Protein AF-A0A7C1BSN1-F1 (afdb_monomer)

Sequence (396 aa):
MWSDRDSAIRLVSSDIAKGLFRRINPTILDQFPVIERQAFPRTLEDIKLGKSVYAQILQAIFHTIRTRGETIDTLEGIALTILEDVFSRLSELELKGELEPNRVVRELEKAFTEHPSLLDRASVVARQPLEIEAEQAQHLEWELEHRVLKVIDDQGAISTAFALCEQGHILTAAHVALDENNSPRRLKLAFRYGDVRARTEKETREHAIVRVSSTSKDFAILQLAHQDWREFRSCGLLGDREDQKRERVRLALRDENSLRGHPVLCFGYQAQPTRDGHRFKDPCPVRATVARHKPVRNIEFVDKYGHVIHEQSCLVLIIAEGEERIGKGMSGGPILDLQTGEVIAMTTGAQRMGQIQQPYKNRKERLPLAEYGFGVLLSDIAESWPEFEKCCLAQQ

Structure (mmCIF, N/CA/C/O backbone):
data_AF-A0A7C1BSN1-F1
#
_entry.id   AF-A0A7C1BSN1-F1
#
loop_
_atom_site.group_PDB
_atom_site.id
_atom_site.type_symbol
_atom_site.label_atom_id
_atom_site.label_alt_id
_atom_site.label_comp_id
_atom_site.label_asym_id
_atom_site.label_entity_id
_atom_site.label_seq_id
_atom_site.pdbx_PDB_ins_code
_atom_site.Cartn_x
_atom_site.Cartn_y
_atom_site.Cartn_z
_atom_site.occupancy
_atom_site.B_iso_or_equiv
_atom_site.auth_seq_id
_atom_site.auth_comp_id
_atom_site.auth_asym_id
_atom_site.auth_atom_id
_atom_site.pdbx_PDB_model_num
ATOM 1 N N . MET A 1 1 ? -26.448 17.178 16.067 1.00 39.84 1 MET A N 1
ATOM 2 C CA . MET A 1 1 ? -25.467 16.814 15.023 1.00 39.84 1 MET A CA 1
ATOM 3 C C . MET A 1 1 ? -24.254 16.278 15.760 1.00 39.84 1 MET A C 1
ATOM 5 O O . MET A 1 1 ? -23.796 16.958 16.668 1.00 39.84 1 MET A O 1
ATOM 9 N N . TRP A 1 2 ? -23.860 15.031 15.519 1.00 42.22 2 TRP A N 1
ATOM 10 C CA . TRP A 1 2 ? -22.760 14.400 16.256 1.00 42.22 2 TRP A CA 1
ATOM 11 C C . TRP A 1 2 ? -21.412 14.910 15.772 1.00 42.22 2 TRP A C 1
ATOM 13 O O . TRP A 1 2 ? -21.273 15.237 14.596 1.00 42.22 2 TRP A O 1
ATOM 23 N N . SER A 1 3 ? -20.433 14.972 16.670 1.00 44.56 3 SER A N 1
ATOM 24 C CA . SER A 1 3 ? -19.061 15.280 16.278 1.00 44.56 3 SER A CA 1
ATOM 25 C C . SER A 1 3 ? -18.410 14.078 15.572 1.00 44.56 3 SER A C 1
ATOM 27 O O . SER A 1 3 ? -18.846 12.930 15.731 1.00 44.56 3 SER A O 1
ATOM 29 N N . ASP A 1 4 ? -17.322 14.311 14.829 1.00 40.94 4 ASP A N 1
ATOM 30 C CA . ASP A 1 4 ? -16.498 13.236 14.243 1.00 40.94 4 ASP A CA 1
ATOM 31 C C . ASP A 1 4 ? -16.011 12.237 15.309 1.00 40.94 4 ASP A C 1
ATOM 33 O O . ASP A 1 4 ? -15.844 11.043 15.050 1.00 40.94 4 ASP A O 1
ATOM 37 N N . ARG A 1 5 ? -15.835 12.732 16.540 1.00 41.19 5 ARG A N 1
ATOM 38 C CA . ARG A 1 5 ? -15.478 11.970 17.741 1.00 41.19 5 ARG A CA 1
ATOM 39 C C . ARG A 1 5 ? -16.597 11.026 18.186 1.00 41.19 5 ARG A C 1
ATOM 41 O O . ARG A 1 5 ? -16.328 9.846 18.395 1.00 41.19 5 ARG A O 1
ATOM 48 N N . ASP A 1 6 ? -17.834 11.505 18.294 1.00 43.84 6 ASP A N 1
ATOM 49 C CA . ASP A 1 6 ? -18.973 10.680 18.741 1.00 43.84 6 ASP A CA 1
ATOM 50 C C . ASP A 1 6 ? -19.293 9.576 17.723 1.00 43.84 6 ASP A C 1
ATOM 52 O O . ASP A 1 6 ? -19.618 8.439 18.075 1.00 43.84 6 ASP A O 1
ATOM 56 N N . SER A 1 7 ? -19.123 9.898 16.439 1.00 47.38 7 SER A N 1
ATOM 57 C CA . SER A 1 7 ? -19.306 8.958 15.333 1.00 47.38 7 SER A CA 1
ATOM 58 C C . SER A 1 7 ? -18.296 7.807 15.381 1.00 47.38 7 SER A C 1
ATOM 60 O O . SER A 1 7 ? -18.645 6.664 15.088 1.00 47.38 7 SER A O 1
ATOM 62 N N . ALA A 1 8 ? -17.057 8.084 15.793 1.00 43.62 8 ALA A N 1
ATOM 63 C CA . ALA A 1 8 ? -16.005 7.083 15.931 1.00 43.62 8 ALA A CA 1
ATOM 64 C C . ALA A 1 8 ? -16.250 6.099 17.077 1.00 43.62 8 ALA A C 1
ATOM 66 O O . ALA A 1 8 ? -16.129 4.889 16.878 1.00 43.62 8 ALA A O 1
ATOM 67 N N . ILE A 1 9 ? -16.623 6.617 18.250 1.00 44.88 9 ILE A N 1
ATOM 68 C CA . ILE A 1 9 ? -16.918 5.801 19.433 1.00 44.88 9 ILE A CA 1
ATOM 69 C C . ILE A 1 9 ? -18.066 4.845 19.117 1.00 44.88 9 ILE A C 1
ATOM 71 O O . ILE A 1 9 ? -17.933 3.637 19.310 1.00 44.88 9 ILE A O 1
ATOM 75 N N . ARG A 1 10 ? -19.155 5.357 18.527 1.00 53.25 10 ARG A N 1
ATOM 76 C CA . ARG A 1 10 ? -20.276 4.514 18.101 1.00 53.25 10 ARG A CA 1
ATOM 77 C C . ARG A 1 10 ? -19.837 3.407 17.155 1.00 53.25 10 ARG A C 1
ATOM 79 O O . ARG A 1 10 ? -20.259 2.269 17.343 1.00 53.25 10 ARG A O 1
ATOM 86 N N . LEU A 1 11 ? -19.058 3.733 16.123 1.00 49.53 11 LEU A N 1
ATOM 87 C CA . LEU A 1 11 ? -18.687 2.770 15.086 1.00 49.53 11 LEU A CA 1
ATOM 88 C C . LEU A 1 11 ? -17.878 1.610 15.683 1.00 49.53 11 LEU A C 1
ATOM 90 O O . LEU A 1 11 ? -18.239 0.452 15.496 1.00 49.53 11 LEU A O 1
ATOM 94 N N . VAL A 1 12 ? -16.856 1.926 16.484 1.00 44.66 12 VAL A N 1
ATOM 95 C CA . VAL A 1 12 ? -15.981 0.926 17.115 1.00 44.66 12 VAL A CA 1
ATOM 96 C C . VAL A 1 12 ? -16.744 0.081 18.132 1.00 44.66 12 VAL A C 1
ATOM 98 O O . VAL A 1 12 ? -16.682 -1.146 18.073 1.00 44.66 12 VAL A O 1
ATOM 101 N N . SER A 1 13 ? -17.522 0.702 19.023 1.00 46.84 13 SER A N 1
ATOM 102 C CA . SER A 1 13 ? -18.351 -0.036 19.982 1.00 46.84 13 SER A CA 1
ATOM 103 C C . SER A 1 13 ? -19.381 -0.924 19.284 1.00 46.84 13 SER A C 1
ATOM 105 O O . SER A 1 13 ? -19.625 -2.047 19.723 1.00 46.84 13 SER A O 1
ATOM 107 N N . SER A 1 14 ? -19.955 -0.453 18.172 1.00 55.00 14 SER A N 1
ATOM 108 C CA . SER A 1 14 ? -20.920 -1.230 17.395 1.00 55.00 14 SER A CA 1
ATOM 109 C C . SER A 1 14 ? -20.271 -2.416 16.700 1.00 55.00 14 SER A C 1
ATOM 111 O O . SER A 1 14 ? -20.859 -3.489 16.656 1.00 55.00 14 SER A O 1
ATOM 113 N N . ASP A 1 15 ? -19.062 -2.246 16.175 1.00 49.06 15 ASP A N 1
ATOM 114 C CA . ASP A 1 15 ? -18.321 -3.313 15.511 1.00 49.06 15 ASP A CA 1
ATOM 115 C C . ASP A 1 15 ? -17.862 -4.389 16.493 1.00 49.06 15 ASP A C 1
ATOM 117 O O . ASP A 1 15 ? -18.016 -5.576 16.201 1.00 49.06 15 ASP A O 1
ATOM 121 N N . ILE A 1 16 ? -17.381 -3.983 17.673 1.00 47.41 16 ILE A N 1
ATOM 122 C CA . ILE A 1 16 ? -17.064 -4.892 18.780 1.00 47.41 16 ILE A CA 1
ATOM 123 C C . ILE A 1 16 ? -18.316 -5.688 19.157 1.00 47.41 16 ILE A C 1
ATOM 125 O O . ILE A 1 16 ? -18.303 -6.919 19.131 1.00 47.41 16 ILE A O 1
ATOM 129 N N . ALA A 1 17 ? -19.428 -5.002 19.431 1.00 49.66 17 ALA A N 1
ATOM 130 C CA . ALA A 1 17 ? -20.666 -5.646 19.852 1.00 49.66 17 ALA A CA 1
ATOM 131 C C . ALA A 1 17 ? -21.256 -6.557 18.759 1.00 49.66 17 ALA A C 1
ATOM 133 O O . ALA A 1 17 ? -21.624 -7.693 19.050 1.00 49.66 17 ALA A O 1
ATOM 134 N N . LYS A 1 18 ? -21.279 -6.128 17.487 1.00 51.28 18 LYS A N 1
ATOM 135 C CA . LYS A 1 18 ? -21.682 -6.981 16.353 1.00 51.28 18 LYS A CA 1
ATOM 136 C C . LYS A 1 18 ? -20.790 -8.211 16.262 1.00 51.28 18 LYS A C 1
ATOM 138 O O . LYS A 1 18 ? -21.318 -9.313 16.173 1.00 51.28 18 LYS A O 1
ATOM 143 N N . GLY A 1 19 ? -19.467 -8.040 16.286 1.00 45.91 19 GLY A N 1
ATOM 144 C CA . GLY A 1 19 ? -18.501 -9.140 16.215 1.00 45.91 19 GLY A CA 1
ATOM 145 C C . GLY A 1 19 ? -18.725 -10.188 17.306 1.00 45.91 19 GLY A C 1
ATOM 146 O O . GLY A 1 19 ? -18.687 -11.387 17.031 1.00 45.91 19 GLY A O 1
ATOM 147 N N . LEU A 1 20 ? -19.053 -9.736 18.516 1.00 47.28 20 LEU A N 1
ATOM 148 C CA . LEU A 1 20 ? -19.383 -10.593 19.653 1.00 47.28 20 LEU A CA 1
ATOM 149 C C . LEU A 1 20 ? -20.736 -11.296 19.488 1.00 47.28 20 LEU A C 1
ATOM 151 O O . LEU A 1 20 ? -20.806 -12.521 19.605 1.00 47.28 20 LEU A O 1
ATOM 155 N N . PHE A 1 21 ? -21.804 -10.562 19.157 1.00 48.56 21 PHE A N 1
ATOM 156 C CA . PHE A 1 21 ? -23.134 -11.151 18.980 1.00 48.56 21 PHE A CA 1
ATOM 157 C C . PHE A 1 21 ? -23.169 -12.171 17.842 1.00 48.56 21 PHE A C 1
ATOM 159 O O . PHE A 1 21 ? -23.775 -13.224 18.011 1.00 48.56 21 PHE A O 1
ATOM 166 N N . ARG A 1 22 ? -22.443 -11.945 16.734 1.00 50.59 22 ARG A N 1
ATOM 167 C CA . ARG A 1 22 ? -22.346 -12.926 15.632 1.00 50.59 22 ARG A CA 1
ATOM 168 C C . ARG A 1 22 ? -21.834 -14.289 16.087 1.00 50.59 22 ARG A C 1
ATOM 170 O O . ARG A 1 22 ? -22.209 -15.292 15.498 1.00 50.59 22 ARG A O 1
ATOM 177 N N . ARG A 1 23 ? -20.959 -14.326 17.093 1.00 42.28 23 ARG A N 1
ATOM 178 C CA . ARG A 1 23 ? -20.307 -15.560 17.552 1.00 42.28 23 ARG A CA 1
ATOM 179 C C . ARG A 1 23 ? -21.070 -16.260 18.667 1.00 42.28 23 ARG A C 1
ATOM 181 O O . ARG A 1 23 ? -21.046 -17.481 18.736 1.00 42.28 23 ARG A O 1
ATOM 188 N N . ILE A 1 24 ? -21.697 -15.488 19.550 1.00 40.94 24 ILE A N 1
ATOM 189 C CA . ILE A 1 24 ? -22.259 -15.997 20.807 1.00 40.94 24 ILE A CA 1
ATOM 190 C C . ILE A 1 24 ? -23.767 -16.214 20.686 1.00 40.94 24 ILE A C 1
ATOM 192 O O . ILE A 1 24 ? -24.309 -17.173 21.226 1.00 40.94 24 ILE A O 1
ATOM 196 N N . ASN A 1 25 ? -24.459 -15.311 19.994 1.00 45.53 25 ASN A N 1
ATOM 197 C CA . ASN A 1 25 ? -25.905 -15.360 19.845 1.00 45.53 25 ASN A CA 1
ATOM 198 C C . ASN A 1 25 ? -26.306 -14.641 18.545 1.00 45.53 25 ASN A C 1
ATOM 200 O O . ASN A 1 25 ? -26.693 -13.467 18.581 1.00 45.53 25 ASN A O 1
ATOM 204 N N . PRO A 1 26 ? -26.189 -15.325 17.389 1.00 57.22 26 PRO A N 1
ATOM 205 C CA . PRO A 1 26 ? -26.408 -14.718 16.077 1.00 57.22 26 PRO A CA 1
ATOM 206 C C . PRO A 1 26 ? -27.798 -14.089 15.947 1.00 57.22 26 PRO A C 1
ATOM 208 O O . PRO A 1 26 ? -27.945 -13.054 15.309 1.00 57.22 26 PRO A O 1
ATOM 211 N N . THR A 1 27 ? -28.797 -14.659 16.625 1.00 55.03 27 THR A N 1
ATOM 212 C CA . THR A 1 27 ? -30.180 -14.165 16.679 1.00 55.03 27 THR A CA 1
ATOM 213 C C . THR A 1 27 ? -30.333 -12.779 17.320 1.00 55.03 27 THR A C 1
ATOM 215 O O . THR A 1 27 ? -31.316 -12.092 17.056 1.00 55.03 27 THR A O 1
ATOM 218 N N . ILE A 1 28 ? -29.365 -12.308 18.119 1.00 54.75 28 ILE A N 1
ATOM 219 C CA . ILE A 1 28 ? -29.360 -10.929 18.647 1.00 54.75 28 ILE A CA 1
ATOM 220 C C . ILE A 1 28 ? -28.972 -9.909 17.562 1.00 54.75 28 ILE A C 1
ATOM 222 O O . ILE A 1 28 ? -29.313 -8.731 17.679 1.00 54.75 28 ILE A O 1
ATOM 226 N N . LEU A 1 29 ? -28.317 -10.327 16.469 1.00 55.97 29 LEU A N 1
ATOM 227 C CA . LEU A 1 29 ? -27.935 -9.408 15.390 1.00 55.97 29 LEU A CA 1
ATOM 228 C C . LEU A 1 29 ? -29.132 -8.763 14.698 1.00 55.97 29 LEU A C 1
ATOM 230 O O . LEU A 1 29 ? -29.042 -7.598 14.309 1.00 55.97 29 LEU A O 1
ATOM 234 N N . ASP A 1 30 ? -30.252 -9.475 14.614 1.00 66.94 30 ASP A N 1
ATOM 235 C CA . ASP A 1 30 ? -31.500 -8.951 14.053 1.00 66.94 30 ASP A CA 1
ATOM 236 C C . ASP A 1 30 ? -32.058 -7.799 14.904 1.00 66.94 30 ASP A C 1
ATOM 238 O O . ASP A 1 30 ? -32.715 -6.885 14.405 1.00 66.94 30 ASP A O 1
ATOM 242 N N . GLN A 1 31 ? -31.728 -7.797 16.197 1.00 54.84 31 GLN A N 1
ATOM 243 C CA . GLN A 1 31 ? -32.086 -6.754 17.156 1.00 54.84 31 GLN A CA 1
ATOM 244 C C . GLN A 1 31 ? -30.993 -5.687 17.289 1.00 54.84 31 GLN A C 1
ATOM 246 O O . GLN A 1 31 ? -31.205 -4.660 17.937 1.00 54.84 31 GLN A O 1
ATOM 251 N N . PHE A 1 32 ? -29.833 -5.872 16.649 1.00 58.03 32 PHE A N 1
ATOM 252 C CA . PHE A 1 32 ? -28.704 -4.957 16.774 1.00 58.03 32 PHE A CA 1
ATOM 253 C C . PHE A 1 32 ? -29.033 -3.512 16.394 1.00 58.03 32 PHE A C 1
ATOM 255 O O . PHE A 1 32 ? -28.616 -2.621 17.124 1.00 58.03 32 PHE A O 1
ATOM 262 N N . PRO A 1 33 ? -29.805 -3.215 15.329 1.00 59.22 33 PRO A N 1
ATOM 263 C CA . PRO A 1 33 ? -30.179 -1.835 15.024 1.00 59.22 33 PRO A CA 1
ATOM 264 C C . PRO A 1 33 ? -30.958 -1.156 16.159 1.00 59.22 33 PRO A C 1
ATOM 266 O O . PRO A 1 33 ? -30.868 0.060 16.322 1.00 59.22 33 PRO A O 1
ATOM 269 N N . VAL A 1 34 ? -31.710 -1.931 16.946 1.00 55.81 34 VAL A N 1
ATOM 270 C CA . VAL A 1 34 ? -32.433 -1.453 18.129 1.00 55.81 34 VAL A CA 1
ATOM 271 C C . VAL A 1 34 ? -31.456 -1.237 19.283 1.00 55.81 34 VAL A C 1
ATOM 273 O O . VAL 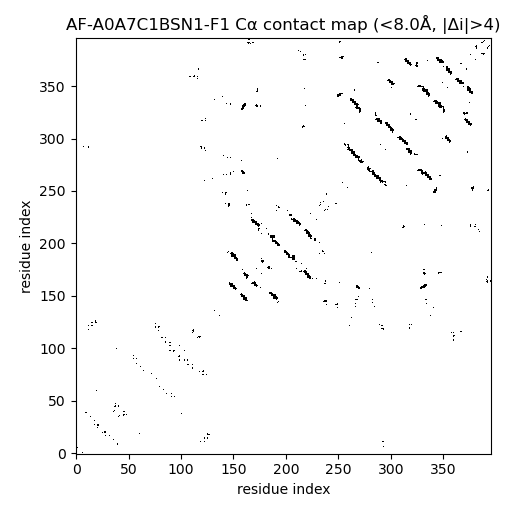A 1 34 ? -31.449 -0.151 19.852 1.00 55.81 34 VAL A O 1
ATOM 276 N N . ILE A 1 35 ? -30.568 -2.201 19.549 1.00 53.44 35 ILE A N 1
ATOM 277 C CA . ILE A 1 35 ? -29.508 -2.108 20.571 1.00 53.44 35 ILE A CA 1
ATOM 278 C C . ILE A 1 35 ? -28.568 -0.926 20.295 1.00 53.44 35 ILE A C 1
ATOM 280 O O . ILE A 1 35 ? -28.207 -0.190 21.204 1.00 53.44 35 ILE A O 1
ATOM 284 N N . GLU A 1 36 ? -28.200 -0.696 19.036 1.00 51.09 36 GLU A N 1
ATOM 285 C CA . GLU A 1 36 ? -27.322 0.392 18.607 1.00 51.09 36 GLU A CA 1
ATOM 286 C C . GLU A 1 36 ? -28.002 1.757 18.747 1.00 51.09 36 GLU A C 1
ATOM 288 O O . GLU A 1 36 ? -27.391 2.703 19.239 1.00 51.09 36 GLU A O 1
ATOM 293 N N . ARG A 1 37 ? -29.275 1.874 18.338 1.00 53.53 37 ARG A N 1
ATOM 294 C CA . ARG A 1 37 ? -30.068 3.099 18.553 1.00 53.53 37 ARG A CA 1
ATOM 295 C C . ARG A 1 37 ? -30.268 3.386 20.032 1.00 53.53 37 ARG A C 1
ATOM 297 O O . ARG A 1 37 ? -30.306 4.544 20.417 1.00 53.53 37 ARG A O 1
ATOM 304 N N . GLN A 1 38 ? -30.388 2.341 20.836 1.00 50.38 38 GLN A N 1
ATOM 305 C CA . GLN A 1 38 ? -30.507 2.441 22.277 1.00 50.38 38 GLN A CA 1
ATOM 306 C C . GLN A 1 38 ? -29.178 2.875 22.919 1.00 50.38 38 GLN A C 1
ATOM 308 O O . GLN A 1 38 ? -29.143 3.849 23.661 1.00 50.38 38 GLN A O 1
ATOM 313 N N . ALA A 1 39 ? -28.063 2.226 22.594 1.00 45.16 39 ALA A N 1
ATOM 314 C CA . ALA A 1 39 ? -26.745 2.578 23.126 1.00 45.16 39 ALA A CA 1
ATOM 315 C C . ALA A 1 39 ? -26.260 3.967 22.664 1.00 45.16 39 ALA A C 1
ATOM 317 O O . ALA A 1 39 ? -25.521 4.634 23.386 1.00 45.16 39 ALA A O 1
ATOM 318 N N . PHE A 1 40 ? -26.694 4.417 21.479 1.00 46.28 40 PHE A N 1
ATOM 319 C CA . PHE A 1 40 ? -26.319 5.701 20.879 1.00 46.28 40 PHE A CA 1
ATOM 320 C C . PHE A 1 40 ? -27.557 6.463 20.355 1.00 46.28 40 PHE A C 1
ATOM 322 O O . PHE A 1 40 ? -27.757 6.556 19.132 1.00 46.28 40 PHE A O 1
ATOM 329 N N . PRO A 1 41 ? -28.402 7.008 21.254 1.00 41.69 41 PRO A N 1
ATOM 330 C CA . PRO A 1 41 ? -29.664 7.646 20.890 1.00 41.69 41 PRO A CA 1
ATOM 331 C C . PRO A 1 41 ? -29.431 8.913 20.061 1.00 41.69 41 PRO A C 1
ATOM 333 O O . PRO A 1 41 ? -28.551 9.727 20.349 1.00 41.69 41 PRO A O 1
ATOM 336 N N . ARG A 1 42 ? -30.209 9.067 18.981 1.00 36.81 42 ARG A N 1
ATOM 337 C CA . ARG A 1 42 ? -30.077 10.194 18.039 1.00 36.81 42 ARG A CA 1
ATOM 338 C C . ARG A 1 42 ? -30.857 11.429 18.498 1.00 36.81 42 ARG A C 1
ATOM 340 O O . ARG A 1 42 ? -30.510 12.533 18.080 1.00 36.81 42 ARG A O 1
ATOM 347 N N . THR A 1 43 ? -31.863 11.257 19.360 1.00 34.03 43 THR A N 1
ATOM 348 C CA . THR A 1 43 ? -32.662 12.337 19.956 1.00 34.03 43 THR A CA 1
ATOM 349 C C . THR A 1 43 ? -32.943 12.084 21.443 1.00 34.03 43 THR A C 1
ATOM 351 O O . THR A 1 43 ? -32.896 10.947 21.906 1.00 34.03 43 THR A O 1
ATOM 354 N N . LEU A 1 44 ? -33.231 13.148 22.206 1.00 29.31 44 LEU A N 1
ATOM 355 C CA . LEU A 1 44 ? -33.557 13.078 23.643 1.00 29.31 44 LEU A CA 1
ATOM 356 C C . LEU A 1 44 ? -34.812 12.230 23.943 1.00 29.31 44 LEU A C 1
ATOM 358 O O . LEU A 1 44 ? -34.950 11.727 25.053 1.00 29.31 44 LEU A O 1
ATOM 362 N N . GLU A 1 45 ? -35.696 12.037 22.961 1.00 27.38 45 GLU A N 1
ATOM 363 C CA . GLU A 1 45 ? -36.918 11.227 23.082 1.00 27.38 45 GLU A CA 1
ATOM 364 C C . GLU A 1 45 ? -36.652 9.709 23.021 1.00 27.38 45 GLU A C 1
ATOM 366 O O . GLU A 1 45 ? -37.461 8.929 23.523 1.00 27.38 45 GLU A O 1
ATOM 371 N N . ASP A 1 46 ? -35.491 9.279 22.507 1.00 31.62 46 ASP A N 1
ATOM 372 C CA . ASP A 1 46 ? -35.084 7.864 22.423 1.00 31.62 46 ASP A CA 1
ATOM 373 C C . ASP A 1 46 ? -34.505 7.317 23.749 1.00 31.62 46 ASP A C 1
ATOM 375 O O . ASP A 1 46 ? -34.178 6.132 23.868 1.00 31.62 46 ASP A O 1
ATOM 379 N N . ILE A 1 47 ? -34.370 8.165 24.776 1.00 30.55 47 ILE A N 1
ATOM 380 C CA . ILE A 1 47 ? -33.801 7.801 26.079 1.00 30.55 47 ILE A CA 1
ATOM 381 C C . ILE A 1 47 ? -34.888 7.166 26.957 1.00 30.55 47 ILE A C 1
ATOM 383 O O . ILE A 1 47 ? -35.436 7.779 27.871 1.00 30.55 47 ILE A O 1
ATOM 387 N N . LYS A 1 48 ? -35.186 5.892 26.706 1.00 34.09 48 LYS A N 1
ATOM 388 C CA . LYS A 1 48 ? -35.800 5.001 27.703 1.00 34.09 48 LYS A CA 1
ATOM 389 C C . LYS A 1 48 ? -35.084 3.658 27.689 1.00 34.09 48 LYS A C 1
ATOM 391 O O . LYS A 1 48 ? -35.525 2.717 27.038 1.00 34.09 48 LYS A O 1
ATOM 396 N N . LEU A 1 49 ? -33.969 3.572 28.412 1.00 36.66 49 LEU A N 1
ATOM 397 C CA . LEU A 1 49 ? -33.225 2.325 28.597 1.00 36.66 49 LEU A CA 1
ATOM 398 C C . LEU A 1 49 ? -33.253 1.868 30.045 1.00 36.66 49 LEU A C 1
ATOM 400 O O . LEU A 1 49 ? -32.936 2.624 30.960 1.00 36.66 49 LEU A O 1
ATOM 404 N N . GLY A 1 50 ? -33.658 0.613 30.229 1.00 37.00 50 GLY A N 1
ATOM 405 C CA . GLY A 1 50 ? -33.659 -0.067 31.516 1.00 37.00 50 GLY A CA 1
ATOM 406 C C . GLY A 1 50 ? -32.255 -0.505 31.934 1.00 37.00 50 GLY A C 1
ATOM 407 O O . GLY A 1 50 ? -31.436 -0.903 31.108 1.00 37.00 50 GLY A O 1
ATOM 408 N N . LYS A 1 51 ? -32.021 -0.475 33.247 1.00 40.31 51 LYS A N 1
ATOM 409 C CA . LYS A 1 51 ? -30.746 -0.694 33.950 1.00 40.31 51 LYS A CA 1
ATOM 410 C C . LYS A 1 51 ? -30.096 -2.089 33.799 1.00 40.31 51 LYS A C 1
ATOM 412 O O . LYS A 1 51 ? -29.103 -2.325 34.463 1.00 40.31 51 LYS A O 1
ATOM 417 N N . SER A 1 52 ? -30.634 -3.029 33.012 1.00 40.34 52 SER A N 1
ATOM 418 C CA . SER A 1 52 ? -30.163 -4.434 33.001 1.00 40.34 52 SER A CA 1
ATOM 419 C C . SER A 1 52 ? -29.536 -4.921 31.692 1.00 40.34 52 SER A C 1
ATOM 421 O O . SER A 1 52 ? -28.887 -5.964 31.687 1.00 40.34 52 SER A O 1
ATOM 423 N N . VAL A 1 53 ? -29.713 -4.206 30.576 1.00 38.78 53 VAL A N 1
ATOM 424 C CA . VAL A 1 53 ? -29.174 -4.639 29.271 1.00 38.78 53 VAL A CA 1
ATOM 425 C C . VAL A 1 53 ? -27.667 -4.369 29.178 1.00 38.78 53 VAL A C 1
ATOM 427 O O . VAL A 1 53 ? -26.940 -5.161 28.584 1.00 38.78 53 VAL A O 1
ATOM 430 N N . TYR A 1 54 ? -27.180 -3.305 29.826 1.00 41.50 54 TYR A N 1
ATOM 431 C CA . TYR A 1 54 ? -25.751 -2.982 29.902 1.00 41.50 54 TYR A CA 1
ATOM 432 C C . TYR A 1 54 ? -24.965 -4.082 30.634 1.00 41.50 54 TYR A C 1
ATOM 434 O O . TYR A 1 54 ? -24.049 -4.649 30.038 1.00 41.50 54 TYR A O 1
ATOM 442 N N . ALA A 1 55 ? -25.403 -4.480 31.833 1.00 39.44 55 ALA A N 1
ATOM 443 C CA . ALA A 1 55 ? -24.854 -5.614 32.579 1.00 39.44 55 ALA A CA 1
ATOM 444 C C . ALA A 1 55 ? -24.775 -6.912 31.765 1.00 39.44 55 ALA A C 1
ATOM 446 O O . ALA A 1 55 ? -23.789 -7.636 31.856 1.00 39.44 55 ALA A O 1
ATOM 447 N N . GLN A 1 56 ? -25.793 -7.221 30.955 1.00 40.22 56 GLN A N 1
ATOM 448 C CA . GLN A 1 56 ? -25.835 -8.461 30.171 1.00 40.22 56 GLN A CA 1
ATOM 449 C C . GLN A 1 56 ? -24.844 -8.447 29.003 1.00 40.22 56 GLN A C 1
ATOM 451 O O . GLN A 1 56 ? -24.179 -9.452 28.749 1.00 40.22 56 GLN A O 1
ATOM 456 N N . ILE A 1 57 ? -24.702 -7.308 28.319 1.00 44.12 57 ILE A N 1
ATOM 457 C CA . ILE A 1 57 ? -23.709 -7.134 27.249 1.00 44.12 57 ILE A CA 1
ATOM 458 C C . ILE A 1 57 ? -22.295 -7.208 27.837 1.00 44.12 57 ILE A C 1
ATOM 460 O O . ILE A 1 57 ? -21.441 -7.914 27.301 1.00 44.12 57 ILE A O 1
ATOM 464 N N . LEU A 1 58 ? -22.067 -6.552 28.977 1.00 42.41 58 LEU A N 1
ATOM 465 C CA . LEU A 1 58 ? -20.790 -6.562 29.692 1.00 42.41 58 LEU A CA 1
ATOM 466 C C . LEU A 1 58 ? -20.438 -7.948 30.258 1.00 42.41 58 LEU A C 1
ATOM 468 O O . LEU A 1 58 ? -19.302 -8.394 30.113 1.00 42.41 58 LEU A O 1
ATOM 472 N N . GLN A 1 59 ? -21.402 -8.683 30.819 1.00 39.91 59 GLN A N 1
ATOM 473 C CA . GLN A 1 59 ? -21.205 -10.063 31.280 1.00 39.91 59 GLN A CA 1
ATOM 474 C C . GLN A 1 59 ? -20.920 -11.033 30.131 1.00 39.91 59 GLN A C 1
ATOM 476 O O . GLN A 1 59 ? -20.074 -11.915 30.281 1.00 39.91 59 GLN A O 1
ATOM 481 N N . ALA A 1 60 ? -21.581 -10.877 28.979 1.00 40.88 60 ALA A N 1
ATOM 482 C CA . ALA A 1 60 ? -21.317 -11.698 27.798 1.00 40.88 60 ALA A CA 1
ATOM 483 C C . ALA A 1 60 ? -19.913 -11.440 27.223 1.00 40.88 60 ALA A C 1
ATOM 485 O O . ALA A 1 60 ? -19.218 -12.387 26.847 1.00 40.88 60 ALA A O 1
ATOM 486 N N . ILE A 1 61 ? -19.469 -10.176 27.223 1.00 41.91 61 ILE A N 1
ATOM 487 C CA . ILE A 1 61 ? -18.088 -9.782 26.907 1.00 41.91 61 ILE A CA 1
ATOM 488 C C . ILE A 1 61 ? -17.114 -10.466 27.882 1.00 41.91 61 ILE A C 1
ATOM 490 O O . ILE A 1 61 ? -16.208 -11.174 27.446 1.00 41.91 61 ILE A O 1
ATOM 494 N N . PHE A 1 62 ? -17.348 -10.344 29.192 1.00 39.28 62 PHE A N 1
ATOM 495 C CA . PHE A 1 62 ? -16.478 -10.874 30.248 1.00 39.28 62 PHE A CA 1
ATOM 496 C C . PHE A 1 62 ? -16.359 -12.406 30.238 1.00 39.28 62 PHE A C 1
ATOM 498 O O . PHE A 1 62 ? -15.261 -12.951 30.338 1.00 39.28 62 PHE A O 1
ATOM 505 N N . HIS A 1 63 ? -17.473 -13.127 30.077 1.00 38.38 63 HIS A N 1
ATOM 506 C CA . HIS A 1 63 ? -17.468 -14.592 30.026 1.00 38.38 63 HIS A CA 1
ATOM 507 C C . HIS A 1 63 ? -16.713 -15.118 28.797 1.00 38.38 63 HIS A C 1
ATOM 509 O O . HIS A 1 63 ? -15.998 -16.115 28.883 1.00 38.38 63 HIS A O 1
ATOM 515 N N . THR A 1 64 ? -16.813 -14.416 27.668 1.00 37.16 64 THR A N 1
ATOM 516 C CA . THR A 1 64 ? -16.137 -14.788 26.416 1.00 37.16 64 THR A CA 1
ATOM 517 C C . THR A 1 64 ? -14.636 -14.498 26.449 1.00 37.16 64 THR A C 1
ATOM 519 O O . THR A 1 64 ? -13.853 -15.298 25.942 1.00 37.16 64 THR A O 1
ATOM 522 N N . ILE A 1 65 ? -14.218 -13.385 27.061 1.00 37.44 65 ILE A N 1
ATOM 523 C CA . ILE A 1 65 ? -12.792 -13.068 27.239 1.00 37.44 65 ILE A CA 1
ATOM 524 C C . ILE A 1 65 ? -12.149 -14.070 28.214 1.00 37.44 65 ILE A C 1
ATOM 526 O O . ILE A 1 65 ? -11.129 -14.679 27.902 1.00 37.44 65 ILE A O 1
ATOM 530 N N . ARG A 1 66 ? -12.808 -14.344 29.347 1.00 34.62 66 ARG A N 1
ATOM 531 C CA . ARG A 1 66 ? -12.304 -15.242 30.398 1.00 34.62 66 ARG A CA 1
ATOM 532 C C . ARG A 1 66 ? -12.186 -16.710 29.969 1.00 34.62 66 ARG A C 1
ATOM 534 O O . ARG A 1 66 ? -11.290 -17.402 30.434 1.00 34.62 66 ARG A O 1
ATOM 541 N N . THR A 1 67 ? -13.068 -17.196 29.095 1.00 37.62 67 THR A N 1
ATOM 542 C CA . THR A 1 67 ? -13.021 -18.577 28.568 1.00 37.62 67 THR A CA 1
ATOM 543 C C . THR A 1 67 ? -11.943 -18.789 27.500 1.00 37.62 67 THR A C 1
ATOM 545 O O . THR A 1 67 ? -11.593 -19.930 27.223 1.00 37.62 67 THR A O 1
ATOM 548 N N . ARG A 1 68 ? -11.387 -17.715 26.919 1.00 36.03 68 ARG A N 1
ATOM 549 C CA . ARG A 1 68 ? -10.292 -17.772 25.930 1.00 36.03 68 ARG A CA 1
ATOM 550 C C . ARG A 1 68 ? -8.901 -17.483 26.512 1.00 36.03 68 ARG A C 1
ATOM 552 O O . ARG A 1 68 ? -7.919 -17.583 25.786 1.00 36.03 68 ARG A O 1
ATOM 559 N N . GLY A 1 69 ? -8.806 -17.158 27.802 1.00 33.06 69 GLY A N 1
ATOM 560 C CA . GLY A 1 69 ? -7.569 -16.747 28.476 1.00 33.06 69 GLY A CA 1
ATOM 561 C C . GLY A 1 69 ? -6.521 -17.840 28.729 1.00 33.06 69 GLY A C 1
ATOM 562 O O . GLY A 1 69 ? -5.543 -17.560 29.411 1.00 33.06 69 GLY A O 1
ATOM 563 N N . GLU A 1 70 ? -6.682 -19.065 28.216 1.00 35.91 70 GLU A N 1
ATOM 564 C CA . GLU A 1 70 ? -5.672 -20.126 28.399 1.00 35.91 70 GLU A CA 1
ATOM 565 C C . GLU A 1 70 ? -4.505 -20.051 27.397 1.00 35.91 70 GLU A C 1
ATOM 567 O O . GLU A 1 70 ? -3.485 -20.702 27.603 1.00 35.91 70 GLU A O 1
ATOM 572 N N . THR A 1 71 ? -4.583 -19.201 26.369 1.00 39.22 71 THR A N 1
ATOM 573 C CA . THR A 1 71 ? -3.469 -18.954 25.434 1.00 39.22 71 THR A CA 1
ATOM 574 C C . THR A 1 71 ? -3.511 -17.520 24.908 1.00 39.22 71 THR A C 1
ATOM 576 O O . THR A 1 71 ? -4.054 -17.282 23.832 1.00 39.22 71 THR A O 1
ATOM 579 N N . ILE A 1 72 ? -2.976 -16.548 25.653 1.00 38.38 72 ILE A N 1
ATOM 580 C CA . ILE A 1 72 ? -2.777 -15.177 25.150 1.00 38.38 72 ILE A CA 1
ATOM 581 C C . ILE A 1 72 ? -1.417 -14.684 25.641 1.00 38.38 72 ILE A C 1
ATOM 583 O O . ILE A 1 72 ? -1.267 -14.343 26.810 1.00 38.38 72 ILE A O 1
ATOM 587 N N . ASP A 1 73 ? -0.436 -14.657 24.742 1.00 37.56 73 ASP A N 1
ATOM 588 C CA . ASP A 1 73 ? 0.964 -14.332 25.045 1.00 37.56 73 ASP A CA 1
ATOM 589 C C . ASP A 1 73 ? 1.474 -13.167 24.162 1.00 37.56 73 ASP A C 1
ATOM 591 O O . ASP A 1 73 ? 2.595 -13.198 23.674 1.00 37.56 73 ASP A O 1
ATOM 595 N N . THR A 1 74 ? 0.661 -12.127 23.907 1.00 50.06 74 THR A N 1
ATOM 596 C CA . THR A 1 74 ? 1.048 -10.924 23.117 1.00 50.06 74 THR A CA 1
ATOM 597 C C . THR A 1 74 ? 0.172 -9.682 23.413 1.00 50.06 74 THR A C 1
ATOM 599 O O . THR A 1 74 ? -0.738 -9.725 24.238 1.00 50.06 74 THR A O 1
ATOM 602 N N . LEU A 1 75 ? 0.468 -8.545 22.748 1.00 43.41 75 LEU A N 1
ATOM 603 C CA . LEU A 1 75 ? -0.166 -7.205 22.806 1.00 43.41 75 LEU A CA 1
ATOM 604 C C . LEU A 1 75 ? -1.704 -7.160 22.793 1.00 43.41 75 LEU A C 1
ATOM 606 O O . LEU A 1 75 ? -2.280 -6.199 23.314 1.00 43.41 75 LEU A O 1
ATOM 610 N N . GLU A 1 76 ? -2.365 -8.170 22.231 1.00 49.12 76 GLU A N 1
ATOM 611 C CA . GLU A 1 76 ? -3.817 -8.339 22.347 1.00 49.12 76 GLU A CA 1
ATOM 612 C C . GLU A 1 76 ? -4.234 -8.487 23.812 1.00 49.12 76 GLU A C 1
ATOM 614 O O . GLU A 1 76 ? -5.219 -7.886 24.229 1.00 49.12 76 GLU A O 1
ATOM 619 N N . GLY A 1 77 ? -3.415 -9.167 24.618 1.00 48.50 77 GLY A N 1
ATOM 620 C CA . GLY A 1 77 ? -3.543 -9.253 26.066 1.00 48.50 77 GLY A CA 1
ATOM 621 C C . GLY A 1 77 ? -3.490 -7.886 26.739 1.00 48.50 77 GLY A C 1
ATOM 622 O O . GLY A 1 77 ? -4.310 -7.619 27.598 1.00 48.50 77 GLY A O 1
ATOM 623 N N . ILE A 1 78 ? -2.626 -6.961 26.301 1.00 51.06 78 ILE A N 1
ATOM 624 C CA . ILE A 1 78 ? -2.566 -5.604 26.882 1.00 51.06 78 ILE A CA 1
ATOM 625 C C . ILE A 1 78 ? -3.844 -4.821 26.559 1.00 51.06 78 ILE A C 1
ATOM 627 O O . ILE A 1 78 ? -4.419 -4.187 27.443 1.00 51.06 78 ILE A O 1
ATOM 631 N N . ALA A 1 79 ? -4.309 -4.870 25.307 1.00 54.00 79 ALA A N 1
ATOM 632 C CA . ALA A 1 79 ? -5.556 -4.218 24.911 1.00 54.00 79 ALA A CA 1
ATOM 633 C C . ALA A 1 79 ? -6.767 -4.821 25.642 1.00 54.00 79 ALA A C 1
ATOM 635 O O . ALA A 1 79 ? -7.623 -4.081 26.126 1.00 54.00 79 ALA A O 1
ATOM 636 N N . LEU A 1 80 ? -6.804 -6.148 25.768 1.00 54.38 80 LEU A N 1
ATOM 637 C CA . LEU A 1 80 ? -7.820 -6.879 26.516 1.00 54.38 80 LEU A CA 1
ATOM 638 C C . LEU A 1 80 ? -7.772 -6.537 28.003 1.00 54.38 80 LEU A C 1
ATOM 640 O O . LEU A 1 80 ? -8.812 -6.196 28.536 1.00 54.38 80 LEU A O 1
ATOM 644 N N . THR A 1 81 ? -6.605 -6.499 28.646 1.00 56.44 81 THR A N 1
ATOM 645 C CA . THR A 1 81 ? -6.460 -6.121 30.061 1.00 56.44 81 THR A CA 1
ATOM 646 C C . THR A 1 81 ? -6.928 -4.691 30.318 1.00 56.44 81 THR A C 1
ATOM 648 O O . THR A 1 81 ? -7.621 -4.435 31.299 1.00 56.44 81 THR A O 1
ATOM 651 N N . ILE A 1 82 ? -6.601 -3.741 29.434 1.00 58.91 82 ILE A N 1
ATOM 652 C CA . ILE A 1 82 ? -7.079 -2.357 29.571 1.00 58.91 82 ILE A CA 1
ATOM 653 C C . ILE A 1 82 ? -8.600 -2.298 29.394 1.00 58.91 82 ILE A C 1
ATOM 655 O O . ILE A 1 82 ? -9.285 -1.611 30.151 1.00 58.91 82 ILE A O 1
ATOM 659 N N . LEU A 1 83 ? -9.149 -3.022 28.415 1.00 59.00 83 LEU A N 1
ATOM 660 C CA . LEU A 1 83 ? -10.595 -3.107 28.222 1.00 59.00 83 LEU A CA 1
ATOM 661 C C . LEU A 1 83 ? -11.280 -3.794 29.411 1.00 59.00 83 LEU A C 1
ATOM 663 O O . LEU A 1 83 ? -12.293 -3.293 29.879 1.00 59.00 83 LEU A O 1
ATOM 667 N N . GLU A 1 84 ? -10.725 -4.879 29.943 1.00 59.69 84 GLU A N 1
ATOM 668 C CA . GLU A 1 84 ? -11.199 -5.582 31.139 1.00 59.69 84 GLU A CA 1
ATOM 669 C C . GLU A 1 84 ? -11.205 -4.674 32.370 1.00 59.69 84 GLU A C 1
ATOM 671 O O . GLU A 1 84 ? -12.173 -4.691 33.127 1.00 59.69 84 GLU A O 1
ATOM 676 N N . ASP A 1 85 ? -10.175 -3.850 32.557 1.00 63.22 85 ASP A N 1
ATOM 677 C CA . ASP A 1 85 ? -10.092 -2.869 33.643 1.00 63.22 85 ASP A CA 1
ATOM 678 C C . ASP A 1 85 ? -11.153 -1.764 33.483 1.00 63.22 85 ASP A C 1
ATOM 680 O O . ASP A 1 85 ? -11.890 -1.451 34.422 1.00 63.22 85 ASP A O 1
ATOM 684 N N . VAL A 1 86 ? -11.329 -1.229 32.267 1.00 61.59 86 VAL A N 1
ATOM 685 C CA . VAL A 1 86 ? -12.422 -0.289 31.957 1.00 61.59 86 VAL A CA 1
ATOM 686 C C . VAL A 1 86 ? -13.781 -0.929 32.224 1.00 61.59 86 VAL A C 1
ATOM 688 O O . VAL A 1 86 ? -14.626 -0.327 32.883 1.00 61.59 86 VAL A O 1
ATOM 691 N N . PHE A 1 87 ? -13.998 -2.156 31.762 1.00 62.38 87 PHE A N 1
ATOM 692 C CA . PHE A 1 87 ? -15.259 -2.863 31.940 1.00 62.38 87 PHE A CA 1
ATOM 693 C C . PHE A 1 87 ? -15.522 -3.238 33.402 1.00 62.38 87 PHE A C 1
ATOM 695 O O . PHE A 1 87 ? -16.668 -3.148 33.843 1.00 62.38 87 PHE A O 1
ATOM 702 N N . SER A 1 88 ? -14.491 -3.577 34.176 1.00 57.94 88 SER A N 1
ATOM 703 C CA . SER A 1 88 ? -14.599 -3.834 35.617 1.00 57.94 88 SER A CA 1
ATOM 704 C C . SER A 1 88 ? -15.026 -2.570 36.361 1.00 57.94 88 SER A C 1
ATOM 706 O O . SER A 1 88 ? -15.997 -2.604 37.115 1.00 57.94 88 SER A O 1
ATOM 708 N N . ARG A 1 89 ? -14.405 -1.418 36.057 1.00 64.38 89 ARG A N 1
ATOM 709 C CA . ARG A 1 89 ? -14.823 -0.115 36.605 1.00 64.38 89 ARG A CA 1
ATOM 710 C C . ARG A 1 89 ? -16.270 0.228 36.258 1.00 64.38 89 ARG A C 1
ATOM 712 O O . ARG A 1 89 ? -17.016 0.692 37.117 1.00 64.38 89 ARG A O 1
ATOM 719 N N . LEU A 1 90 ? -16.684 0.001 35.011 1.00 58.78 90 LEU A N 1
ATOM 720 C CA . LEU A 1 90 ? -18.061 0.257 34.578 1.00 58.78 90 LEU A CA 1
ATOM 721 C C . LEU A 1 90 ? -19.064 -0.674 35.273 1.00 58.78 90 LEU A C 1
ATOM 723 O O . LEU A 1 90 ? -20.126 -0.214 35.685 1.00 58.78 90 LEU A O 1
ATOM 727 N N . SER A 1 91 ? -18.702 -1.941 35.472 1.00 53.12 91 SER A N 1
ATOM 728 C CA . SER A 1 91 ? -19.527 -2.922 36.187 1.00 53.12 91 SER A CA 1
ATOM 729 C C . SER A 1 91 ? -19.685 -2.560 37.668 1.00 53.12 91 SER A C 1
ATOM 731 O O . SER A 1 91 ? -20.776 -2.659 38.222 1.00 53.12 91 SER A O 1
ATOM 733 N N . GLU A 1 92 ? -18.627 -2.073 38.323 1.00 61.31 92 GLU A N 1
ATOM 734 C CA . GLU A 1 92 ? -18.707 -1.577 39.703 1.00 61.31 92 GLU A CA 1
ATOM 735 C C . GLU A 1 92 ? -19.613 -0.348 39.838 1.00 61.31 92 GLU A C 1
ATOM 737 O O . GLU A 1 92 ? -20.366 -0.237 40.808 1.00 61.31 92 GLU A O 1
ATOM 742 N N . LEU A 1 93 ? -19.557 0.573 38.873 1.00 62.44 93 LEU A N 1
ATOM 743 C CA . LEU A 1 93 ? -20.445 1.737 38.824 1.00 62.44 93 LEU A CA 1
ATOM 744 C C . LEU A 1 93 ? -21.904 1.320 38.591 1.00 62.44 93 LEU A C 1
ATOM 746 O O . LEU A 1 93 ? -22.814 1.915 39.167 1.00 62.44 93 LEU A O 1
ATOM 750 N N . GLU A 1 94 ? -22.138 0.275 37.796 1.00 56.09 94 GLU A N 1
ATOM 751 C CA . GLU A 1 94 ? -23.474 -0.285 37.572 1.00 56.09 94 GLU A CA 1
ATOM 752 C C . GLU A 1 94 ? -24.043 -0.920 38.841 1.00 56.09 94 GLU A C 1
ATOM 754 O O . GLU A 1 94 ? -25.179 -0.627 39.216 1.00 56.09 94 GLU A O 1
ATOM 759 N N . LEU A 1 95 ? -23.237 -1.714 39.555 1.00 61.41 95 LEU A N 1
ATOM 760 C CA . LEU A 1 95 ? -23.617 -2.323 40.835 1.00 61.41 95 LEU A CA 1
ATOM 761 C C . LEU A 1 95 ? -23.965 -1.276 41.901 1.00 61.41 95 LEU A C 1
ATOM 763 O O . LEU A 1 95 ? -24.825 -1.519 42.747 1.00 61.41 95 LEU A O 1
ATOM 767 N N . LYS A 1 96 ? -23.333 -0.100 41.843 1.00 70.25 96 LYS A N 1
ATOM 768 C CA . LYS A 1 96 ? -23.638 1.051 42.708 1.00 70.25 96 LYS A CA 1
ATOM 769 C C . LYS A 1 96 ? -24.842 1.872 42.225 1.00 70.25 96 LYS A C 1
ATOM 771 O O . LYS A 1 96 ? -25.307 2.749 42.945 1.00 70.25 96 LYS A O 1
ATOM 776 N N . GLY A 1 97 ? -25.376 1.586 41.035 1.00 60.03 97 GLY A N 1
ATOM 777 C CA . GLY A 1 97 ? -26.468 2.342 40.419 1.00 60.03 97 GLY A CA 1
ATOM 778 C C . GLY A 1 97 ? -26.055 3.720 39.889 1.00 60.03 97 GLY A C 1
ATOM 779 O O . GLY A 1 97 ? -26.923 4.550 39.631 1.00 60.03 97 GLY A O 1
ATOM 780 N N . GLU A 1 98 ? -24.753 3.955 39.726 1.00 68.88 98 GLU A N 1
ATOM 781 C CA . GLU A 1 98 ? -24.129 5.228 39.331 1.00 68.88 98 GLU A CA 1
ATOM 782 C C . GLU A 1 98 ? -23.722 5.251 37.846 1.00 68.88 98 GLU A C 1
ATOM 784 O O . GLU A 1 98 ? -23.145 6.226 37.355 1.00 68.88 98 GLU A O 1
ATOM 789 N N . LEU A 1 99 ? -23.989 4.165 37.113 1.00 56.28 99 LEU A N 1
ATOM 790 C CA . LEU A 1 99 ? -23.657 4.060 35.699 1.00 56.28 99 LEU A CA 1
ATOM 791 C C . LEU A 1 99 ? -24.649 4.855 34.843 1.00 56.28 99 LEU A C 1
ATOM 793 O O . LEU A 1 99 ? -25.750 4.396 34.538 1.00 56.28 99 LEU A O 1
ATOM 797 N N . GLU A 1 100 ? -24.222 6.035 34.405 1.00 57.16 100 GLU A N 1
ATOM 798 C CA . GLU A 1 100 ? -24.910 6.807 33.369 1.00 57.16 100 GLU A CA 1
ATOM 799 C C . GLU A 1 100 ? -24.208 6.669 32.004 1.00 57.16 100 GLU A C 1
ATOM 801 O O . GLU A 1 100 ? -22.983 6.513 31.960 1.00 57.16 100 GLU A O 1
ATOM 806 N N . PRO A 1 101 ? -24.922 6.793 30.866 1.00 48.69 101 PRO A N 1
ATOM 807 C CA . PRO A 1 101 ? -24.338 6.645 29.524 1.00 48.69 101 PRO A CA 1
ATOM 808 C C . PRO A 1 101 ? -23.111 7.536 29.274 1.00 48.69 101 PRO A C 1
ATOM 810 O O . PRO A 1 101 ? -22.104 7.098 28.721 1.00 48.69 101 PRO A O 1
ATOM 813 N N . ASN A 1 102 ? -23.141 8.775 29.772 1.00 51.34 102 ASN A N 1
ATOM 814 C CA . ASN A 1 102 ? -22.017 9.709 29.663 1.00 51.34 102 ASN A CA 1
ATOM 815 C C . ASN A 1 102 ? -20.780 9.249 30.449 1.00 51.34 102 ASN A C 1
ATOM 817 O O . ASN A 1 102 ? -19.663 9.666 30.146 1.00 51.34 102 ASN A O 1
ATOM 821 N N . ARG A 1 103 ? -20.956 8.405 31.472 1.00 61.16 103 ARG A N 1
ATOM 822 C CA . ARG A 1 103 ? -19.858 7.859 32.270 1.00 61.16 103 ARG A CA 1
ATOM 823 C C . ARG A 1 103 ? -19.129 6.740 31.534 1.00 61.16 103 ARG A C 1
ATOM 825 O O . ARG A 1 103 ? -17.905 6.720 31.574 1.00 61.16 103 ARG A O 1
ATOM 832 N N . VAL A 1 104 ? -19.858 5.900 30.797 1.00 55.22 104 VAL A N 1
ATOM 833 C CA . VAL A 1 104 ? -19.283 4.887 29.892 1.00 55.22 104 VAL A CA 1
ATOM 834 C C . VAL A 1 104 ? -18.380 5.548 28.857 1.00 55.22 104 VAL A C 1
ATOM 836 O O . VAL A 1 104 ? -17.224 5.162 28.701 1.00 55.22 104 VAL A O 1
ATOM 839 N N . VAL A 1 105 ? -18.888 6.600 28.208 1.00 52.72 105 VAL A N 1
ATOM 840 C CA . VAL A 1 105 ? -18.121 7.380 27.231 1.00 52.72 105 VAL A CA 1
ATOM 841 C C . VAL A 1 105 ? -16.865 7.971 27.876 1.00 52.72 105 VAL A C 1
ATOM 843 O O . VAL A 1 105 ? -15.784 7.806 27.328 1.00 52.72 105 VAL A O 1
ATOM 846 N N . ARG A 1 106 ? -16.961 8.571 29.071 1.00 61.66 106 ARG A N 1
ATOM 847 C CA . ARG A 1 106 ? -15.800 9.153 29.773 1.00 61.66 106 ARG A CA 1
ATOM 848 C C . ARG A 1 106 ? -14.730 8.135 30.172 1.00 61.66 106 ARG A C 1
ATOM 850 O O . ARG A 1 106 ? -13.551 8.459 30.083 1.00 61.66 106 ARG A O 1
ATOM 857 N N . GLU A 1 107 ? -15.101 6.943 30.634 1.00 62.91 107 GLU A N 1
ATOM 858 C CA . GLU A 1 107 ? -14.117 5.912 31.011 1.00 62.91 107 GLU A CA 1
ATOM 859 C C . GLU A 1 107 ? -13.435 5.308 29.775 1.00 62.91 107 GLU A C 1
ATOM 861 O O . GLU A 1 107 ? -12.221 5.106 29.785 1.00 62.91 107 GLU A O 1
ATOM 866 N N . LEU A 1 108 ? -14.178 5.101 28.681 1.00 59.44 108 LEU A N 1
ATOM 867 C CA . LEU A 1 108 ? -13.592 4.717 27.393 1.00 59.44 108 LEU A CA 1
ATOM 868 C C . LEU A 1 108 ? -12.675 5.817 26.850 1.00 59.44 108 LEU A C 1
ATOM 870 O O . LEU A 1 108 ? -11.568 5.536 26.409 1.00 59.44 108 LEU A O 1
ATOM 874 N N . GLU A 1 109 ? -13.086 7.081 26.937 1.00 58.41 109 GLU A N 1
ATOM 875 C CA . GLU A 1 109 ? -12.258 8.226 26.551 1.00 58.41 109 GLU A CA 1
ATOM 876 C C . GLU A 1 109 ? -10.993 8.333 27.390 1.00 58.41 109 GLU A C 1
ATOM 878 O O . GLU A 1 109 ? -9.923 8.608 26.849 1.00 58.41 109 GLU A O 1
ATOM 883 N N . LYS A 1 110 ? -11.092 8.094 28.698 1.00 65.75 110 LYS A N 1
ATOM 884 C CA . LYS A 1 110 ? -9.937 8.051 29.588 1.00 65.75 110 LYS A CA 1
ATOM 885 C C . LYS A 1 110 ? -8.978 6.943 29.156 1.00 65.75 110 LYS A C 1
ATOM 887 O O . LYS A 1 110 ? -7.802 7.226 28.951 1.00 65.75 110 LYS A O 1
ATOM 892 N N . ALA A 1 111 ? -9.489 5.743 28.892 1.00 63.84 111 ALA A N 1
ATOM 893 C CA . ALA A 1 111 ? -8.685 4.628 28.404 1.00 63.84 111 ALA A CA 1
ATOM 894 C C . ALA A 1 111 ? -8.041 4.906 27.039 1.00 63.84 111 ALA A C 1
ATOM 896 O O . ALA A 1 111 ? -6.863 4.625 26.859 1.00 63.84 111 ALA A O 1
ATOM 897 N N . PHE A 1 112 ? -8.757 5.524 26.097 1.00 60.25 112 PHE A N 1
ATOM 898 C CA . PHE A 1 112 ? -8.201 5.928 24.799 1.00 60.25 112 PHE A CA 1
ATOM 899 C C . PHE A 1 112 ? -7.213 7.099 24.913 1.00 60.25 112 PHE A C 1
ATOM 901 O O . PHE A 1 112 ? -6.304 7.228 24.101 1.00 60.25 112 PHE A O 1
ATOM 908 N N . THR A 1 113 ? -7.344 7.952 25.927 1.00 58.97 113 THR A N 1
ATOM 909 C CA . THR A 1 113 ? -6.378 9.030 26.201 1.00 58.97 113 THR A CA 1
ATOM 910 C C . THR A 1 113 ? -5.095 8.485 26.839 1.00 58.97 113 THR A C 1
ATOM 912 O O . THR A 1 113 ? -3.988 8.967 26.563 1.00 58.97 113 THR A O 1
ATOM 915 N N . GLU A 1 114 ? -5.239 7.485 27.707 1.00 61.81 114 GLU A N 1
ATOM 916 C CA . GLU A 1 114 ? -4.143 6.782 28.375 1.00 61.81 114 GLU A CA 1
ATOM 917 C C . GLU A 1 114 ? -3.427 5.827 27.407 1.00 61.81 114 GLU A C 1
ATOM 919 O O . GLU A 1 114 ? -2.197 5.757 27.420 1.00 61.81 114 GLU A O 1
ATOM 924 N N . HIS A 1 115 ? -4.177 5.207 26.491 1.00 59.50 115 HIS A N 1
ATOM 925 C CA . HIS A 1 115 ? -3.713 4.225 25.513 1.00 59.50 115 HIS A CA 1
ATOM 926 C C . HIS A 1 115 ? -4.314 4.497 24.118 1.00 59.50 115 HIS A C 1
ATOM 928 O O . HIS A 1 115 ? -5.280 3.851 23.721 1.00 59.50 115 HIS A O 1
ATOM 934 N N . PRO A 1 116 ? -3.774 5.434 23.323 1.00 56.53 116 PRO A N 1
ATOM 935 C CA . PRO A 1 116 ? -4.420 5.830 22.066 1.00 56.53 116 PRO A CA 1
ATOM 936 C C . PRO A 1 116 ? -4.362 4.770 20.955 1.00 56.53 116 PRO A C 1
ATOM 938 O O . PRO A 1 116 ? -5.305 4.647 20.174 1.00 56.53 116 PRO A O 1
ATOM 941 N N . SER A 1 117 ? -3.319 3.935 20.930 1.00 58.41 117 SER A N 1
ATOM 942 C CA . SER A 1 117 ? -3.243 2.734 20.082 1.00 58.41 117 SER A CA 1
ATOM 943 C C . SER A 1 117 ? -4.270 1.650 20.450 1.00 58.41 117 SER A C 1
ATOM 945 O O . SER A 1 117 ? -4.483 0.725 19.666 1.00 58.41 117 SER A O 1
ATOM 947 N N . LEU A 1 118 ? -4.964 1.764 21.594 1.00 61.97 118 LEU A N 1
ATOM 948 C CA . LEU A 1 118 ? -6.006 0.822 22.022 1.00 61.97 118 LEU A CA 1
ATOM 949 C C . LEU A 1 118 ? -7.165 0.741 21.025 1.00 61.97 118 LEU A C 1
ATOM 951 O O . LEU A 1 118 ? -7.698 -0.342 20.825 1.00 61.97 118 LEU A O 1
ATOM 955 N N . LEU A 1 119 ? -7.542 1.850 20.378 1.00 62.78 119 LEU A N 1
ATOM 956 C CA . LEU A 1 119 ? -8.616 1.862 19.374 1.00 62.78 119 LEU A CA 1
ATOM 957 C C . LEU A 1 119 ? -8.266 1.008 18.156 1.00 62.78 119 LEU A C 1
ATOM 959 O O . LEU A 1 119 ? -9.077 0.204 17.697 1.00 62.78 119 LEU A O 1
ATOM 963 N N . ASP A 1 120 ? -7.043 1.172 17.661 1.00 64.06 120 ASP A N 1
ATOM 964 C CA . ASP A 1 120 ? -6.532 0.413 16.528 1.00 64.06 120 ASP A CA 1
ATOM 965 C C . ASP A 1 120 ? -6.398 -1.066 16.908 1.00 64.06 120 ASP A C 1
ATOM 967 O O . ASP A 1 120 ? -6.944 -1.931 16.226 1.00 64.06 120 ASP A O 1
ATOM 971 N N . ARG A 1 121 ? -5.796 -1.358 18.065 1.00 60.69 121 ARG A N 1
ATOM 972 C CA . ARG A 1 121 ? -5.578 -2.725 18.560 1.00 60.69 121 ARG A CA 1
ATOM 973 C C . ARG A 1 121 ? -6.882 -3.466 18.876 1.00 60.69 121 ARG A C 1
ATOM 975 O O . ARG A 1 121 ? -7.070 -4.592 18.430 1.00 60.69 121 ARG A O 1
ATOM 982 N N . ALA A 1 122 ? -7.837 -2.827 19.552 1.00 56.50 122 ALA A N 1
ATOM 983 C CA . ALA A 1 122 ? -9.146 -3.420 19.842 1.00 56.50 122 ALA A CA 1
ATOM 984 C C . ALA A 1 122 ? -9.948 -3.714 18.563 1.00 56.50 122 ALA A C 1
ATOM 986 O O . ALA A 1 122 ? -10.705 -4.685 18.505 1.00 56.50 122 ALA A O 1
ATOM 987 N N . SER A 1 123 ? -9.769 -2.901 17.516 1.00 52.94 123 SER A N 1
ATOM 988 C CA . SER A 1 123 ? -10.444 -3.105 16.232 1.00 52.94 123 SER A CA 1
ATOM 989 C C . SER A 1 123 ? -9.960 -4.344 15.464 1.00 52.94 123 SER A C 1
ATOM 991 O O . SER A 1 123 ? -10.716 -4.872 14.638 1.00 52.94 123 SER A O 1
ATOM 993 N N . VAL A 1 124 ? -8.740 -4.812 15.758 1.00 51.97 124 VAL A N 1
ATOM 994 C CA . VAL A 1 124 ? -8.158 -6.056 15.231 1.00 51.97 124 VAL A CA 1
ATOM 995 C C . VAL A 1 124 ? -8.672 -7.267 16.011 1.00 51.97 124 VAL A C 1
ATOM 997 O O . VAL A 1 124 ? -9.184 -8.197 15.395 1.00 51.97 124 VAL A O 1
ATOM 1000 N N . VAL A 1 125 ? -8.678 -7.209 17.348 1.00 47.88 125 VAL A N 1
ATOM 1001 C CA . VAL A 1 125 ? -9.185 -8.292 18.222 1.00 47.88 125 VAL A CA 1
ATOM 1002 C C . VAL A 1 125 ? -10.673 -8.591 17.974 1.00 47.88 125 VAL A C 1
ATOM 1004 O O . VAL A 1 125 ? -11.126 -9.736 18.024 1.00 47.88 125 VAL A O 1
ATOM 1007 N N . ALA A 1 126 ? -11.464 -7.561 17.657 1.00 42.00 126 ALA A N 1
ATOM 1008 C CA . ALA A 1 126 ? -12.891 -7.698 17.361 1.00 42.00 126 ALA A CA 1
ATOM 1009 C C . ALA A 1 126 ? -13.196 -8.370 16.006 1.00 42.00 126 ALA A C 1
ATOM 1011 O O . ALA A 1 126 ? -14.364 -8.602 15.672 1.00 42.00 126 ALA A O 1
ATOM 1012 N N . ARG A 1 127 ? -12.177 -8.660 15.191 1.00 46.56 127 ARG A N 1
ATOM 1013 C CA . ARG A 1 127 ? -12.356 -9.223 13.854 1.00 46.56 127 ARG A CA 1
ATOM 1014 C C . ARG A 1 127 ? -12.524 -10.743 13.917 1.00 46.56 127 ARG A C 1
ATOM 1016 O O . ARG A 1 127 ? -11.909 -11.438 14.724 1.00 46.56 127 ARG A O 1
ATOM 1023 N N . GLN A 1 128 ? -13.380 -11.290 13.051 1.00 43.88 128 GLN A N 1
ATOM 1024 C CA . GLN A 1 128 ? -13.162 -12.659 12.580 1.00 43.88 128 GLN A CA 1
ATOM 1025 C C . GLN A 1 128 ? -11.888 -12.665 11.743 1.00 43.88 128 GLN A C 1
ATOM 1027 O O . GLN A 1 128 ? -11.694 -11.704 10.990 1.00 43.88 128 GLN A O 1
ATOM 1032 N N . PRO A 1 129 ? -11.030 -13.696 11.882 1.00 52.47 129 PRO A N 1
ATOM 1033 C CA . PRO A 1 129 ? -10.072 -13.996 10.833 1.00 52.47 129 PRO A CA 1
ATOM 1034 C C . PRO A 1 129 ? -10.851 -13.925 9.528 1.00 52.47 129 PRO A C 1
ATOM 1036 O O . PRO A 1 129 ? -11.926 -14.524 9.422 1.00 52.47 129 PRO A O 1
ATOM 1039 N N . LEU A 1 130 ? -10.393 -13.105 8.586 1.00 52.75 130 LEU A N 1
ATOM 1040 C CA . LEU A 1 130 ? -10.928 -13.235 7.248 1.00 52.75 130 LEU A CA 1
ATOM 1041 C C . LEU A 1 130 ? -10.449 -14.610 6.792 1.00 52.75 130 LEU A C 1
ATOM 1043 O O . LEU A 1 130 ? -9.263 -14.786 6.523 1.00 52.75 130 LEU A O 1
ATOM 1047 N N . GLU A 1 131 ? -11.346 -15.592 6.804 1.00 57.62 131 GLU A N 1
ATOM 1048 C CA . GLU A 1 131 ? -11.118 -16.884 6.170 1.00 57.62 131 GLU A CA 1
ATOM 1049 C C . GLU A 1 131 ? -11.162 -16.638 4.665 1.00 57.62 131 GLU A C 1
ATOM 1051 O O . GLU A 1 131 ? -12.152 -16.888 3.988 1.00 57.62 131 GLU A O 1
ATOM 1056 N N . ILE A 1 132 ? -10.097 -16.024 4.154 1.00 65.31 132 ILE A N 1
ATOM 1057 C CA . ILE A 1 132 ? -9.822 -16.036 2.728 1.00 65.31 132 ILE A CA 1
ATOM 1058 C C . ILE A 1 132 ? -9.404 -17.464 2.449 1.00 65.31 132 ILE A C 1
ATOM 1060 O O . ILE A 1 132 ? -8.452 -17.963 3.060 1.00 65.31 132 ILE A O 1
ATOM 1064 N N . GLU A 1 133 ? -10.134 -18.126 1.561 1.00 71.31 133 GLU A N 1
ATOM 1065 C CA . GLU A 1 133 ? -9.768 -19.463 1.128 1.00 71.31 133 GLU A CA 1
ATOM 1066 C C . GLU A 1 133 ? -8.309 -19.435 0.661 1.00 71.31 133 GLU A C 1
ATOM 1068 O O . GLU A 1 133 ? -7.899 -18.547 -0.090 1.00 71.31 133 GLU A O 1
ATOM 1073 N N . ALA A 1 134 ? -7.499 -20.384 1.135 1.00 75.62 134 ALA A N 1
ATOM 1074 C CA . ALA A 1 134 ? -6.063 -20.394 0.857 1.00 75.62 134 ALA A CA 1
ATOM 1075 C C . ALA A 1 134 ? -5.765 -20.330 -0.653 1.00 75.62 134 ALA A C 1
ATOM 1077 O O . ALA A 1 134 ? -4.779 -19.722 -1.063 1.00 75.62 134 ALA A O 1
ATOM 1078 N N . GLU A 1 135 ? -6.650 -20.901 -1.473 1.00 77.94 135 GLU A N 1
ATOM 1079 C CA . GLU A 1 135 ? -6.593 -20.842 -2.932 1.00 77.94 135 GLU A CA 1
ATOM 1080 C C . GLU A 1 135 ? -6.792 -19.417 -3.477 1.00 77.94 135 GLU A C 1
ATOM 1082 O O . GLU A 1 135 ? -6.028 -18.977 -4.336 1.00 77.94 135 GLU A O 1
ATOM 1087 N N . GLN A 1 136 ? -7.749 -18.654 -2.939 1.00 81.06 136 GLN A N 1
ATOM 1088 C CA . GLN A 1 136 ? -7.967 -17.258 -3.324 1.00 81.06 136 GLN A CA 1
ATOM 1089 C C . GLN A 1 136 ? -6.771 -16.379 -2.937 1.00 81.06 136 GLN A C 1
ATOM 1091 O O . GLN A 1 136 ? -6.326 -15.558 -3.738 1.00 81.06 136 GLN A O 1
ATOM 1096 N N . ALA A 1 137 ? -6.212 -16.570 -1.738 1.00 80.19 137 ALA A N 1
ATOM 1097 C CA . ALA A 1 137 ? -5.022 -15.837 -1.305 1.00 80.19 137 ALA A CA 1
ATOM 1098 C C . ALA A 1 137 ? -3.815 -16.129 -2.214 1.00 80.19 137 ALA A C 1
ATOM 1100 O O . ALA A 1 137 ? -3.166 -15.200 -2.690 1.00 80.19 137 ALA A O 1
ATOM 1101 N N . GLN A 1 138 ? -3.565 -17.406 -2.523 1.00 83.75 138 GLN A N 1
ATOM 1102 C CA . GLN A 1 138 ? -2.501 -17.817 -3.445 1.00 83.75 138 GLN A CA 1
ATOM 1103 C C . GLN A 1 138 ? -2.700 -17.250 -4.851 1.00 83.75 138 GLN A C 1
ATOM 1105 O O . GLN A 1 138 ? -1.731 -16.855 -5.497 1.00 83.75 138 GLN A O 1
ATOM 1110 N N . HIS A 1 139 ? -3.944 -17.185 -5.328 1.00 85.94 139 HIS A N 1
ATOM 1111 C CA . HIS A 1 139 ? -4.243 -16.595 -6.626 1.00 85.94 139 HIS A CA 1
ATOM 1112 C C . HIS A 1 139 ? -3.928 -15.094 -6.658 1.00 85.94 139 HIS A C 1
ATOM 1114 O O . HIS A 1 139 ? -3.260 -14.640 -7.585 1.00 85.94 139 HIS A O 1
ATOM 1120 N N . LEU A 1 140 ? -4.343 -14.337 -5.639 1.00 88.81 140 LEU A N 1
ATOM 1121 C CA . LEU A 1 140 ? -4.059 -12.901 -5.545 1.00 88.81 140 LEU A CA 1
ATOM 1122 C C . LEU A 1 140 ? -2.556 -12.618 -5.419 1.00 88.81 140 LEU A C 1
ATOM 1124 O O . LEU A 1 140 ? -2.048 -11.699 -6.057 1.00 88.81 140 LEU A O 1
ATOM 1128 N N . GLU A 1 141 ? -1.830 -13.422 -4.639 1.00 89.81 141 GLU A N 1
ATOM 1129 C CA . GLU A 1 141 ? -0.367 -13.344 -4.552 1.00 89.81 141 GLU A CA 1
ATOM 1130 C C . GLU A 1 141 ? 0.280 -13.596 -5.921 1.00 89.81 141 GLU A C 1
ATOM 1132 O O . GLU A 1 141 ? 1.110 -12.801 -6.362 1.00 89.81 141 GLU A O 1
ATOM 1137 N N . TRP A 1 142 ? -0.152 -14.640 -6.634 1.00 87.75 142 TRP A N 1
ATOM 1138 C CA . TRP A 1 142 ? 0.331 -14.949 -7.981 1.00 87.75 142 TRP A CA 1
ATOM 1139 C C . TRP A 1 142 ? 0.079 -13.802 -8.969 1.00 87.75 142 TRP A C 1
ATOM 1141 O O . TRP A 1 142 ? 0.974 -13.437 -9.729 1.00 87.75 142 TRP A O 1
ATOM 1151 N N . GLU A 1 143 ? -1.101 -13.182 -8.947 1.00 88.38 143 GLU A N 1
ATOM 1152 C CA . GLU A 1 143 ? -1.404 -12.020 -9.792 1.00 88.38 143 GLU A CA 1
ATOM 1153 C C . GLU A 1 143 ? -0.497 -10.819 -9.473 1.00 88.38 143 GLU A C 1
ATOM 1155 O O . GLU A 1 143 ? -0.004 -10.139 -10.379 1.00 88.38 143 GLU A O 1
ATOM 1160 N N . LEU A 1 144 ? -0.232 -10.559 -8.188 1.00 92.00 144 LEU A N 1
ATOM 1161 C CA . LEU A 1 144 ? 0.661 -9.479 -7.766 1.00 92.00 144 LEU A CA 1
ATOM 1162 C C . LEU A 1 144 ? 2.125 -9.753 -8.139 1.00 92.00 144 LEU A C 1
ATOM 1164 O O . LEU A 1 144 ? 2.836 -8.813 -8.508 1.00 92.00 144 LEU A O 1
ATOM 1168 N N . GLU A 1 145 ? 2.580 -11.010 -8.131 1.00 91.25 145 GLU A N 1
ATOM 1169 C CA . GLU A 1 145 ? 3.913 -11.381 -8.635 1.00 91.25 145 GLU A CA 1
ATOM 1170 C C . GLU A 1 145 ? 4.111 -10.964 -10.096 1.00 91.25 145 GLU A C 1
ATOM 1172 O O . GLU A 1 145 ? 5.195 -10.512 -10.460 1.00 91.25 145 GLU A O 1
ATOM 1177 N N . HIS A 1 146 ? 3.057 -11.013 -10.914 1.00 91.00 146 HIS A N 1
ATOM 1178 C CA . HIS A 1 146 ? 3.093 -10.573 -12.311 1.00 91.00 146 HIS A CA 1
ATOM 1179 C C . HIS A 1 146 ? 2.986 -9.053 -12.473 1.00 91.00 146 HIS A C 1
ATOM 1181 O O . HIS A 1 146 ? 2.903 -8.560 -13.594 1.00 91.00 146 HIS A O 1
ATOM 1187 N N . ARG A 1 147 ? 2.997 -8.275 -11.390 1.00 92.38 147 ARG A N 1
ATOM 1188 C CA . ARG A 1 147 ? 2.957 -6.804 -11.436 1.00 92.38 147 ARG A CA 1
ATOM 1189 C C . ARG A 1 147 ? 4.140 -6.160 -10.740 1.00 92.38 147 ARG A C 1
ATOM 1191 O O . ARG A 1 147 ? 4.498 -5.034 -11.083 1.00 92.38 147 ARG A O 1
ATOM 1198 N N . VAL A 1 148 ? 4.732 -6.848 -9.772 1.00 95.94 148 VAL A N 1
ATOM 1199 C CA . VAL A 1 148 ? 5.773 -6.298 -8.912 1.00 95.94 148 VAL A CA 1
ATOM 1200 C C . VAL A 1 148 ? 7.165 -6.420 -9.534 1.00 95.94 148 VAL A C 1
ATOM 1202 O O . VAL A 1 148 ? 7.565 -7.440 -10.089 1.00 95.94 148 VAL A O 1
ATOM 1205 N N . LEU A 1 149 ? 7.929 -5.342 -9.396 1.00 97.19 149 LEU A N 1
ATOM 1206 C CA . LEU A 1 149 ? 9.289 -5.171 -9.875 1.00 97.19 149 LEU A CA 1
ATOM 1207 C C . LEU A 1 149 ? 10.208 -4.880 -8.691 1.00 97.19 149 LEU A C 1
ATOM 1209 O O . LEU A 1 149 ? 9.857 -4.151 -7.760 1.00 97.19 149 LEU A O 1
ATOM 1213 N N . LYS A 1 150 ? 11.411 -5.442 -8.742 1.00 97.06 150 LYS A N 1
ATOM 1214 C CA . LYS A 1 150 ? 12.489 -5.122 -7.813 1.00 97.06 150 LYS A CA 1
ATOM 1215 C C . LYS A 1 150 ? 13.176 -3.852 -8.299 1.00 97.06 150 LYS A C 1
ATOM 1217 O O . LYS A 1 150 ? 13.594 -3.797 -9.451 1.00 97.06 150 LYS A O 1
ATOM 1222 N N . VAL A 1 151 ? 13.304 -2.852 -7.437 1.00 97.12 151 VAL A N 1
ATOM 1223 C CA . VAL A 1 151 ? 14.057 -1.621 -7.709 1.00 97.12 151 VAL A CA 1
ATOM 1224 C C . VAL A 1 151 ? 15.438 -1.761 -7.093 1.00 97.12 151 VAL A C 1
ATOM 1226 O O . VAL A 1 151 ? 15.539 -2.123 -5.923 1.00 97.12 151 VAL A O 1
ATOM 1229 N N . ILE A 1 152 ? 16.483 -1.476 -7.865 1.00 95.94 152 ILE A N 1
ATOM 1230 C CA . ILE A 1 152 ? 17.881 -1.571 -7.443 1.00 95.94 152 ILE A CA 1
ATOM 1231 C C . ILE A 1 152 ? 18.541 -0.221 -7.722 1.00 95.94 152 ILE A C 1
ATOM 1233 O O . ILE A 1 152 ? 18.591 0.210 -8.877 1.00 95.94 152 ILE A O 1
ATOM 1237 N N . ASP A 1 153 ? 19.015 0.457 -6.676 1.00 93.69 153 ASP A N 1
ATOM 1238 C CA . ASP A 1 153 ? 19.786 1.693 -6.838 1.00 93.69 153 ASP A CA 1
ATOM 1239 C C . ASP A 1 153 ? 21.279 1.421 -7.096 1.00 93.69 153 ASP A C 1
ATOM 1241 O O . ASP A 1 153 ? 21.751 0.281 -7.099 1.00 93.69 153 ASP A O 1
ATOM 1245 N N . ASP A 1 154 ? 22.039 2.484 -7.337 1.00 91.00 154 ASP A N 1
ATOM 1246 C CA . ASP A 1 154 ? 23.476 2.437 -7.613 1.00 91.00 154 ASP A CA 1
ATOM 1247 C C . ASP A 1 154 ? 24.324 1.934 -6.433 1.00 91.00 154 ASP A C 1
ATOM 1249 O O . ASP A 1 154 ? 25.454 1.484 -6.632 1.00 91.00 154 ASP A O 1
ATOM 1253 N N . GLN A 1 155 ? 23.773 1.953 -5.219 1.00 88.62 155 GLN A N 1
ATOM 1254 C CA . GLN A 1 155 ? 24.387 1.408 -4.008 1.00 88.62 155 GLN A CA 1
ATOM 1255 C C . GLN A 1 155 ? 23.978 -0.052 -3.752 1.00 88.62 155 GLN A C 1
ATOM 1257 O O . GLN A 1 155 ? 24.418 -0.658 -2.771 1.00 88.62 155 GLN A O 1
ATOM 1262 N N . GLY A 1 156 ? 23.141 -0.631 -4.619 1.00 88.44 156 GLY A N 1
ATOM 1263 C CA . GLY A 1 156 ? 22.591 -1.974 -4.460 1.00 88.44 156 GLY A CA 1
ATOM 1264 C C . GLY A 1 156 ? 21.499 -2.063 -3.392 1.00 88.44 156 GLY A C 1
ATOM 1265 O O . GLY A 1 156 ? 21.160 -3.166 -2.955 1.00 88.44 156 GLY A O 1
ATOM 1266 N N . ALA A 1 157 ? 20.945 -0.933 -2.942 1.00 89.38 157 ALA A N 1
ATOM 1267 C CA . ALA A 1 157 ? 19.773 -0.938 -2.087 1.00 89.38 157 ALA A CA 1
ATOM 1268 C C . ALA A 1 157 ? 18.555 -1.396 -2.892 1.00 89.38 157 ALA A C 1
ATOM 1270 O O . ALA A 1 157 ? 18.334 -0.981 -4.030 1.00 89.38 157 ALA A O 1
ATOM 1271 N N . ILE A 1 158 ? 17.763 -2.270 -2.272 1.00 93.19 158 ILE A N 1
ATOM 1272 C CA . ILE A 1 158 ? 16.605 -2.888 -2.908 1.00 93.19 158 ILE A CA 1
ATOM 1273 C C . ILE A 1 158 ? 15.327 -2.275 -2.353 1.00 93.19 158 ILE A C 1
ATOM 1275 O O . ILE A 1 158 ? 15.194 -2.082 -1.142 1.00 93.19 158 ILE A O 1
ATOM 1279 N N . SER A 1 159 ? 14.402 -1.967 -3.256 1.00 95.12 159 SER A N 1
ATOM 1280 C CA . SER A 1 159 ? 13.037 -1.522 -2.974 1.00 95.12 159 SER A CA 1
ATOM 1281 C C . SER A 1 1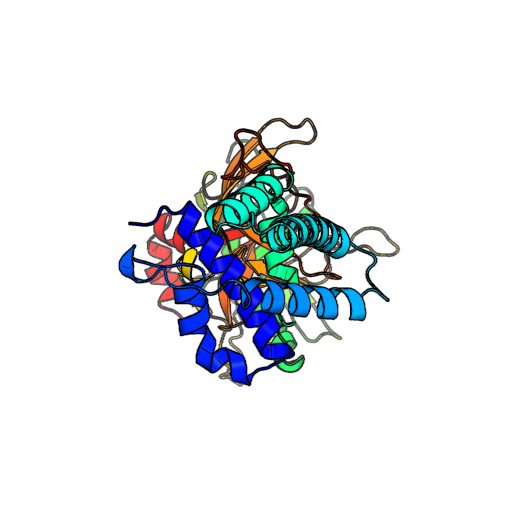59 ? 12.044 -2.162 -3.944 1.00 95.12 159 SER A C 1
ATOM 1283 O O . SER A 1 159 ? 12.414 -3.025 -4.745 1.00 95.12 159 SER A O 1
ATOM 1285 N N . THR A 1 160 ? 10.780 -1.759 -3.867 1.00 97.56 160 THR A N 1
ATOM 1286 C CA . THR A 1 160 ? 9.701 -2.329 -4.668 1.00 97.56 160 THR A CA 1
ATOM 1287 C C . THR A 1 160 ? 9.107 -1.271 -5.593 1.00 97.56 160 THR A C 1
ATOM 1289 O O . THR A 1 160 ? 9.080 -0.079 -5.291 1.00 97.56 160 THR A O 1
ATOM 1292 N N . ALA A 1 161 ? 8.641 -1.703 -6.754 1.00 97.81 161 ALA A N 1
ATOM 1293 C CA . ALA A 1 161 ? 7.765 -0.940 -7.626 1.00 97.81 161 ALA A CA 1
ATOM 1294 C C . ALA A 1 161 ? 6.711 -1.880 -8.214 1.00 97.81 161 ALA A C 1
ATOM 1296 O O . ALA A 1 161 ? 6.868 -3.100 -8.145 1.00 97.81 161 ALA A O 1
ATOM 1297 N N . PHE A 1 162 ? 5.663 -1.353 -8.839 1.00 97.25 162 PHE A N 1
ATOM 1298 C CA . PHE A 1 162 ? 4.738 -2.188 -9.603 1.00 97.25 162 PHE A CA 1
ATOM 1299 C C . PHE A 1 162 ? 4.237 -1.519 -10.874 1.00 97.25 162 PHE A C 1
ATOM 1301 O O . PHE A 1 162 ? 4.100 -0.300 -10.960 1.00 97.25 162 PHE A O 1
ATOM 1308 N N . ALA A 1 163 ? 3.985 -2.345 -11.883 1.00 95.25 163 ALA A N 1
ATOM 1309 C CA . ALA A 1 163 ? 3.457 -1.924 -13.166 1.00 95.25 163 ALA A CA 1
ATOM 1310 C C . ALA A 1 163 ? 1.978 -1.529 -13.048 1.00 95.25 163 ALA A C 1
ATOM 1312 O O . ALA A 1 163 ? 1.157 -2.283 -12.519 1.00 95.25 163 ALA A O 1
ATOM 1313 N N . LEU A 1 164 ? 1.644 -0.353 -13.579 1.00 91.88 164 LEU A N 1
ATOM 1314 C CA . LEU A 1 164 ? 0.290 0.193 -13.550 1.00 91.88 164 LEU A CA 1
ATOM 1315 C C . LEU A 1 164 ? -0.521 -0.196 -14.787 1.00 91.88 164 LEU A C 1
ATOM 1317 O O . LEU A 1 164 ? -1.694 -0.539 -14.668 1.00 91.88 164 LEU A O 1
ATOM 1321 N N . CYS A 1 165 ? 0.084 -0.107 -15.972 1.00 89.12 165 CYS A N 1
ATOM 1322 C CA . CYS A 1 165 ? -0.644 -0.163 -17.238 1.00 89.12 165 CYS A CA 1
ATOM 1323 C C . CYS A 1 165 ? 0.247 -0.598 -18.408 1.00 89.12 165 CYS A C 1
ATOM 1325 O O . CYS A 1 165 ? 1.462 -0.756 -18.267 1.00 89.12 165 CYS A O 1
ATOM 1327 N N . GLU A 1 166 ? -0.345 -0.747 -19.593 1.00 87.81 166 GLU A N 1
ATOM 1328 C CA . GLU A 1 166 ? 0.353 -1.259 -20.778 1.00 87.81 166 GLU A CA 1
ATOM 1329 C C . GLU A 1 166 ? 1.373 -0.286 -21.374 1.00 87.81 166 GLU A C 1
ATOM 1331 O O . GLU A 1 166 ? 2.265 -0.690 -22.122 1.00 87.81 166 GLU A O 1
ATOM 1336 N N . GLN A 1 167 ? 1.280 0.993 -21.012 1.00 86.00 167 GLN A N 1
ATOM 1337 C CA . GLN A 1 167 ? 2.162 2.049 -21.511 1.00 86.00 167 GLN A CA 1
ATOM 1338 C C . GLN A 1 167 ? 3.540 2.071 -20.831 1.00 86.00 167 GLN A C 1
ATOM 1340 O O . GLN A 1 167 ? 4.383 2.899 -21.183 1.00 86.00 167 GLN A O 1
ATOM 1345 N N . GLY A 1 168 ? 3.790 1.175 -19.873 1.00 88.62 168 GLY A N 1
ATOM 1346 C CA . GLY A 1 168 ? 5.068 1.100 -19.167 1.00 88.62 168 GLY A CA 1
ATOM 1347 C C . GLY A 1 168 ? 5.210 2.096 -18.025 1.00 88.62 168 GLY A C 1
ATOM 1348 O O . GLY A 1 168 ? 6.333 2.432 -17.651 1.00 88.62 168 GLY A O 1
ATOM 1349 N N . HIS A 1 169 ? 4.089 2.573 -17.476 1.00 92.94 169 HIS A N 1
ATOM 1350 C CA . HIS A 1 169 ? 4.089 3.341 -16.235 1.00 92.94 169 HIS A CA 1
ATOM 1351 C C . HIS A 1 169 ? 4.247 2.407 -15.044 1.00 92.94 169 HIS A C 1
ATOM 1353 O O . HIS A 1 169 ? 3.496 1.443 -14.881 1.00 92.94 169 HIS A O 1
ATOM 1359 N N . ILE A 1 170 ? 5.234 2.711 -14.211 1.00 97.12 170 ILE A N 1
ATOM 1360 C CA . ILE A 1 170 ? 5.595 1.915 -13.043 1.00 97.12 170 ILE A CA 1
ATOM 1361 C C . ILE A 1 170 ? 5.576 2.831 -11.827 1.00 97.12 170 ILE A C 1
ATOM 1363 O O . ILE A 1 170 ? 6.187 3.894 -11.848 1.00 97.12 170 ILE A O 1
ATOM 1367 N N . LEU A 1 171 ? 4.882 2.427 -10.773 1.00 98.00 171 LEU A N 1
ATOM 1368 C CA . LEU A 1 171 ? 4.734 3.207 -9.553 1.00 98.00 171 LEU A CA 1
ATOM 1369 C C . LEU A 1 171 ? 5.707 2.723 -8.474 1.00 98.00 171 LEU A C 1
ATOM 1371 O O . LEU A 1 171 ? 5.857 1.522 -8.260 1.00 98.00 171 LEU A O 1
ATOM 1375 N N . THR A 1 172 ? 6.362 3.665 -7.798 1.00 98.00 172 THR A N 1
ATOM 1376 C CA . THR A 1 172 ? 7.177 3.436 -6.598 1.00 98.00 172 THR A CA 1
ATOM 1377 C C . THR A 1 172 ? 7.112 4.652 -5.668 1.00 98.00 172 THR A C 1
ATOM 1379 O O . THR A 1 172 ? 6.482 5.660 -5.994 1.00 98.00 172 THR A O 1
ATOM 1382 N N . ALA A 1 173 ? 7.762 4.584 -4.507 1.00 95.94 173 ALA A N 1
ATOM 1383 C CA . ALA A 1 173 ? 7.819 5.703 -3.574 1.00 95.94 173 ALA A CA 1
ATOM 1384 C C . ALA A 1 173 ? 8.823 6.782 -4.025 1.00 95.94 173 ALA A C 1
ATOM 1386 O O . ALA A 1 173 ? 9.872 6.476 -4.599 1.00 95.94 173 ALA A O 1
ATOM 1387 N N . ALA A 1 174 ? 8.550 8.057 -3.736 1.00 95.19 174 ALA A N 1
ATOM 1388 C CA . ALA A 1 174 ? 9.441 9.151 -4.143 1.00 95.19 174 ALA A CA 1
ATOM 1389 C C . ALA A 1 174 ? 10.818 9.033 -3.485 1.00 95.19 174 ALA A C 1
ATOM 1391 O O . ALA A 1 174 ? 11.831 9.197 -4.157 1.00 95.19 174 ALA A O 1
ATOM 1392 N N . HIS A 1 175 ? 10.874 8.672 -2.201 1.00 91.69 175 HIS A N 1
ATOM 1393 C CA . HIS A 1 175 ? 12.143 8.463 -1.496 1.00 91.69 175 HIS A CA 1
ATOM 1394 C C . HIS A 1 175 ? 12.970 7.277 -2.023 1.00 91.69 175 HIS A C 1
ATOM 1396 O O . HIS A 1 175 ? 14.145 7.160 -1.680 1.00 91.69 175 HIS A O 1
ATOM 1402 N N . VAL A 1 176 ? 12.361 6.383 -2.810 1.00 94.38 176 VAL A N 1
ATOM 1403 C CA . VAL A 1 176 ? 13.066 5.314 -3.533 1.00 94.38 176 VAL A CA 1
ATOM 1404 C C . VAL A 1 176 ? 13.637 5.859 -4.838 1.00 94.38 176 VAL A C 1
ATOM 1406 O O . VAL A 1 176 ? 14.763 5.532 -5.201 1.00 94.38 176 VAL A O 1
ATOM 1409 N N . ALA A 1 177 ? 12.875 6.696 -5.544 1.00 96.38 177 ALA A N 1
ATOM 1410 C CA . ALA A 1 177 ? 13.255 7.191 -6.862 1.00 96.38 177 ALA A CA 1
ATOM 1411 C C . ALA A 1 177 ? 14.172 8.422 -6.847 1.00 96.38 177 ALA A C 1
ATOM 1413 O O . ALA A 1 177 ? 14.857 8.688 -7.837 1.00 96.38 177 ALA A O 1
ATOM 1414 N N . LEU A 1 178 ? 14.179 9.175 -5.750 1.00 94.50 178 LEU A N 1
ATOM 1415 C CA . LEU A 1 178 ? 14.876 10.450 -5.614 1.00 94.50 178 LEU A CA 1
ATOM 1416 C C . LEU A 1 178 ? 15.944 10.389 -4.516 1.00 94.50 178 LEU A C 1
ATOM 1418 O O . LEU A 1 178 ? 15.840 9.632 -3.546 1.00 94.50 178 LEU A O 1
ATOM 1422 N N . ASP A 1 179 ? 17.008 11.167 -4.680 1.00 90.94 179 ASP A N 1
ATOM 1423 C CA . ASP A 1 179 ? 18.028 11.374 -3.653 1.00 90.94 179 ASP A CA 1
ATOM 1424 C C . ASP A 1 179 ? 17.609 12.443 -2.623 1.00 90.94 179 ASP A C 1
ATOM 1426 O O . ASP A 1 179 ? 16.502 12.981 -2.660 1.00 90.94 179 ASP A O 1
ATOM 1430 N N . GLU A 1 180 ? 18.495 12.745 -1.674 1.00 85.44 180 GLU A N 1
ATOM 1431 C CA . GLU A 1 180 ? 18.249 13.734 -0.612 1.00 85.44 180 GLU A CA 1
ATOM 1432 C C . GLU A 1 180 ? 18.069 15.169 -1.143 1.00 85.44 180 GLU A C 1
ATOM 1434 O O . GLU A 1 180 ? 17.465 16.002 -0.472 1.00 85.44 180 GLU A O 1
ATOM 1439 N N . ASN A 1 181 ? 18.544 15.449 -2.361 1.00 89.75 181 ASN A N 1
ATOM 1440 C CA . ASN A 1 181 ? 18.384 16.729 -3.050 1.00 89.75 181 ASN A CA 1
ATOM 1441 C C . ASN A 1 181 ? 17.174 16.726 -4.000 1.00 89.75 181 ASN A C 1
ATOM 1443 O O . ASN A 1 181 ? 17.046 17.622 -4.836 1.00 89.75 181 ASN A O 1
ATOM 1447 N N . ASN A 1 182 ? 16.299 15.720 -3.898 1.00 89.50 182 ASN A N 1
ATOM 1448 C CA . ASN A 1 182 ? 15.163 15.484 -4.789 1.00 89.50 182 ASN A CA 1
ATOM 1449 C C . ASN A 1 182 ? 15.558 15.297 -6.266 1.00 89.50 182 ASN A C 1
ATOM 1451 O O . ASN A 1 182 ? 14.751 15.547 -7.163 1.00 89.50 182 ASN A O 1
ATOM 1455 N N . SER A 1 183 ? 16.788 14.856 -6.534 1.00 94.38 183 SER A N 1
ATOM 1456 C CA . SER A 1 183 ? 17.256 14.538 -7.883 1.00 94.38 183 SER A CA 1
ATOM 1457 C C . SER A 1 183 ? 16.998 13.062 -8.215 1.00 94.38 183 SER A C 1
ATOM 1459 O O . SER A 1 183 ? 17.131 12.209 -7.334 1.00 94.38 183 SER A O 1
ATOM 1461 N N . PRO A 1 184 ? 16.635 12.717 -9.467 1.00 96.00 184 PRO A N 1
ATOM 1462 C CA . PRO A 1 184 ? 16.413 11.330 -9.869 1.00 96.00 184 PRO A CA 1
ATOM 1463 C C . PRO A 1 184 ? 17.637 10.438 -9.640 1.00 96.00 184 PRO A C 1
ATOM 1465 O O . PRO A 1 184 ? 18.732 10.726 -10.128 1.00 96.00 184 PRO A O 1
ATOM 1468 N N . ARG A 1 185 ? 17.435 9.316 -8.944 1.00 95.12 185 ARG A N 1
ATOM 1469 C CA . ARG A 1 185 ? 18.451 8.272 -8.786 1.00 95.12 185 ARG A CA 1
ATOM 1470 C C . ARG A 1 185 ? 18.612 7.467 -10.070 1.00 95.12 185 ARG A C 1
ATOM 1472 O O . ARG A 1 185 ? 17.698 7.343 -10.885 1.00 95.12 185 ARG A O 1
ATOM 1479 N N . ARG A 1 186 ? 19.778 6.841 -10.215 1.00 95.75 186 ARG A N 1
ATOM 1480 C CA . ARG A 1 186 ? 20.012 5.816 -11.235 1.00 95.75 186 ARG A CA 1
ATOM 1481 C C . ARG A 1 186 ? 19.436 4.496 -10.748 1.00 95.75 186 ARG A C 1
ATOM 1483 O O . ARG A 1 186 ? 20.047 3.816 -9.934 1.00 95.75 186 ARG A O 1
ATOM 1490 N N . LEU A 1 187 ? 18.251 4.160 -11.244 1.00 97.38 187 LEU A N 1
ATOM 1491 C CA . LEU A 1 187 ? 17.527 2.961 -10.837 1.00 97.38 187 LEU A CA 1
ATOM 1492 C C . LEU A 1 187 ? 17.548 1.930 -11.951 1.00 97.38 187 LEU A C 1
ATOM 1494 O O . LEU A 1 187 ? 17.225 2.246 -13.095 1.00 97.38 187 LEU A O 1
ATOM 1498 N N . LYS A 1 188 ? 17.851 0.687 -11.602 1.00 97.44 188 LYS A N 1
ATOM 1499 C CA . LYS A 1 188 ? 17.544 -0.466 -12.439 1.00 97.44 188 LYS A CA 1
ATOM 1500 C C . LYS A 1 188 ? 16.328 -1.186 -11.897 1.00 97.44 188 LYS A C 1
ATOM 1502 O O . LYS A 1 188 ? 16.110 -1.213 -10.685 1.00 97.44 188 LYS A O 1
ATOM 1507 N N . LEU A 1 189 ? 15.546 -1.774 -12.794 1.00 97.56 189 LEU A N 1
ATOM 1508 C CA . LEU A 1 189 ? 14.427 -2.622 -12.408 1.00 97.56 189 LEU A CA 1
ATOM 1509 C C . LEU A 1 189 ? 14.743 -4.071 -12.750 1.00 97.56 189 LEU A C 1
ATOM 1511 O O . LEU A 1 189 ? 15.368 -4.348 -13.770 1.00 97.56 189 LEU A O 1
ATOM 1515 N N . ALA A 1 190 ? 14.285 -4.995 -11.917 1.00 96.31 190 ALA A N 1
ATOM 1516 C CA . ALA A 1 190 ? 14.334 -6.412 -12.213 1.00 96.31 190 ALA A CA 1
ATOM 1517 C C . ALA A 1 190 ? 12.952 -7.050 -12.071 1.00 96.31 190 ALA A C 1
ATOM 1519 O O . ALA A 1 190 ? 12.221 -6.795 -11.111 1.00 96.31 190 ALA A O 1
ATOM 1520 N N . PHE A 1 191 ? 12.602 -7.887 -13.042 1.00 95.12 191 PHE A N 1
ATOM 1521 C CA . PHE A 1 191 ? 11.380 -8.672 -13.056 1.00 95.12 191 PHE A CA 1
ATOM 1522 C C . PHE A 1 191 ? 11.711 -10.151 -12.902 1.00 95.12 191 PHE A C 1
ATOM 1524 O O . PHE A 1 191 ? 12.558 -10.698 -13.615 1.00 95.12 191 PHE A O 1
ATOM 1531 N N . ARG A 1 192 ? 11.032 -10.804 -11.965 1.00 90.62 192 ARG A N 1
ATOM 1532 C CA . ARG A 1 192 ? 11.212 -12.219 -11.665 1.00 90.62 192 ARG A CA 1
ATOM 1533 C C . ARG A 1 192 ? 10.031 -12.999 -12.224 1.00 90.62 192 ARG A C 1
ATOM 1535 O O . ARG A 1 192 ? 8.892 -12.642 -11.965 1.00 90.62 192 ARG A O 1
ATOM 1542 N N . TYR A 1 193 ? 10.311 -14.046 -12.991 1.00 87.00 193 TYR A N 1
ATOM 1543 C CA . TYR A 1 193 ? 9.306 -14.785 -13.753 1.00 87.00 193 TYR A CA 1
ATOM 1544 C C . TYR A 1 193 ? 9.640 -16.279 -13.844 1.00 87.00 193 TYR A C 1
ATOM 1546 O O . TYR A 1 193 ? 10.762 -16.707 -13.554 1.00 87.00 193 TYR A O 1
ATOM 1554 N N . GLY A 1 194 ? 8.657 -17.073 -14.270 1.00 79.62 194 GLY A N 1
ATOM 1555 C CA . GLY A 1 194 ? 8.752 -18.531 -14.363 1.00 79.62 194 GLY A CA 1
ATOM 1556 C C . GLY A 1 194 ? 8.238 -19.256 -13.117 1.00 79.62 194 GLY A C 1
ATOM 1557 O O . GLY A 1 194 ? 7.930 -18.644 -12.094 1.00 79.62 194 GLY A O 1
ATOM 1558 N N . ASP A 1 195 ? 8.136 -20.581 -13.211 1.00 73.00 195 ASP A N 1
ATOM 1559 C CA . ASP A 1 195 ? 7.582 -21.412 -12.138 1.00 73.00 195 ASP A CA 1
ATOM 1560 C C . ASP A 1 195 ? 8.456 -21.393 -10.880 1.00 73.00 195 ASP A C 1
ATOM 1562 O O . ASP A 1 195 ? 9.670 -21.198 -10.945 1.00 73.00 195 ASP A O 1
ATOM 1566 N N . VAL A 1 196 ? 7.861 -21.711 -9.725 1.00 68.50 196 VAL A N 1
ATOM 1567 C CA . VAL A 1 196 ? 8.531 -21.769 -8.407 1.00 68.50 196 VAL A CA 1
ATOM 1568 C C . VAL A 1 196 ? 9.844 -22.573 -8.437 1.00 68.50 196 VAL A C 1
ATOM 1570 O O . VAL A 1 196 ? 10.792 -22.248 -7.725 1.00 68.50 196 VAL A O 1
ATOM 1573 N N . ARG A 1 197 ? 9.934 -23.599 -9.296 1.00 66.88 197 ARG A N 1
ATOM 1574 C CA . ARG A 1 197 ? 11.118 -24.467 -9.443 1.00 66.88 197 ARG A CA 1
ATOM 1575 C C . ARG A 1 197 ? 12.182 -23.944 -10.420 1.00 66.88 197 ARG A C 1
ATOM 1577 O O . ARG A 1 197 ? 13.299 -24.451 -10.390 1.00 66.88 197 ARG A O 1
ATOM 1584 N N . ALA A 1 198 ? 11.862 -22.959 -11.259 1.00 76.06 198 ALA A N 1
ATOM 1585 C CA . ALA A 1 198 ? 12.722 -22.445 -12.331 1.00 76.06 198 ALA A CA 1
ATOM 1586 C C . ALA A 1 198 ? 12.655 -20.908 -12.462 1.00 76.06 198 ALA A C 1
ATOM 1588 O O . ALA A 1 198 ? 12.712 -20.362 -13.565 1.00 76.06 198 ALA A O 1
ATOM 1589 N N . ARG A 1 199 ? 12.521 -20.199 -11.330 1.00 82.00 199 ARG A N 1
ATOM 1590 C CA . ARG A 1 199 ? 12.421 -18.733 -11.322 1.00 82.00 199 ARG A CA 1
ATOM 1591 C C . ARG A 1 199 ? 13.685 -18.089 -11.883 1.00 82.00 199 ARG A C 1
ATOM 1593 O O . ARG A 1 199 ? 14.780 -18.287 -11.354 1.00 82.00 199 ARG A O 1
ATOM 1600 N N . THR A 1 200 ? 13.499 -17.266 -12.905 1.00 88.38 200 THR A N 1
ATOM 1601 C CA . THR A 1 200 ? 14.539 -16.457 -13.543 1.00 88.38 200 THR A CA 1
ATOM 1602 C C . THR A 1 200 ? 14.297 -14.985 -13.234 1.00 88.38 200 THR A C 1
ATOM 1604 O O . THR A 1 200 ? 13.162 -14.563 -13.027 1.00 88.38 200 THR A O 1
ATOM 1607 N N . GLU A 1 201 ? 15.365 -14.195 -13.179 1.00 91.81 201 GLU A N 1
ATOM 1608 C CA . GLU A 1 201 ? 15.295 -12.747 -12.996 1.00 91.81 201 GLU A CA 1
ATOM 1609 C C . GLU A 1 201 ? 15.854 -12.054 -14.238 1.00 91.81 201 GLU A C 1
ATOM 1611 O O . GLU A 1 201 ? 16.907 -12.434 -14.755 1.00 91.81 201 GLU A O 1
ATOM 1616 N N . LYS A 1 202 ? 15.121 -11.061 -14.741 1.00 93.56 202 LYS A N 1
ATOM 1617 C CA . LYS A 1 202 ? 15.542 -10.201 -15.842 1.00 93.56 202 LYS A CA 1
ATOM 1618 C C . LYS A 1 202 ? 15.702 -8.782 -15.326 1.00 93.56 202 LYS A C 1
ATOM 1620 O O . LYS A 1 202 ? 14.749 -8.224 -14.804 1.00 93.56 202 LYS A O 1
ATOM 1625 N N . GLU A 1 203 ? 16.875 -8.201 -15.520 1.00 95.19 203 GLU A N 1
ATOM 1626 C CA . GLU A 1 203 ? 17.166 -6.805 -15.185 1.00 95.19 203 GLU A CA 1
ATOM 1627 C C . GLU A 1 203 ? 17.083 -5.914 -16.432 1.00 95.19 203 GLU A C 1
ATOM 1629 O O . GLU A 1 203 ? 17.365 -6.373 -17.545 1.00 95.19 203 GLU A O 1
ATOM 1634 N N . THR A 1 204 ? 16.707 -4.647 -16.245 1.00 95.12 204 THR A N 1
ATOM 1635 C CA . THR A 1 204 ? 16.751 -3.625 -17.295 1.00 95.12 204 THR A CA 1
ATOM 1636 C C . THR A 1 204 ? 18.183 -3.358 -17.746 1.00 95.12 204 THR A C 1
ATOM 1638 O O . THR A 1 204 ? 19.134 -3.408 -16.960 1.00 95.12 204 THR A O 1
ATOM 1641 N N . ARG A 1 205 ? 18.352 -3.050 -19.033 1.00 92.56 205 ARG A N 1
ATOM 1642 C CA . ARG A 1 205 ? 19.661 -2.670 -19.589 1.00 92.56 205 ARG A CA 1
ATOM 1643 C C . ARG A 1 205 ? 19.963 -1.206 -19.314 1.00 92.56 205 ARG A C 1
ATOM 1645 O O . ARG A 1 205 ? 21.110 -0.850 -19.048 1.00 92.56 205 ARG A O 1
ATOM 1652 N N . GLU A 1 206 ? 18.927 -0.378 -19.380 1.00 92.50 206 GLU A N 1
ATOM 1653 C CA . GLU A 1 206 ? 19.000 1.051 -19.119 1.00 92.50 206 GLU A CA 1
ATOM 1654 C C . GLU A 1 206 ? 18.427 1.391 -17.739 1.00 92.50 206 GLU A C 1
ATOM 1656 O O . GLU A 1 206 ? 17.726 0.596 -17.103 1.00 92.50 206 GLU A O 1
ATOM 1661 N N . HIS A 1 207 ? 18.762 2.588 -17.257 1.00 95.06 207 HIS A N 1
ATOM 1662 C CA . HIS A 1 207 ? 18.178 3.104 -16.026 1.00 95.06 207 HIS A CA 1
ATOM 1663 C C . HIS A 1 207 ? 16.749 3.581 -16.289 1.00 95.06 207 HIS A C 1
ATOM 1665 O O . HIS A 1 207 ? 16.466 4.181 -17.327 1.00 95.06 207 HIS A O 1
ATOM 1671 N N . ALA A 1 208 ? 15.862 3.353 -15.326 1.00 95.69 208 ALA A N 1
ATOM 1672 C CA . ALA A 1 208 ? 14.514 3.891 -15.366 1.00 95.69 208 ALA A CA 1
ATOM 1673 C C . ALA A 1 208 ? 14.541 5.425 -15.292 1.00 95.69 208 ALA A C 1
ATOM 1675 O O . ALA A 1 208 ? 15.342 6.016 -14.564 1.00 95.69 208 ALA A O 1
ATOM 1676 N N . ILE A 1 209 ? 13.637 6.068 -16.028 1.00 96.25 209 ILE A N 1
ATOM 1677 C CA . ILE A 1 209 ? 13.479 7.524 -16.034 1.00 96.25 209 ILE A CA 1
ATOM 1678 C C . ILE A 1 209 ? 12.332 7.887 -15.094 1.00 96.25 209 ILE A C 1
ATOM 1680 O O . ILE A 1 209 ? 11.240 7.331 -15.205 1.00 96.25 209 ILE A O 1
ATOM 1684 N N . VAL A 1 210 ? 12.551 8.846 -14.193 1.00 96.94 210 VAL A N 1
ATOM 1685 C CA . VAL A 1 210 ? 11.475 9.427 -13.377 1.00 96.94 210 VAL A CA 1
ATOM 1686 C C . VAL A 1 210 ? 10.686 10.402 -14.248 1.00 96.94 210 VAL A C 1
ATOM 1688 O O . VAL A 1 210 ? 11.204 11.444 -14.644 1.00 96.94 210 VAL A O 1
ATOM 1691 N N . ARG A 1 211 ? 9.438 10.056 -14.571 1.00 94.44 211 ARG A N 1
ATOM 1692 C CA . ARG A 1 211 ? 8.550 10.877 -15.408 1.00 94.44 211 ARG A CA 1
ATOM 1693 C C . ARG A 1 211 ? 7.785 11.906 -14.582 1.00 94.44 211 ARG A C 1
ATOM 1695 O O . ARG A 1 211 ? 7.641 13.050 -14.999 1.00 94.44 211 ARG A O 1
ATOM 1702 N N . VAL A 1 212 ? 7.268 11.477 -13.435 1.00 95.00 212 VAL A N 1
ATOM 1703 C CA . VAL A 1 212 ? 6.493 12.298 -12.495 1.00 95.00 212 VAL A CA 1
ATOM 1704 C C . VAL A 1 212 ? 6.883 11.884 -11.087 1.00 95.00 212 VAL A C 1
ATOM 1706 O O . VAL A 1 212 ? 7.118 10.705 -10.838 1.00 95.00 212 VAL A O 1
ATOM 1709 N N . SER A 1 213 ? 6.929 12.824 -10.153 1.00 95.19 213 SER A N 1
ATOM 1710 C CA . SER A 1 213 ? 7.132 12.514 -8.741 1.00 95.19 213 SER A CA 1
ATOM 1711 C C . SER A 1 213 ? 6.522 13.579 -7.847 1.00 95.19 213 SER A C 1
ATOM 1713 O O . SER A 1 213 ? 6.475 14.751 -8.218 1.00 95.19 213 SER A O 1
ATOM 1715 N N . SER A 1 214 ? 6.129 13.180 -6.644 1.00 94.00 214 SER A N 1
ATOM 1716 C CA . SER A 1 214 ? 5.727 14.071 -5.565 1.00 94.00 214 SER A CA 1
ATOM 1717 C C . SER A 1 214 ? 6.388 13.615 -4.276 1.00 94.00 214 SER A C 1
ATOM 1719 O O . SER A 1 214 ? 6.110 12.525 -3.783 1.00 94.00 214 SER A O 1
ATOM 1721 N N . THR A 1 215 ? 7.258 14.450 -3.716 1.00 90.12 215 THR A N 1
ATOM 1722 C CA . THR A 1 215 ? 7.904 14.185 -2.424 1.00 90.12 215 THR A CA 1
ATOM 1723 C C . THR A 1 215 ? 6.945 14.401 -1.258 1.00 90.12 215 THR A C 1
ATOM 1725 O O . THR A 1 215 ? 7.054 13.711 -0.252 1.00 90.12 215 THR A O 1
ATOM 1728 N N . SER A 1 216 ? 5.959 15.296 -1.400 1.00 87.62 216 SER A N 1
ATOM 1729 C CA . SER A 1 216 ? 4.941 15.546 -0.370 1.00 87.62 216 SER A CA 1
ATOM 1730 C C . SER A 1 216 ? 3.963 14.381 -0.211 1.00 87.62 216 SER A C 1
ATOM 1732 O O . SER A 1 216 ? 3.567 14.067 0.907 1.00 87.62 216 SER A O 1
ATOM 1734 N N . LYS A 1 217 ? 3.601 13.721 -1.317 1.00 90.12 217 LYS A N 1
ATOM 1735 C CA . LYS A 1 217 ? 2.757 12.512 -1.330 1.00 90.12 217 LYS A CA 1
ATOM 1736 C C . LYS A 1 217 ? 3.569 11.210 -1.398 1.00 90.12 217 LYS A C 1
ATOM 1738 O O . LYS A 1 217 ? 2.987 10.136 -1.436 1.00 90.12 217 LYS A O 1
ATOM 1743 N N . ASP A 1 218 ? 4.895 11.314 -1.447 1.00 93.44 218 ASP A N 1
ATOM 1744 C CA . ASP A 1 218 ? 5.869 10.221 -1.534 1.00 93.44 218 ASP A CA 1
ATOM 1745 C C . ASP A 1 218 ? 5.601 9.175 -2.629 1.00 93.44 218 ASP A C 1
ATOM 1747 O O . ASP A 1 218 ? 5.685 7.970 -2.398 1.00 93.44 218 ASP A O 1
ATOM 1751 N N . PHE A 1 219 ? 5.358 9.624 -3.861 1.00 96.00 219 PHE A N 1
ATOM 1752 C CA . PHE A 1 219 ? 5.277 8.737 -5.025 1.00 96.00 219 PHE A CA 1
ATOM 1753 C C . PHE A 1 219 ? 6.149 9.198 -6.196 1.00 96.00 219 PHE A C 1
ATOM 1755 O O . PHE A 1 219 ? 6.436 10.384 -6.363 1.00 96.00 219 PHE A O 1
ATOM 1762 N N . ALA A 1 220 ? 6.531 8.250 -7.045 1.00 97.62 220 ALA A N 1
ATOM 1763 C CA . ALA A 1 220 ? 7.178 8.491 -8.323 1.00 97.62 220 ALA A CA 1
ATOM 1764 C C . ALA A 1 220 ? 6.671 7.512 -9.388 1.00 97.62 220 ALA A C 1
ATOM 1766 O O . ALA A 1 220 ? 6.494 6.321 -9.134 1.00 97.62 220 ALA A O 1
ATOM 1767 N N . ILE A 1 221 ? 6.472 8.032 -10.596 1.00 97.56 221 ILE A N 1
ATOM 1768 C CA . ILE A 1 221 ? 6.158 7.271 -11.799 1.00 97.56 221 ILE A CA 1
ATOM 1769 C C . ILE A 1 221 ? 7.435 7.125 -12.610 1.00 97.56 221 ILE A C 1
ATOM 1771 O O . ILE A 1 221 ? 7.993 8.104 -13.115 1.00 97.56 221 ILE A O 1
ATOM 1775 N N . LEU A 1 222 ? 7.880 5.886 -12.738 1.00 97.50 222 LEU A N 1
ATOM 1776 C CA . LEU A 1 222 ? 9.000 5.489 -13.565 1.00 97.50 222 LEU A CA 1
ATOM 1777 C C . LEU A 1 222 ? 8.514 5.108 -14.963 1.00 97.50 222 LEU A C 1
ATOM 1779 O O . LEU A 1 222 ? 7.405 4.596 -15.144 1.00 97.50 222 LEU A O 1
ATOM 1783 N N . GLN A 1 223 ? 9.381 5.325 -15.943 1.00 94.88 223 GLN A N 1
ATOM 1784 C CA . GLN A 1 223 ? 9.211 4.855 -17.306 1.00 94.88 223 GLN A CA 1
ATOM 1785 C C . GLN A 1 223 ? 10.475 4.121 -17.757 1.00 94.88 223 GLN A C 1
ATOM 1787 O O . GLN A 1 223 ? 11.595 4.594 -17.549 1.00 94.88 223 GLN A O 1
ATOM 1792 N N . LEU A 1 224 ? 10.284 2.952 -18.365 1.00 93.25 224 LEU A N 1
ATOM 1793 C CA . LEU A 1 224 ? 11.366 2.149 -18.928 1.00 93.25 224 LEU A CA 1
ATOM 1794 C C . LEU A 1 224 ? 11.590 2.456 -20.405 1.00 93.25 224 LEU A C 1
ATOM 1796 O O . LEU A 1 224 ? 10.679 2.886 -21.119 1.00 93.25 224 LEU A O 1
ATOM 1800 N N . ALA A 1 225 ? 12.795 2.141 -20.877 1.00 92.56 225 ALA A N 1
ATOM 1801 C CA . ALA A 1 225 ? 13.067 2.047 -22.299 1.00 92.56 225 ALA A CA 1
ATOM 1802 C C . ALA A 1 225 ? 12.110 1.037 -22.955 1.00 92.56 225 ALA A C 1
ATOM 1804 O O . ALA A 1 225 ? 11.792 -0.019 -22.403 1.00 92.56 225 ALA A O 1
ATOM 1805 N N . HIS A 1 226 ? 11.665 1.339 -24.174 1.00 93.06 226 HIS A N 1
ATOM 1806 C CA . HIS A 1 226 ? 10.645 0.545 -24.862 1.00 93.06 226 HIS A CA 1
ATOM 1807 C C . HIS A 1 226 ? 11.058 -0.923 -25.100 1.00 93.06 226 HIS A C 1
ATOM 1809 O O . HIS A 1 226 ? 10.200 -1.803 -25.169 1.00 93.06 226 HIS A O 1
ATOM 1815 N N . GLN A 1 227 ? 12.361 -1.201 -25.230 1.00 93.88 227 GLN A N 1
ATOM 1816 C CA . GLN A 1 227 ? 12.872 -2.571 -25.354 1.00 93.88 227 GLN A CA 1
ATOM 1817 C C . GLN A 1 227 ? 12.776 -3.342 -24.032 1.00 93.88 227 GLN A C 1
ATOM 1819 O O . GLN A 1 227 ? 12.250 -4.452 -24.035 1.00 93.88 227 GLN A O 1
ATOM 1824 N N . ASP A 1 228 ? 13.209 -2.740 -22.919 1.00 94.75 228 ASP A N 1
ATOM 1825 C CA . ASP A 1 228 ? 13.125 -3.347 -21.584 1.00 94.75 228 ASP A CA 1
ATOM 1826 C C . ASP A 1 228 ? 11.661 -3.613 -21.189 1.00 94.75 228 ASP A C 1
ATOM 1828 O O . ASP A 1 228 ? 11.331 -4.692 -20.699 1.00 94.75 228 ASP A O 1
ATOM 1832 N N . TRP A 1 229 ? 10.754 -2.674 -21.487 1.00 94.69 229 TRP A N 1
ATOM 1833 C CA . TRP A 1 229 ? 9.318 -2.861 -21.255 1.00 94.69 229 TRP A CA 1
ATOM 1834 C C . TRP A 1 229 ? 8.740 -4.044 -22.043 1.00 94.69 229 TRP A C 1
ATOM 1836 O O . TRP A 1 229 ? 8.052 -4.892 -21.474 1.00 94.69 229 TRP A O 1
ATOM 1846 N N . ARG A 1 230 ? 9.043 -4.137 -23.348 1.00 93.50 230 ARG A N 1
ATOM 1847 C CA . ARG A 1 230 ? 8.612 -5.274 -24.180 1.00 93.50 230 ARG A CA 1
ATOM 1848 C C . ARG A 1 230 ? 9.160 -6.598 -23.664 1.00 93.50 230 ARG A C 1
ATOM 1850 O O . ARG A 1 230 ? 8.439 -7.592 -23.669 1.00 93.50 230 ARG A O 1
ATOM 1857 N N . GLU A 1 231 ? 10.411 -6.608 -23.216 1.00 93.62 231 GLU A N 1
ATOM 1858 C CA . GLU A 1 231 ? 11.039 -7.800 -22.659 1.00 93.62 231 GLU A CA 1
ATOM 1859 C C . GLU A 1 231 ? 10.319 -8.251 -21.378 1.00 93.62 231 GLU A C 1
ATOM 1861 O O . GLU A 1 231 ? 9.902 -9.405 -21.293 1.00 93.62 231 GLU A O 1
ATOM 1866 N N . PHE A 1 232 ? 10.043 -7.345 -20.435 1.00 94.31 232 PHE A N 1
ATOM 1867 C CA . PHE A 1 232 ? 9.284 -7.687 -19.225 1.00 94.31 232 PHE A CA 1
ATOM 1868 C C . PHE A 1 232 ? 7.865 -8.184 -19.524 1.00 94.31 232 PHE A C 1
ATOM 1870 O O . PHE A 1 232 ? 7.440 -9.186 -18.946 1.00 94.31 232 PHE A O 1
ATOM 1877 N N . ARG A 1 233 ? 7.152 -7.555 -20.469 1.00 92.19 233 ARG A N 1
ATOM 1878 C CA . ARG A 1 233 ? 5.833 -8.028 -20.932 1.00 92.19 233 ARG A CA 1
ATOM 1879 C C . ARG A 1 233 ? 5.913 -9.444 -21.505 1.00 92.19 233 ARG A C 1
ATOM 1881 O O . ARG A 1 233 ? 5.099 -10.288 -21.150 1.00 92.19 233 ARG A O 1
ATOM 1888 N N . SER A 1 234 ? 6.929 -9.742 -22.320 1.00 90.75 234 SER A N 1
ATOM 1889 C CA . SER A 1 234 ? 7.130 -11.092 -22.874 1.00 90.75 234 SER A CA 1
ATOM 1890 C C . SER A 1 234 ? 7.428 -12.151 -21.804 1.00 90.75 234 SER A C 1
ATOM 1892 O O . SER A 1 234 ? 7.079 -13.318 -21.969 1.00 90.75 234 SER A O 1
ATOM 1894 N N . CYS A 1 235 ? 8.007 -11.735 -20.674 1.00 90.12 235 CYS A N 1
ATOM 1895 C CA . CYS A 1 235 ? 8.218 -12.583 -19.504 1.00 90.12 235 CYS A CA 1
ATOM 1896 C C . CYS A 1 235 ? 6.947 -12.784 -18.655 1.00 90.12 235 CYS A C 1
ATOM 1898 O O . CYS A 1 235 ? 6.978 -13.578 -17.718 1.00 90.12 235 CYS A O 1
ATOM 1900 N N . GLY A 1 236 ? 5.841 -12.100 -18.969 1.00 89.56 236 GLY A N 1
ATOM 1901 C CA . GLY A 1 236 ? 4.553 -12.230 -18.281 1.00 89.56 236 GLY A CA 1
ATOM 1902 C C . GLY A 1 236 ? 4.179 -11.068 -17.359 1.00 89.56 236 GLY A C 1
ATOM 1903 O O . GLY A 1 236 ? 3.177 -11.177 -16.657 1.00 89.56 236 GLY A O 1
ATOM 1904 N N . LEU A 1 237 ? 4.932 -9.960 -17.342 1.00 90.81 237 LEU A N 1
ATOM 1905 C CA . LEU A 1 237 ? 4.521 -8.762 -16.602 1.00 90.81 237 LEU A CA 1
ATOM 1906 C C . LEU A 1 237 ? 3.140 -8.293 -17.105 1.00 90.81 237 LEU A C 1
ATOM 1908 O O . LEU A 1 237 ? 2.932 -8.206 -18.310 1.00 90.81 237 LEU A O 1
ATOM 1912 N N . LEU A 1 238 ? 2.230 -7.974 -16.182 1.00 87.50 238 LEU A N 1
ATOM 1913 C CA . LEU A 1 238 ? 0.800 -7.677 -16.368 1.00 87.50 238 LEU A CA 1
ATOM 1914 C C . LEU A 1 238 ? -0.102 -8.868 -16.754 1.00 87.50 238 LEU A C 1
ATOM 1916 O O . LEU A 1 238 ? -1.294 -8.667 -16.981 1.00 87.50 238 LEU A O 1
ATOM 1920 N N . GLY A 1 239 ? 0.413 -10.102 -16.741 1.00 74.88 239 GLY A N 1
ATOM 1921 C CA . GLY A 1 239 ? -0.416 -11.313 -16.809 1.00 74.88 239 GLY A CA 1
ATOM 1922 C C . GLY A 1 239 ? -1.018 -11.626 -18.187 1.00 74.88 239 GLY A C 1
ATOM 1923 O O . GLY A 1 239 ? -2.009 -12.344 -18.272 1.00 74.88 239 GLY A O 1
ATOM 1924 N N . ASP A 1 240 ? -0.449 -11.124 -19.289 1.00 65.12 240 ASP A N 1
ATOM 1925 C CA . ASP A 1 240 ? -1.029 -11.245 -20.645 1.00 65.12 240 ASP A CA 1
ATOM 1926 C C . ASP A 1 240 ? -0.886 -12.612 -21.334 1.00 65.12 240 ASP A C 1
ATOM 1928 O O . ASP A 1 240 ? -0.824 -12.685 -22.563 1.00 65.12 240 ASP A O 1
ATOM 1932 N N . ARG A 1 241 ? -0.837 -13.725 -20.600 1.00 58.59 241 ARG A N 1
ATOM 1933 C CA . ARG A 1 241 ? -0.888 -15.031 -21.273 1.00 58.59 241 ARG A CA 1
ATOM 1934 C C . ARG A 1 241 ? -2.303 -15.255 -21.817 1.00 58.59 241 ARG A C 1
ATOM 1936 O O . ARG A 1 241 ? -3.246 -15.386 -21.041 1.00 58.59 241 ARG A O 1
ATOM 1943 N N . GLU A 1 242 ? -2.428 -15.300 -23.149 1.00 50.94 242 GLU A N 1
ATOM 1944 C CA . GLU A 1 242 ? -3.692 -15.424 -23.907 1.00 50.94 242 GLU A CA 1
ATOM 1945 C C . GLU A 1 242 ? -4.607 -16.565 -23.420 1.00 50.94 242 GLU A C 1
ATOM 1947 O O . GLU A 1 242 ? -5.829 -16.470 -23.530 1.00 50.94 242 GLU A O 1
ATOM 1952 N N . ASP A 1 243 ? -4.034 -17.606 -22.815 1.00 47.59 243 ASP A N 1
ATOM 1953 C CA . ASP A 1 243 ? -4.757 -18.794 -22.356 1.00 47.59 243 ASP A CA 1
ATOM 1954 C C . ASP A 1 243 ? -5.505 -18.615 -21.021 1.00 47.59 243 ASP A C 1
ATOM 1956 O O . ASP A 1 243 ? -6.235 -19.513 -20.597 1.00 47.59 243 ASP A O 1
ATOM 1960 N N . GLN A 1 244 ? -5.356 -17.478 -20.329 1.00 51.69 244 GLN A N 1
ATOM 1961 C CA . GLN A 1 244 ? -5.968 -17.252 -19.016 1.00 51.69 244 GLN A CA 1
ATOM 1962 C C . GLN A 1 244 ? -6.692 -15.901 -18.953 1.00 51.69 244 GLN A C 1
ATOM 1964 O O . GLN A 1 244 ? -6.201 -14.928 -18.392 1.00 51.69 244 GLN A O 1
ATOM 1969 N N . LYS A 1 245 ? -7.929 -15.859 -19.473 1.00 47.88 245 LYS A N 1
ATOM 1970 C CA . LYS A 1 245 ? -8.925 -14.795 -19.204 1.00 47.88 245 LYS A CA 1
ATOM 1971 C C . LYS A 1 245 ? -9.410 -14.818 -17.739 1.00 47.88 245 LYS A C 1
ATOM 1973 O O . LYS A 1 245 ? -10.612 -14.876 -17.487 1.00 47.88 245 LYS A O 1
ATOM 1978 N N . ARG A 1 246 ? -8.502 -14.863 -16.766 1.00 53.16 246 ARG A N 1
ATOM 1979 C CA . ARG A 1 246 ? -8.845 -14.700 -15.346 1.00 53.16 246 ARG A CA 1
ATOM 1980 C C . ARG A 1 246 ? -8.884 -13.214 -14.998 1.00 53.16 246 ARG A C 1
ATOM 1982 O O . ARG A 1 246 ? -8.309 -12.388 -15.708 1.00 53.16 246 ARG A O 1
ATOM 1989 N N . GLU A 1 247 ? -9.659 -12.876 -13.972 1.00 58.44 247 GLU A N 1
ATOM 1990 C CA . GLU A 1 247 ? -9.864 -11.498 -13.527 1.00 58.44 247 GLU A CA 1
ATOM 1991 C C . GLU A 1 247 ? -8.532 -10.898 -13.072 1.00 58.44 247 GLU A C 1
ATOM 1993 O O . GLU A 1 247 ? -7.999 -11.240 -12.022 1.00 58.44 247 GLU A O 1
ATOM 1998 N N . ARG A 1 248 ? -7.980 -10.010 -13.901 1.00 70.06 248 ARG A N 1
ATOM 1999 C CA . ARG A 1 248 ? -6.745 -9.285 -13.605 1.00 70.06 248 ARG A CA 1
ATOM 2000 C C . ARG A 1 248 ? -6.952 -8.426 -12.365 1.00 7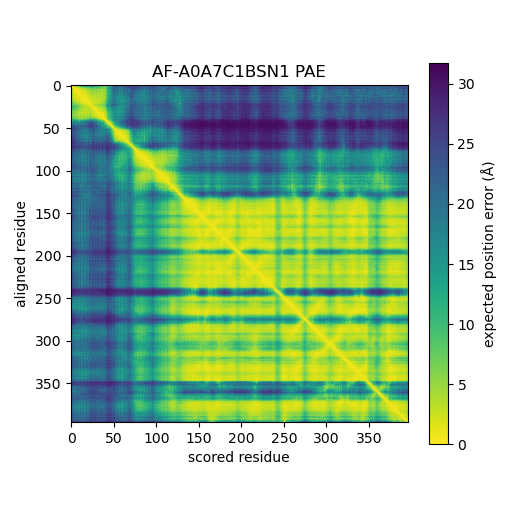0.06 248 ARG A C 1
ATOM 2002 O O . ARG A 1 248 ? -7.979 -7.759 -12.250 1.00 70.06 248 ARG A O 1
ATOM 2009 N N . VAL A 1 249 ? -5.934 -8.347 -11.510 1.00 78.81 249 VAL A N 1
ATOM 2010 C CA . VAL A 1 249 ? -5.910 -7.372 -10.409 1.00 78.81 249 VAL A CA 1
ATOM 2011 C C . VAL A 1 249 ? -6.142 -5.960 -10.958 1.00 78.81 249 VAL A C 1
ATOM 2013 O O . VAL A 1 249 ? -5.398 -5.481 -11.817 1.00 78.81 249 VAL A O 1
ATOM 2016 N N . ARG A 1 250 ? -7.186 -5.293 -10.470 1.00 88.44 250 ARG A N 1
ATOM 2017 C CA . ARG A 1 250 ? -7.583 -3.945 -10.901 1.00 88.44 250 ARG A CA 1
ATOM 2018 C C . ARG A 1 250 ? -6.988 -2.888 -9.986 1.00 88.44 250 ARG A C 1
ATOM 2020 O O . ARG A 1 250 ? -6.696 -3.174 -8.833 1.00 88.44 250 ARG A O 1
ATOM 2027 N N . LEU A 1 251 ? -6.800 -1.673 -10.486 1.00 93.19 251 LEU A N 1
ATOM 2028 C CA . LEU A 1 251 ? -6.463 -0.519 -9.651 1.00 93.19 251 LEU A CA 1
ATOM 2029 C C . LEU A 1 251 ? -7.754 0.246 -9.367 1.00 93.19 251 LEU A C 1
ATOM 2031 O O . LEU A 1 251 ? -8.485 0.561 -10.304 1.00 93.19 251 LEU A O 1
ATOM 2035 N N . ALA A 1 252 ? -8.005 0.593 -8.111 1.00 93.94 252 ALA A N 1
ATOM 2036 C CA . ALA A 1 252 ? -9.221 1.284 -7.710 1.00 93.94 252 ALA A CA 1
ATOM 2037 C C . ALA A 1 252 ? -8.918 2.578 -6.952 1.00 93.94 252 ALA A C 1
ATOM 2039 O O . ALA A 1 252 ? -8.062 2.625 -6.067 1.00 93.94 252 ALA A O 1
ATOM 2040 N N . LEU A 1 253 ? -9.675 3.629 -7.275 1.00 94.25 253 LEU A N 1
ATOM 2041 C CA . LEU A 1 253 ? -9.728 4.848 -6.475 1.00 94.25 253 LEU A CA 1
ATOM 2042 C C . LEU A 1 253 ? -10.801 4.658 -5.406 1.00 94.25 253 LEU A C 1
ATOM 2044 O O . LEU A 1 253 ? -11.990 4.565 -5.715 1.00 94.25 253 LEU A O 1
ATOM 2048 N N . ARG A 1 254 ? -10.380 4.553 -4.148 1.00 91.19 254 ARG A N 1
ATOM 2049 C CA . ARG A 1 254 ? -11.275 4.320 -3.012 1.00 91.19 254 ARG A CA 1
ATOM 2050 C C . ARG A 1 254 ? -11.138 5.464 -2.025 1.00 91.19 254 ARG A C 1
ATOM 2052 O O . ARG A 1 254 ? -10.030 5.891 -1.716 1.00 91.19 254 ARG A O 1
ATOM 2059 N N . ASP A 1 255 ? -12.276 5.935 -1.529 1.00 87.88 255 ASP A N 1
ATOM 2060 C CA . ASP A 1 255 ? -12.307 6.917 -0.451 1.00 87.88 255 ASP A CA 1
ATOM 2061 C C . ASP A 1 255 ? -11.771 6.293 0.840 1.00 87.88 255 ASP A C 1
ATOM 2063 O O . ASP A 1 255 ? -12.072 5.135 1.151 1.00 87.88 255 ASP A O 1
ATOM 2067 N N . GLU A 1 256 ? -11.038 7.076 1.625 1.00 85.12 256 GLU A N 1
ATOM 2068 C CA . GLU A 1 256 ? -10.443 6.632 2.883 1.00 85.12 256 GLU A CA 1
ATOM 2069 C C . GLU A 1 256 ? -11.477 5.991 3.825 1.00 85.12 256 GLU A C 1
ATOM 2071 O O . GLU A 1 256 ? -11.208 4.964 4.448 1.00 85.12 256 GLU A O 1
ATOM 2076 N N . ASN A 1 257 ? -12.701 6.526 3.889 1.00 79.56 257 ASN A N 1
ATOM 2077 C CA . ASN A 1 257 ? -13.732 6.046 4.802 1.00 79.56 257 ASN A CA 1
ATOM 2078 C C . ASN A 1 257 ? -14.365 4.742 4.329 1.00 79.56 257 ASN A C 1
ATOM 2080 O O . ASN A 1 257 ? -14.818 3.958 5.165 1.00 79.56 257 ASN A O 1
ATOM 2084 N N . SER A 1 258 ? -14.359 4.496 3.017 1.00 86.62 258 SER A N 1
ATOM 2085 C CA . SER A 1 258 ? -14.820 3.234 2.436 1.00 86.62 258 SER A CA 1
ATOM 2086 C C . SER A 1 258 ? -13.893 2.060 2.752 1.00 86.62 258 SER A C 1
ATOM 2088 O O . SER A 1 258 ? -14.340 0.926 2.699 1.00 86.62 258 SER A O 1
ATOM 2090 N N . LEU A 1 259 ? -12.637 2.329 3.127 1.00 86.81 259 LEU A N 1
ATOM 2091 C CA . LEU A 1 259 ? -11.614 1.317 3.406 1.00 86.81 259 LEU A CA 1
ATOM 2092 C C . LEU A 1 259 ? -11.509 0.943 4.890 1.00 86.81 259 LEU A C 1
ATOM 2094 O O . LEU A 1 259 ? -10.692 0.103 5.265 1.00 86.81 259 LEU A O 1
ATOM 2098 N N . ARG A 1 260 ? -12.298 1.566 5.770 1.00 83.25 260 ARG A N 1
ATOM 2099 C CA . ARG A 1 260 ? -12.192 1.381 7.226 1.00 83.25 260 ARG A CA 1
ATOM 2100 C C . ARG A 1 260 ? -12.337 -0.089 7.609 1.00 83.25 260 ARG A C 1
ATOM 2102 O O . ARG A 1 260 ? -13.397 -0.686 7.450 1.00 83.25 260 ARG A O 1
ATOM 2109 N N . GLY A 1 261 ? -11.282 -0.663 8.185 1.00 76.31 261 GLY A N 1
ATOM 2110 C CA . GLY A 1 261 ? -11.292 -2.056 8.622 1.00 76.31 261 GLY A CA 1
ATOM 2111 C C . GLY A 1 261 ? -11.247 -3.069 7.486 1.00 76.31 261 GLY A C 1
ATOM 2112 O O . GLY A 1 261 ? -11.567 -4.231 7.742 1.00 76.31 261 GLY A O 1
ATOM 2113 N N . HIS A 1 262 ? -10.883 -2.672 6.264 1.00 85.75 262 HIS A N 1
ATOM 2114 C CA . HIS A 1 262 ? -10.697 -3.600 5.153 1.00 85.75 262 HIS A CA 1
ATOM 2115 C C . HIS A 1 262 ? -9.440 -4.456 5.363 1.00 85.75 262 HIS A C 1
ATOM 2117 O O . HIS A 1 262 ? -8.435 -3.967 5.888 1.00 85.75 262 HIS A O 1
ATOM 2123 N N . PRO A 1 263 ? -9.492 -5.757 5.022 1.00 87.06 263 PRO A N 1
ATOM 2124 C CA . PRO A 1 263 ? -8.327 -6.628 5.030 1.00 87.06 263 PRO A CA 1
ATOM 2125 C C . PRO A 1 263 ? -7.489 -6.305 3.801 1.00 87.06 263 PRO A C 1
ATOM 2127 O O . PRO A 1 263 ? -8.024 -6.202 2.702 1.00 87.06 263 PRO A O 1
ATOM 2130 N N . VAL A 1 264 ? -6.185 -6.162 3.977 1.00 92.44 264 VAL A N 1
ATOM 2131 C CA . VAL A 1 264 ? -5.297 -5.827 2.870 1.00 92.44 264 VAL A CA 1
ATOM 2132 C C . VAL A 1 264 ? -4.072 -6.723 2.836 1.00 92.44 264 VAL A C 1
ATOM 2134 O O . VAL A 1 264 ? -3.640 -7.263 3.857 1.00 92.44 264 VAL A O 1
ATOM 2137 N N . LEU A 1 265 ? -3.511 -6.847 1.641 1.00 93.50 265 LEU A N 1
ATOM 2138 C CA . LEU A 1 265 ? -2.262 -7.528 1.357 1.00 93.50 265 LEU A CA 1
ATOM 2139 C C . LEU A 1 265 ? -1.255 -6.502 0.847 1.00 93.50 265 LEU A C 1
ATOM 2141 O O . LEU A 1 265 ? -1.427 -5.945 -0.237 1.00 93.50 265 LEU A O 1
ATOM 2145 N N . CYS A 1 266 ? -0.207 -6.252 1.623 1.00 95.06 266 CYS A N 1
ATOM 2146 C CA . CYS A 1 266 ? 0.962 -5.523 1.149 1.00 95.06 266 CYS A CA 1
ATOM 2147 C C . CYS A 1 266 ? 1.887 -6.526 0.465 1.00 95.06 266 CYS A C 1
ATOM 2149 O O . CYS A 1 266 ? 2.204 -7.553 1.060 1.00 95.06 266 CYS A O 1
ATOM 2151 N N . PHE A 1 267 ? 2.336 -6.246 -0.754 1.00 95.56 267 PHE A N 1
ATOM 2152 C CA . PHE A 1 267 ? 3.159 -7.192 -1.507 1.00 95.56 267 PHE A CA 1
ATOM 2153 C C . PHE A 1 267 ? 4.409 -6.510 -2.053 1.00 95.56 267 PHE A C 1
ATOM 2155 O O . PHE A 1 267 ? 4.330 -5.423 -2.620 1.00 95.56 267 PHE A O 1
ATOM 2162 N N . 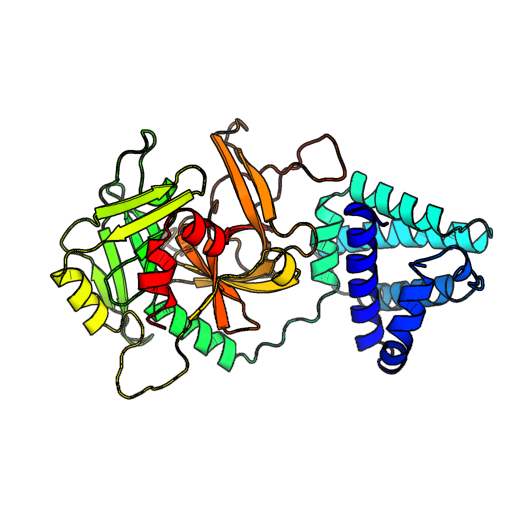GLY A 1 268 ? 5.580 -7.116 -1.876 1.00 95.38 268 GLY A N 1
ATOM 2163 C CA . GLY A 1 268 ? 6.825 -6.489 -2.310 1.00 95.38 268 GLY A CA 1
ATOM 2164 C C . GLY A 1 268 ? 8.079 -7.238 -1.899 1.00 95.38 268 GLY A C 1
ATOM 2165 O O . GLY A 1 268 ? 8.023 -8.287 -1.270 1.00 95.38 268 GLY A O 1
ATOM 2166 N N . TYR A 1 269 ? 9.235 -6.707 -2.274 1.00 93.75 269 TYR A N 1
ATOM 2167 C CA . TYR A 1 269 ? 10.522 -7.264 -1.878 1.00 93.75 269 TYR A CA 1
ATOM 2168 C C . TYR A 1 269 ? 10.910 -6.741 -0.506 1.00 93.75 269 TYR A C 1
ATOM 2170 O O . TYR A 1 269 ? 11.041 -5.536 -0.328 1.00 93.75 269 TYR A O 1
ATOM 2178 N N . GLN A 1 270 ? 11.202 -7.627 0.441 1.00 90.06 270 GLN A N 1
ATOM 2179 C CA . GLN A 1 270 ? 11.763 -7.213 1.723 1.00 90.06 270 GLN A CA 1
ATOM 2180 C C . GLN A 1 270 ? 12.953 -8.056 2.144 1.00 90.06 270 GLN A C 1
ATOM 2182 O O . GLN A 1 270 ? 13.162 -9.166 1.654 1.00 90.06 270 GLN A O 1
ATOM 2187 N N . ALA A 1 271 ? 13.766 -7.492 3.034 1.00 84.25 271 ALA A N 1
ATOM 2188 C CA . ALA A 1 271 ? 14.939 -8.158 3.577 1.00 84.25 271 ALA A CA 1
ATOM 2189 C C . ALA A 1 271 ? 14.530 -9.390 4.401 1.00 84.25 271 ALA A C 1
ATOM 2191 O O . ALA A 1 271 ? 14.214 -9.269 5.583 1.00 84.25 271 ALA A O 1
ATOM 2192 N N . GLN A 1 272 ? 14.597 -10.579 3.804 1.00 76.88 272 GLN A N 1
ATOM 2193 C CA . GLN A 1 272 ? 14.308 -11.836 4.490 1.00 76.88 272 GLN A CA 1
ATOM 2194 C C . GLN A 1 272 ? 15.577 -12.364 5.172 1.00 76.88 272 GLN A C 1
ATOM 2196 O O . GLN A 1 272 ? 16.644 -12.383 4.544 1.00 76.88 272 GLN A O 1
ATOM 2201 N N . PRO A 1 273 ? 15.516 -12.771 6.451 1.00 68.75 273 PRO A N 1
ATOM 2202 C CA . PRO A 1 273 ? 16.652 -13.378 7.133 1.00 68.75 273 PRO A CA 1
ATOM 2203 C C . PRO A 1 273 ? 16.985 -14.746 6.518 1.00 68.75 273 PRO A C 1
ATOM 2205 O O . PRO A 1 273 ? 16.126 -15.599 6.323 1.00 68.75 273 PRO A O 1
ATOM 2208 N N . THR A 1 274 ? 18.262 -14.973 6.226 1.00 66.12 274 THR A N 1
ATOM 2209 C CA . THR A 1 274 ? 18.809 -16.240 5.724 1.00 66.12 274 THR A CA 1
ATOM 2210 C C . THR A 1 274 ? 20.065 -16.614 6.512 1.00 66.12 274 THR A C 1
ATOM 2212 O O . THR A 1 274 ? 20.629 -15.784 7.226 1.00 66.12 274 THR A O 1
ATOM 2215 N N . ARG A 1 275 ? 20.542 -17.861 6.371 1.00 61.59 275 ARG A N 1
ATOM 2216 C CA . ARG A 1 275 ? 21.788 -18.320 7.023 1.00 61.59 275 ARG A CA 1
ATOM 2217 C C . ARG A 1 275 ? 23.015 -17.471 6.657 1.00 61.59 275 ARG A C 1
ATOM 2219 O O . ARG A 1 275 ? 23.918 -17.358 7.474 1.00 61.59 275 ARG A O 1
ATOM 2226 N N . ASP A 1 276 ? 23.003 -16.840 5.482 1.00 64.12 276 ASP A N 1
ATOM 2227 C CA . ASP A 1 276 ? 24.112 -16.039 4.948 1.00 64.12 276 ASP A CA 1
ATOM 2228 C C . ASP A 1 276 ? 23.866 -14.516 5.074 1.00 64.12 276 ASP A C 1
ATOM 2230 O O . ASP A 1 276 ? 24.474 -13.727 4.352 1.00 64.12 276 ASP A O 1
ATOM 2234 N N . GLY A 1 277 ? 22.935 -14.085 5.937 1.00 70.06 277 GLY A N 1
ATOM 2235 C CA . GLY A 1 277 ? 22.530 -12.680 6.094 1.0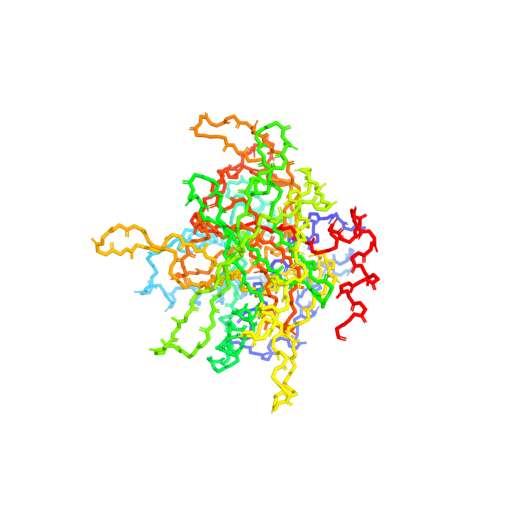0 70.06 277 GLY A CA 1
ATOM 2236 C C . GLY A 1 277 ? 21.138 -12.397 5.523 1.00 70.06 277 GLY A C 1
ATOM 2237 O O . GLY A 1 277 ? 20.282 -13.275 5.516 1.00 70.06 277 GLY A O 1
ATOM 2238 N N . HIS A 1 278 ? 20.875 -11.181 5.042 1.00 68.12 278 HIS A N 1
ATOM 2239 C CA . HIS A 1 278 ? 19.568 -10.826 4.471 1.00 68.12 278 HIS A CA 1
ATOM 2240 C C . HIS A 1 278 ? 19.552 -10.972 2.947 1.00 68.12 278 HIS A C 1
ATOM 2242 O O . HIS A 1 278 ? 20.488 -10.536 2.276 1.00 68.12 278 HIS A O 1
ATOM 2248 N N . ARG A 1 279 ? 18.480 -11.547 2.387 1.00 75.56 279 ARG A N 1
ATOM 2249 C CA . ARG A 1 279 ? 18.278 -11.656 0.931 1.00 75.56 279 ARG A CA 1
ATOM 2250 C C . ARG A 1 279 ? 16.919 -11.100 0.514 1.00 75.56 279 ARG A C 1
ATOM 2252 O O . ARG A 1 279 ? 15.950 -11.196 1.253 1.00 75.56 279 ARG A O 1
ATOM 2259 N N . PHE A 1 280 ? 16.867 -10.560 -0.700 1.00 81.75 280 PHE A N 1
ATOM 2260 C CA . PHE A 1 280 ? 15.663 -10.026 -1.349 1.00 81.75 280 PHE A CA 1
ATOM 2261 C C . PHE A 1 280 ? 15.325 -10.913 -2.552 1.00 81.75 280 PHE A C 1
ATOM 2263 O O . PHE A 1 280 ? 15.490 -10.521 -3.712 1.00 81.75 280 PHE A O 1
ATOM 2270 N N . LYS A 1 281 ? 15.010 -12.180 -2.273 1.00 78.88 281 LYS A N 1
ATOM 2271 C CA . LYS A 1 281 ? 14.959 -13.218 -3.309 1.00 78.88 281 LYS A CA 1
ATOM 2272 C C . LYS A 1 281 ? 13.623 -13.226 -4.042 1.00 78.88 281 LYS A C 1
ATOM 2274 O O . LYS A 1 281 ? 13.603 -13.124 -5.264 1.00 78.88 281 LYS A O 1
ATOM 2279 N N . ASP A 1 282 ? 12.541 -13.345 -3.291 1.00 86.69 282 ASP A N 1
ATOM 2280 C CA . ASP A 1 282 ? 11.179 -13.434 -3.798 1.00 86.69 282 ASP A CA 1
ATOM 2281 C C . ASP A 1 282 ? 10.355 -12.300 -3.163 1.00 86.69 282 ASP A C 1
ATOM 2283 O O . ASP A 1 282 ? 10.635 -11.937 -2.013 1.00 86.69 282 ASP A O 1
ATOM 2287 N N . PRO A 1 283 ? 9.395 -11.700 -3.892 1.00 90.31 283 PRO A N 1
ATOM 2288 C CA . PRO A 1 283 ? 8.445 -10.800 -3.262 1.00 90.31 283 PRO A CA 1
ATOM 2289 C C . PRO A 1 283 ? 7.616 -11.592 -2.243 1.00 90.31 283 PRO A C 1
ATOM 2291 O O . PRO A 1 283 ? 7.371 -12.786 -2.419 1.00 90.31 283 PRO A O 1
ATOM 2294 N N . CYS A 1 284 ? 7.217 -10.944 -1.159 1.00 89.81 284 CYS A N 1
ATOM 2295 C CA . CYS A 1 284 ? 6.475 -11.562 -0.076 1.00 89.81 284 CYS A CA 1
ATOM 2296 C C . CYS A 1 284 ? 5.213 -10.770 0.272 1.00 89.81 284 CYS A C 1
ATOM 2298 O O . CYS A 1 284 ? 5.212 -9.534 0.189 1.00 89.81 284 CYS A O 1
ATOM 2300 N N . PRO A 1 285 ? 4.157 -11.478 0.699 1.00 92.00 285 PRO A N 1
ATOM 2301 C CA . PRO A 1 285 ? 2.980 -10.864 1.277 1.00 92.00 285 PRO A CA 1
ATOM 2302 C C . PRO A 1 285 ? 3.220 -10.458 2.734 1.00 92.00 285 PRO A C 1
ATOM 2304 O O . PRO A 1 285 ? 3.915 -11.144 3.479 1.00 92.00 285 PRO A O 1
ATOM 2307 N N . VAL A 1 286 ? 2.576 -9.371 3.145 1.00 90.00 286 VAL A N 1
ATOM 2308 C CA . VAL A 1 286 ? 2.334 -9.014 4.545 1.00 90.00 286 VAL A CA 1
ATOM 2309 C C . VAL A 1 286 ? 0.857 -8.680 4.679 1.00 90.00 286 VAL A C 1
ATOM 2311 O O . VAL A 1 286 ? 0.371 -7.731 4.051 1.00 90.00 286 VAL A O 1
ATOM 2314 N N . ARG A 1 287 ? 0.126 -9.453 5.486 1.00 88.62 287 ARG A N 1
ATOM 2315 C CA . ARG A 1 287 ? -1.297 -9.184 5.724 1.00 88.62 287 ARG A CA 1
ATOM 2316 C C . ARG A 1 287 ? -1.483 -8.114 6.788 1.00 88.62 287 ARG A C 1
ATOM 2318 O O . ARG A 1 287 ? -0.844 -8.114 7.840 1.00 88.62 287 ARG A O 1
ATOM 2325 N N . ALA A 1 288 ? -2.410 -7.206 6.521 1.00 88.19 288 ALA A N 1
ATOM 2326 C CA . ALA A 1 288 ? -2.753 -6.132 7.435 1.00 88.19 288 ALA A CA 1
ATOM 2327 C C . ALA A 1 288 ? -4.246 -5.787 7.361 1.00 88.19 288 ALA A C 1
ATOM 2329 O O . ALA A 1 288 ? -5.018 -6.324 6.565 1.00 88.19 288 ALA A O 1
ATOM 2330 N N . THR A 1 289 ? -4.669 -4.876 8.227 1.00 85.94 289 THR A N 1
ATOM 2331 C CA . THR A 1 289 ? -6.012 -4.298 8.240 1.00 85.94 289 THR A CA 1
ATOM 2332 C C . THR A 1 289 ? -5.904 -2.784 8.209 1.00 85.94 289 THR A C 1
ATOM 2334 O O . THR A 1 289 ? -5.127 -2.207 8.965 1.00 85.94 289 THR A O 1
ATOM 2337 N N . VAL A 1 290 ? -6.701 -2.121 7.377 1.00 86.69 290 VAL A N 1
ATOM 2338 C CA . VAL A 1 290 ? -6.796 -0.656 7.402 1.00 86.69 290 VAL A CA 1
ATOM 2339 C C . VAL A 1 290 ? -7.396 -0.204 8.734 1.00 86.69 290 VAL A C 1
ATOM 2341 O O . VAL A 1 290 ? -8.434 -0.719 9.159 1.00 86.69 290 VAL A O 1
ATOM 2344 N N . ALA A 1 291 ? -6.777 0.780 9.387 1.00 78.94 291 ALA A N 1
ATOM 2345 C CA . ALA A 1 291 ? -7.266 1.320 10.651 1.00 78.94 291 ALA A CA 1
ATOM 2346 C C . ALA A 1 291 ? -8.731 1.783 10.528 1.00 78.94 291 ALA A C 1
ATOM 2348 O O . ALA A 1 291 ? -9.099 2.532 9.623 1.00 78.94 291 ALA A O 1
ATOM 2349 N N . ARG A 1 292 ? -9.605 1.340 11.441 1.00 72.88 292 ARG A N 1
ATOM 2350 C CA . ARG A 1 292 ? -11.045 1.664 11.368 1.00 72.88 292 ARG A CA 1
ATOM 2351 C C . ARG A 1 292 ? -11.344 3.121 11.681 1.00 72.88 292 ARG A C 1
ATOM 2353 O O . ARG A 1 292 ? -12.280 3.703 11.136 1.00 72.88 292 ARG A O 1
ATOM 2360 N N . HIS A 1 293 ? -10.585 3.694 12.605 1.00 69.00 293 HIS A N 1
ATOM 2361 C CA . HIS A 1 293 ? -10.759 5.073 13.019 1.00 69.00 293 HIS A CA 1
ATOM 2362 C C . HIS A 1 293 ? -9.726 5.949 12.325 1.00 69.00 293 HIS A C 1
ATOM 2364 O O . HIS A 1 293 ? -8.541 5.683 12.472 1.00 69.00 293 HIS A O 1
ATOM 2370 N N . LYS A 1 294 ? -10.160 6.992 11.604 1.00 73.25 294 LYS A N 1
ATOM 2371 C CA . LYS A 1 294 ? -9.272 7.867 10.815 1.00 73.25 294 LYS A CA 1
ATOM 2372 C C . LYS A 1 294 ? -8.238 7.037 10.035 1.00 73.25 294 LYS A C 1
ATOM 2374 O O . LYS A 1 294 ? -7.075 7.003 10.429 1.00 73.25 294 LYS A O 1
ATOM 2379 N N . PRO A 1 295 ? -8.684 6.286 9.015 1.00 81.50 295 PRO A N 1
ATOM 2380 C CA . PRO A 1 295 ? -7.835 5.372 8.250 1.00 81.50 295 PRO A CA 1
ATOM 2381 C C . PRO A 1 295 ? -6.640 6.088 7.627 1.00 81.50 295 PRO A C 1
ATOM 2383 O O . PRO A 1 295 ? -5.569 5.500 7.547 1.00 81.50 295 PRO A O 1
ATOM 2386 N N . VAL A 1 296 ? -6.802 7.357 7.253 1.00 87.94 296 VAL A N 1
ATOM 2387 C CA . VAL A 1 296 ? -5.708 8.231 6.836 1.00 87.94 296 VAL A CA 1
ATOM 2388 C C . VAL A 1 296 ? -5.368 9.203 7.958 1.00 87.94 296 VAL A C 1
ATOM 2390 O O . VAL A 1 296 ? -6.251 9.785 8.598 1.00 87.94 296 VAL A O 1
ATOM 2393 N N . ARG A 1 297 ? -4.072 9.356 8.234 1.00 84.88 297 ARG A N 1
ATOM 2394 C CA . ARG A 1 297 ? -3.557 10.227 9.296 1.00 84.88 297 ARG A CA 1
ATOM 2395 C C . ARG A 1 297 ? -2.245 10.867 8.868 1.00 84.88 297 ARG A C 1
ATOM 2397 O O . ARG A 1 297 ? -1.482 10.254 8.131 1.00 84.88 297 ARG A O 1
ATOM 2404 N N . ASN A 1 298 ? -1.951 12.060 9.376 1.00 84.81 298 ASN A N 1
ATOM 2405 C CA . ASN A 1 298 ? -0.635 12.667 9.190 1.00 84.81 298 ASN A CA 1
ATOM 2406 C C . ASN A 1 298 ? 0.403 11.941 10.048 1.00 84.81 298 ASN A C 1
ATOM 2408 O O . ASN A 1 298 ? 0.268 11.864 11.273 1.00 84.81 298 ASN A O 1
ATOM 2412 N N . ILE A 1 299 ? 1.420 11.399 9.386 1.00 84.06 299 ILE A N 1
ATOM 2413 C CA . ILE A 1 299 ? 2.529 10.667 9.983 1.00 84.06 299 ILE A CA 1
ATOM 2414 C C . ILE A 1 299 ? 3.789 11.509 9.849 1.00 84.06 299 ILE A C 1
ATOM 2416 O O . ILE A 1 299 ? 4.205 11.857 8.744 1.00 84.06 299 ILE A O 1
ATOM 2420 N N . GLU A 1 300 ? 4.416 11.789 10.985 1.00 84.31 300 GLU A N 1
ATOM 2421 C CA . GLU A 1 300 ? 5.741 12.385 11.053 1.00 84.31 300 GLU A CA 1
ATOM 2422 C C . GLU A 1 300 ? 6.784 11.278 11.045 1.00 84.31 300 GLU A C 1
ATOM 2424 O O . GLU A 1 300 ? 6.933 10.507 11.995 1.00 84.31 300 GLU A O 1
ATOM 2429 N N . PHE A 1 301 ? 7.536 11.195 9.965 1.00 79.19 301 PHE A N 1
ATOM 2430 C CA . PHE A 1 301 ? 8.641 10.272 9.850 1.00 79.19 301 PHE A CA 1
ATOM 2431 C C . PHE A 1 301 ? 9.895 10.879 10.459 1.00 79.19 301 PHE A C 1
ATOM 2433 O O . PHE A 1 301 ? 10.368 11.926 10.009 1.00 79.19 301 PHE A O 1
ATOM 2440 N N . VAL A 1 302 ? 10.447 10.202 11.467 1.00 76.75 302 VAL A N 1
ATOM 2441 C CA . VAL A 1 302 ? 11.626 10.678 12.189 1.00 76.75 302 VAL A CA 1
ATOM 2442 C C . VAL A 1 302 ? 12.889 9.882 11.871 1.00 76.75 302 VAL A C 1
ATOM 2444 O O . VAL A 1 302 ? 12.832 8.696 11.530 1.00 76.75 302 VAL A O 1
ATOM 2447 N N . ASP A 1 303 ? 14.040 10.540 11.999 1.00 74.06 303 ASP A N 1
ATOM 2448 C CA . ASP A 1 303 ? 15.355 9.907 11.905 1.00 74.06 303 ASP A CA 1
ATOM 2449 C C . ASP A 1 303 ? 15.685 9.069 13.157 1.00 74.06 303 ASP A C 1
ATOM 2451 O O . ASP A 1 303 ? 14.922 8.982 14.125 1.00 74.06 303 ASP A O 1
ATOM 2455 N N . LYS A 1 304 ? 16.870 8.448 13.157 1.00 73.00 304 LYS A N 1
ATOM 2456 C CA . LYS A 1 304 ? 17.382 7.670 14.299 1.00 73.00 304 LYS A CA 1
ATOM 2457 C C . LYS A 1 304 ? 17.603 8.502 15.573 1.00 73.00 304 LYS A C 1
ATOM 2459 O O . LYS A 1 304 ? 17.739 7.925 16.648 1.00 73.00 304 LYS A O 1
ATOM 2464 N N . TYR A 1 305 ? 17.649 9.828 15.457 1.00 76.56 305 TYR A N 1
ATOM 2465 C CA . TYR A 1 305 ? 17.793 10.775 16.563 1.00 76.56 305 TYR A CA 1
ATOM 2466 C C . TYR A 1 305 ? 16.439 11.336 17.032 1.00 76.56 305 TYR A C 1
ATOM 2468 O O . TYR A 1 305 ? 16.366 11.968 18.083 1.00 76.56 305 TYR A O 1
ATOM 2476 N N . GLY A 1 306 ? 15.353 11.048 16.309 1.00 72.38 306 GLY A N 1
ATOM 2477 C CA . GLY A 1 306 ? 14.003 11.504 16.613 1.00 72.38 306 GLY A CA 1
ATOM 2478 C C . GLY A 1 306 ? 13.621 12.846 15.985 1.00 72.38 306 GLY A C 1
ATOM 2479 O O . GLY A 1 306 ? 12.571 13.373 16.352 1.00 72.38 306 GLY A O 1
ATOM 2480 N N . HIS A 1 307 ? 14.414 13.391 15.059 1.00 77.56 307 HIS A N 1
ATOM 2481 C CA . HIS A 1 307 ? 14.057 14.605 14.322 1.00 77.56 307 HIS A CA 1
ATOM 2482 C C . HIS A 1 307 ? 13.077 14.288 13.199 1.00 77.56 307 HIS A C 1
ATOM 2484 O O . HIS A 1 307 ? 13.268 13.314 12.473 1.00 77.56 307 HIS A O 1
ATOM 2490 N N . VAL A 1 308 ? 12.053 15.128 13.034 1.00 80.81 308 VAL A N 1
ATOM 2491 C CA . VAL A 1 308 ? 11.102 15.021 11.922 1.00 80.81 308 VAL A CA 1
ATOM 2492 C C . VAL A 1 308 ? 11.837 15.310 10.618 1.00 80.81 308 VAL A C 1
ATOM 2494 O O . VAL A 1 308 ? 12.337 16.412 10.414 1.00 80.81 308 VAL A O 1
ATOM 2497 N N . ILE A 1 309 ? 11.906 14.302 9.752 1.00 76.38 309 ILE A N 1
ATOM 2498 C CA . ILE A 1 309 ? 12.463 14.419 8.401 1.00 76.38 309 ILE A CA 1
ATOM 2499 C C . ILE A 1 309 ? 11.359 14.823 7.428 1.00 76.38 309 ILE A C 1
ATOM 2501 O O . ILE A 1 309 ? 11.591 15.588 6.498 1.00 76.38 309 ILE A O 1
ATOM 2505 N N . HIS A 1 310 ? 10.164 14.262 7.618 1.00 78.25 310 HIS A N 1
ATOM 2506 C CA . HIS A 1 310 ? 9.062 14.379 6.671 1.00 78.25 310 HIS A CA 1
ATOM 2507 C C . HIS A 1 310 ? 7.719 14.199 7.370 1.00 78.25 310 HIS A C 1
ATOM 2509 O O . HIS A 1 310 ? 7.616 13.394 8.293 1.00 78.25 310 HIS A O 1
ATOM 2515 N N . GLU A 1 311 ? 6.689 14.891 6.895 1.00 84.56 311 GLU A N 1
ATOM 2516 C CA . GLU A 1 311 ? 5.302 14.694 7.318 1.00 84.56 311 GLU A CA 1
ATOM 2517 C C . GLU A 1 311 ? 4.439 14.432 6.084 1.00 84.56 311 GLU A C 1
ATOM 2519 O O . GLU A 1 311 ? 4.553 15.135 5.081 1.00 84.56 311 GLU A O 1
ATOM 2524 N N . GLN A 1 312 ? 3.572 13.423 6.153 1.00 85.81 312 GLN A N 1
ATOM 2525 C CA . GLN A 1 312 ? 2.619 13.129 5.082 1.00 85.81 312 GLN A CA 1
ATOM 2526 C C . GLN A 1 312 ? 1.374 12.432 5.618 1.00 85.81 312 GLN A C 1
ATOM 2528 O O . GLN A 1 312 ? 1.425 11.707 6.613 1.00 85.81 312 GLN A O 1
ATOM 2533 N N . SER A 1 313 ? 0.257 12.615 4.924 1.00 88.62 313 SER A N 1
ATOM 2534 C CA . SER A 1 313 ? -0.953 11.833 5.158 1.00 88.62 313 SER A CA 1
ATOM 2535 C C . SER A 1 313 ? -0.752 10.410 4.629 1.00 88.62 313 SER A C 1
ATOM 2537 O O . SER A 1 313 ? -0.456 10.224 3.452 1.00 88.62 313 SER A O 1
ATOM 2539 N N . CYS A 1 314 ? -0.901 9.412 5.498 1.00 91.31 314 CYS A N 1
ATOM 2540 C CA . CYS A 1 314 ? -0.771 7.996 5.161 1.00 91.31 314 CYS A CA 1
ATOM 2541 C C . CYS A 1 314 ? -2.039 7.235 5.520 1.00 91.31 314 CYS A C 1
ATOM 2543 O O . CYS A 1 314 ? -2.575 7.419 6.615 1.00 91.31 314 CYS A O 1
ATOM 2545 N N . LEU A 1 315 ? -2.413 6.277 4.676 1.00 92.69 315 LEU A N 1
ATOM 2546 C CA . LEU A 1 315 ? -3.252 5.152 5.065 1.00 92.69 315 LEU A CA 1
ATOM 2547 C C . LEU A 1 315 ? -2.526 4.336 6.144 1.00 92.69 315 LEU A C 1
ATOM 2549 O O . LEU A 1 315 ? -1.401 3.884 5.930 1.00 92.69 315 LEU A O 1
ATOM 2553 N N . VAL A 1 316 ? -3.155 4.154 7.299 1.00 88.56 316 VAL A N 1
ATOM 2554 C CA . VAL A 1 316 ? -2.602 3.418 8.437 1.00 88.56 316 VAL A CA 1
ATOM 2555 C C . VAL A 1 316 ? -3.045 1.966 8.370 1.00 88.56 316 VAL A C 1
ATOM 2557 O O . VAL A 1 316 ? -4.239 1.662 8.344 1.00 88.56 316 VAL A O 1
ATOM 2560 N N . LEU A 1 317 ? -2.064 1.072 8.369 1.00 89.06 317 LEU A N 1
ATOM 2561 C CA . LEU A 1 317 ? -2.247 -0.369 8.310 1.00 89.06 317 LEU A CA 1
ATOM 2562 C C . LEU A 1 317 ? -1.826 -0.977 9.641 1.00 89.06 317 LEU A C 1
ATOM 2564 O O . LEU A 1 317 ? -0.773 -0.629 10.168 1.00 89.06 317 LEU A O 1
ATOM 2568 N N . ILE A 1 318 ? -2.627 -1.894 10.162 1.00 83.38 318 ILE A N 1
ATOM 2569 C CA . ILE A 1 318 ? -2.334 -2.657 11.372 1.00 83.38 318 ILE A CA 1
ATOM 2570 C C . ILE A 1 318 ? -1.988 -4.075 10.931 1.00 83.38 318 ILE A C 1
ATOM 2572 O O . ILE A 1 318 ? -2.825 -4.756 10.335 1.00 83.38 318 ILE A O 1
ATOM 2576 N N . ILE A 1 319 ? -0.744 -4.478 11.157 1.00 82.69 319 ILE A N 1
ATOM 2577 C CA . ILE A 1 319 ? -0.196 -5.763 10.717 1.00 82.69 319 ILE A CA 1
ATOM 2578 C C . ILE A 1 319 ? -0.845 -6.874 11.544 1.00 82.69 319 ILE A C 1
ATOM 2580 O O . ILE A 1 319 ? -1.014 -6.724 12.755 1.00 82.69 319 ILE A O 1
ATOM 2584 N N . ALA A 1 320 ? -1.276 -7.952 10.885 1.00 74.00 320 ALA A N 1
ATOM 2585 C CA . ALA A 1 320 ? -1.944 -9.046 11.582 1.00 74.00 320 ALA A CA 1
ATOM 2586 C C . ALA A 1 320 ? -0.962 -9.815 12.483 1.00 74.00 320 ALA A C 1
ATOM 2588 O O . ALA A 1 320 ? 0.243 -9.853 12.230 1.00 74.00 320 ALA A O 1
ATOM 2589 N N . GLU A 1 321 ? -1.475 -10.430 13.548 1.00 69.94 321 GLU A N 1
ATOM 2590 C CA . GLU A 1 321 ? -0.644 -11.226 14.448 1.00 69.94 321 GLU A CA 1
ATOM 2591 C C . GLU A 1 321 ? 0.014 -12.400 13.705 1.00 69.94 321 GLU A C 1
ATOM 2593 O O . GLU A 1 321 ? -0.615 -13.073 12.888 1.00 69.94 321 GLU A O 1
ATOM 2598 N N . GLY A 1 322 ? 1.299 -12.633 13.982 1.00 69.81 322 GLY A N 1
ATOM 2599 C CA . GLY A 1 322 ? 2.088 -13.693 13.351 1.00 69.81 322 GLY A CA 1
ATOM 2600 C C . GLY A 1 322 ? 2.604 -13.369 11.944 1.00 69.81 322 GLY A C 1
ATOM 2601 O O . GLY A 1 322 ? 3.435 -14.118 11.433 1.00 69.81 322 GLY A O 1
ATOM 2602 N N . GLU A 1 323 ? 2.176 -12.261 11.333 1.00 77.06 323 GLU A N 1
ATOM 2603 C CA . GLU A 1 323 ? 2.728 -11.785 10.062 1.00 77.06 323 GLU A CA 1
ATOM 2604 C C . GLU A 1 323 ? 4.078 -11.077 10.267 1.00 77.06 323 GLU A C 1
ATOM 2606 O O . GLU A 1 323 ? 4.368 -10.501 11.322 1.00 77.06 323 GLU A O 1
ATOM 2611 N N . GLU A 1 324 ? 4.925 -11.096 9.235 1.00 78.12 324 GLU A N 1
ATOM 2612 C CA . GLU A 1 324 ? 6.153 -10.304 9.249 1.00 78.12 324 GLU A CA 1
ATOM 2613 C C . GLU A 1 324 ? 5.829 -8.806 9.206 1.00 78.12 324 GLU A C 1
ATOM 2615 O O . GLU A 1 324 ? 4.922 -8.356 8.507 1.00 78.12 324 GLU A O 1
ATOM 2620 N N . ARG A 1 325 ? 6.621 -7.994 9.912 1.00 83.94 325 ARG A N 1
ATOM 2621 C CA . ARG A 1 325 ? 6.517 -6.534 9.797 1.00 83.94 325 ARG A CA 1
ATOM 2622 C C . ARG A 1 325 ? 6.822 -6.073 8.368 1.00 83.94 325 ARG A C 1
ATOM 2624 O O . ARG A 1 325 ? 7.692 -6.643 7.712 1.00 83.94 325 ARG A O 1
ATOM 2631 N N . ILE A 1 326 ? 6.224 -4.960 7.943 1.00 86.06 326 ILE A N 1
ATOM 2632 C CA . ILE A 1 326 ? 6.609 -4.286 6.696 1.00 86.06 326 ILE A CA 1
ATOM 2633 C C . ILE A 1 326 ? 8.031 -3.737 6.860 1.00 86.06 326 ILE A C 1
ATOM 2635 O O . ILE A 1 326 ? 8.265 -2.788 7.609 1.00 86.06 326 ILE A O 1
ATOM 2639 N N . GLY A 1 327 ? 8.992 -4.376 6.194 1.00 82.50 327 GLY A N 1
ATOM 2640 C CA . GLY A 1 327 ? 10.416 -4.119 6.378 1.00 82.50 327 GLY A CA 1
ATOM 2641 C C . GLY A 1 327 ? 11.093 -3.366 5.235 1.00 82.50 327 GLY A C 1
ATOM 2642 O O . GLY A 1 327 ? 10.489 -2.987 4.229 1.00 82.50 327 GLY A O 1
ATOM 2643 N N . LYS A 1 328 ? 12.416 -3.188 5.377 1.00 85.19 328 LYS A N 1
ATOM 2644 C CA . LYS A 1 328 ? 13.275 -2.596 4.339 1.00 85.19 328 LYS A CA 1
ATOM 2645 C C . LYS A 1 328 ? 13.024 -3.286 3.000 1.00 85.19 328 LYS A C 1
ATOM 2647 O O . LYS A 1 328 ? 13.195 -4.498 2.910 1.00 85.19 328 LYS A O 1
ATOM 2652 N N . GLY A 1 329 ? 12.702 -2.480 1.994 1.00 90.31 329 GLY A N 1
ATOM 2653 C CA . GLY A 1 329 ? 12.468 -2.894 0.614 1.00 90.31 329 GLY A CA 1
ATOM 2654 C C . GLY A 1 329 ? 11.004 -2.823 0.173 1.00 90.31 329 GLY A C 1
ATOM 2655 O O . GLY A 1 329 ? 10.746 -2.634 -1.012 1.00 90.31 329 GLY A O 1
ATOM 2656 N N . MET A 1 330 ? 10.041 -2.895 1.099 1.00 93.00 330 MET A N 1
ATOM 2657 C CA . MET A 1 330 ? 8.613 -2.927 0.740 1.00 93.00 330 MET A CA 1
ATOM 2658 C C . MET A 1 330 ? 8.090 -1.606 0.173 1.00 93.00 330 MET A C 1
ATOM 2660 O O . MET A 1 330 ? 7.062 -1.598 -0.501 1.00 93.00 330 MET A O 1
ATOM 2664 N N . SER A 1 331 ? 8.766 -0.484 0.450 1.00 94.00 331 SER A N 1
ATOM 2665 C CA . SER A 1 331 ? 8.392 0.826 -0.088 1.00 94.00 331 SER A CA 1
ATOM 2666 C C . SER A 1 331 ? 8.223 0.759 -1.604 1.00 94.00 331 SER A C 1
ATOM 2668 O O . SER A 1 331 ? 9.114 0.284 -2.309 1.00 94.00 331 SER A O 1
ATOM 2670 N N . GLY A 1 332 ? 7.083 1.251 -2.083 1.00 96.75 332 GLY A N 1
ATOM 2671 C CA . GLY A 1 332 ? 6.692 1.212 -3.485 1.00 96.75 332 GLY A CA 1
ATOM 2672 C C . GLY A 1 332 ? 5.924 -0.042 -3.914 1.00 96.75 332 GLY A C 1
ATOM 2673 O O . GLY A 1 332 ? 5.530 -0.119 -5.071 1.00 96.75 332 GLY A O 1
ATOM 2674 N N . GLY A 1 333 ? 5.685 -1.010 -3.023 1.00 97.25 333 GLY A N 1
ATOM 2675 C CA . GLY A 1 333 ? 4.855 -2.187 -3.304 1.00 97.25 333 GLY A CA 1
ATOM 2676 C C . GLY A 1 333 ? 3.349 -1.891 -3.309 1.00 97.25 333 GLY A C 1
ATOM 2677 O O . GLY A 1 333 ? 2.918 -0.939 -2.659 1.00 97.25 333 GLY A O 1
ATOM 2678 N N . PRO A 1 334 ? 2.526 -2.665 -4.038 1.00 97.75 334 PRO A N 1
ATOM 2679 C CA . PRO A 1 334 ? 1.077 -2.500 -4.037 1.00 97.75 334 PRO A CA 1
ATOM 2680 C C . PRO A 1 334 ? 0.443 -2.951 -2.713 1.00 97.75 334 PRO A C 1
ATOM 2682 O O . PRO A 1 334 ? 0.891 -3.904 -2.070 1.00 97.75 334 PRO A O 1
ATOM 2685 N N . ILE A 1 335 ? -0.649 -2.282 -2.349 1.00 97.50 335 ILE A N 1
ATOM 2686 C CA . ILE A 1 335 ? -1.569 -2.672 -1.279 1.00 97.50 335 ILE A CA 1
ATOM 2687 C C . ILE A 1 335 ? -2.892 -3.061 -1.936 1.00 97.50 335 ILE A C 1
ATOM 2689 O O . ILE A 1 335 ? -3.569 -2.214 -2.526 1.00 97.50 335 ILE A O 1
ATOM 2693 N N . LEU A 1 336 ? -3.243 -4.340 -1.830 1.00 96.12 336 LEU A N 1
ATOM 2694 C CA . LEU A 1 336 ? -4.452 -4.928 -2.399 1.00 96.12 336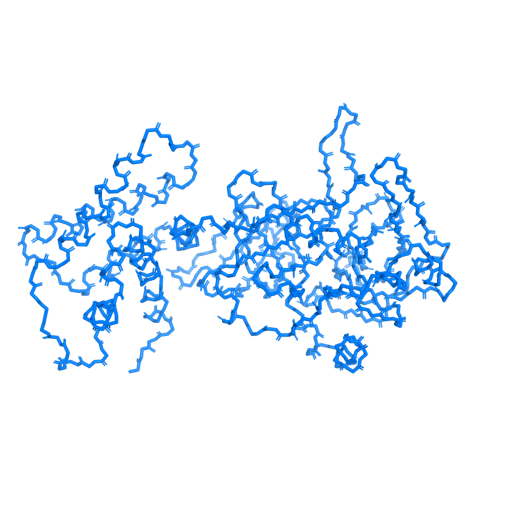 LEU A CA 1
ATOM 2695 C C . LEU A 1 336 ? -5.527 -5.110 -1.324 1.00 96.12 336 LEU A C 1
ATOM 2697 O O . LEU A 1 336 ? -5.241 -5.645 -0.257 1.00 96.12 336 LEU A O 1
ATOM 2701 N N . ASP A 1 337 ? -6.756 -4.685 -1.604 1.00 93.06 337 ASP A N 1
ATOM 2702 C CA . ASP A 1 337 ? -7.939 -4.983 -0.800 1.00 93.06 337 ASP A CA 1
ATOM 2703 C C . ASP A 1 337 ? -8.353 -6.438 -1.027 1.00 93.06 337 ASP A C 1
ATOM 2705 O O . ASP A 1 337 ? -8.772 -6.827 -2.117 1.00 93.06 337 ASP A O 1
ATOM 2709 N N . LEU A 1 338 ? -8.238 -7.254 0.017 1.00 88.44 338 LEU A N 1
ATOM 2710 C CA . LEU A 1 338 ? -8.537 -8.680 -0.045 1.00 88.44 338 LEU A CA 1
ATOM 2711 C C . LEU A 1 338 ? -10.043 -8.966 -0.158 1.00 88.44 338 LEU A C 1
ATOM 2713 O O . LEU A 1 338 ? -10.413 -10.092 -0.478 1.00 88.44 338 LEU A O 1
ATOM 2717 N N . GLN A 1 339 ? -10.919 -7.984 0.092 1.00 84.94 339 GLN A N 1
ATOM 2718 C CA . GLN A 1 339 ? -12.357 -8.140 -0.151 1.00 84.94 339 GLN A CA 1
ATOM 2719 C C . GLN A 1 339 ? -12.730 -7.957 -1.618 1.00 84.94 339 GLN A C 1
ATOM 2721 O O . GLN A 1 339 ? -13.655 -8.620 -2.083 1.00 84.94 339 GLN A O 1
ATOM 2726 N N . THR A 1 340 ? -12.059 -7.051 -2.333 1.00 87.81 340 THR A N 1
ATOM 2727 C CA . THR A 1 340 ? -12.419 -6.712 -3.719 1.00 87.81 340 THR A CA 1
ATOM 2728 C C . THR A 1 340 ? -11.447 -7.256 -4.760 1.00 87.81 340 THR A C 1
ATOM 2730 O O . THR A 1 340 ? -11.809 -7.336 -5.929 1.00 87.81 340 THR A O 1
ATOM 2733 N N . GLY A 1 341 ? -10.231 -7.641 -4.364 1.00 88.75 341 GLY A N 1
ATOM 2734 C CA . GLY A 1 341 ? -9.166 -8.018 -5.299 1.00 88.75 341 GLY A CA 1
ATOM 2735 C C . GLY A 1 341 ? -8.525 -6.819 -6.011 1.00 88.75 341 GLY A C 1
ATOM 2736 O O . GLY A 1 341 ? -7.835 -6.993 -7.015 1.00 88.75 341 GLY A O 1
ATOM 2737 N N . GLU A 1 342 ? -8.754 -5.597 -5.523 1.00 93.62 342 GLU A N 1
ATOM 2738 C CA . GLU A 1 342 ? -8.288 -4.359 -6.156 1.00 93.62 342 GLU A CA 1
ATOM 2739 C C . GLU A 1 342 ? -7.066 -3.784 -5.429 1.00 93.62 342 GLU A C 1
ATOM 2741 O O . GLU A 1 342 ? -7.018 -3.737 -4.203 1.00 93.62 342 GLU A O 1
ATOM 2746 N N . VAL A 1 343 ? -6.083 -3.272 -6.169 1.00 96.50 343 VAL A N 1
ATOM 2747 C CA . VAL A 1 343 ? -5.001 -2.443 -5.624 1.00 96.50 343 VAL A CA 1
ATOM 2748 C C . VAL A 1 343 ? -5.546 -1.050 -5.353 1.00 96.50 343 VAL A C 1
ATOM 2750 O O . VAL A 1 343 ? -6.024 -0.370 -6.259 1.00 96.50 343 VAL A O 1
ATOM 2753 N N . ILE A 1 344 ? -5.444 -0.623 -4.100 1.00 97.00 344 ILE A N 1
ATOM 2754 C CA . ILE A 1 344 ? -6.044 0.618 -3.586 1.00 97.00 344 ILE A CA 1
ATOM 2755 C C . ILE A 1 344 ? -4.998 1.646 -3.147 1.00 97.00 344 ILE A C 1
ATOM 2757 O O . ILE A 1 344 ? -5.295 2.835 -3.022 1.00 97.00 344 ILE A O 1
ATOM 2761 N N . ALA A 1 345 ? -3.768 1.197 -2.894 1.00 97.56 345 ALA A N 1
ATOM 2762 C CA . ALA A 1 345 ? -2.691 2.028 -2.379 1.00 97.56 345 ALA A CA 1
ATOM 2763 C C . ALA A 1 345 ? -1.313 1.445 -2.722 1.00 97.56 345 ALA A C 1
ATOM 2765 O O . ALA A 1 345 ? -1.188 0.337 -3.244 1.00 97.56 345 ALA A O 1
ATOM 2766 N N . MET A 1 346 ? -0.273 2.203 -2.394 1.00 97.31 346 MET A N 1
ATOM 2767 C CA . MET A 1 346 ? 1.131 1.811 -2.463 1.00 97.31 346 MET A CA 1
ATOM 2768 C C . MET A 1 346 ? 1.764 1.913 -1.073 1.00 97.31 346 MET A C 1
ATOM 2770 O O . MET A 1 346 ? 1.563 2.903 -0.377 1.00 97.31 346 MET A O 1
ATOM 2774 N N . THR A 1 347 ? 2.560 0.932 -0.662 1.00 95.75 347 THR A N 1
ATOM 2775 C CA . THR A 1 347 ? 3.294 0.947 0.607 1.00 95.75 347 THR A CA 1
ATOM 2776 C C . THR A 1 347 ? 4.330 2.077 0.647 1.00 95.75 347 THR A C 1
ATOM 2778 O O . THR A 1 347 ? 5.117 2.254 -0.283 1.00 95.75 347 THR A O 1
ATOM 2781 N N . THR A 1 348 ? 4.383 2.808 1.761 1.00 91.06 348 THR A N 1
ATOM 2782 C CA . THR A 1 348 ? 5.375 3.857 2.062 1.00 91.06 348 THR A CA 1
ATOM 2783 C C . THR A 1 348 ? 5.940 3.665 3.475 1.00 91.06 348 THR A C 1
ATOM 2785 O O . THR A 1 348 ? 5.392 2.931 4.295 1.00 91.06 348 THR A O 1
ATOM 2788 N N . GLY A 1 349 ? 7.063 4.321 3.779 1.00 70.31 349 GLY A N 1
ATOM 2789 C CA . GLY A 1 349 ? 7.522 4.490 5.158 1.00 70.31 349 GLY A CA 1
ATOM 2790 C C . GLY A 1 349 ? 8.078 3.241 5.853 1.00 70.31 349 GLY A C 1
ATOM 2791 O O . GLY A 1 349 ? 8.294 3.293 7.060 1.00 70.31 349 GLY A O 1
ATOM 2792 N N . ALA A 1 350 ? 8.389 2.160 5.127 1.00 58.03 350 ALA A N 1
ATOM 2793 C CA . ALA A 1 350 ? 8.772 0.845 5.671 1.00 58.03 350 ALA A CA 1
ATOM 2794 C C . ALA A 1 350 ? 10.049 0.803 6.555 1.00 58.03 350 ALA A C 1
ATOM 2796 O O . ALA A 1 350 ? 10.414 -0.241 7.091 1.00 58.03 350 ALA A O 1
ATOM 2797 N N . GLN A 1 351 ? 10.771 1.920 6.704 1.00 53.25 351 GLN A N 1
ATOM 2798 C CA . GLN A 1 351 ? 11.991 2.019 7.522 1.00 53.25 351 GLN A CA 1
ATOM 2799 C C . GLN A 1 351 ? 12.004 3.173 8.527 1.00 53.25 351 GLN A C 1
ATOM 2801 O O . GLN A 1 351 ? 12.939 3.280 9.322 1.00 53.25 351 GLN A O 1
ATOM 2806 N N . ARG A 1 352 ? 11.037 4.083 8.463 1.00 55.88 352 ARG A N 1
ATOM 2807 C CA . ARG A 1 352 ? 11.104 5.344 9.201 1.00 55.88 352 ARG A CA 1
ATOM 2808 C C . ARG A 1 352 ? 10.251 5.217 10.450 1.00 55.88 352 ARG A C 1
ATOM 2810 O O . ARG A 1 352 ? 9.104 4.804 10.344 1.00 55.88 352 ARG A O 1
ATOM 2817 N N . MET A 1 353 ? 10.785 5.561 11.626 1.00 56.19 353 MET A N 1
ATOM 2818 C CA . MET A 1 353 ? 9.957 5.594 12.834 1.00 56.19 353 MET A CA 1
ATOM 2819 C C . MET A 1 353 ? 8.843 6.621 12.619 1.00 56.19 353 MET A C 1
ATOM 2821 O O . MET A 1 353 ? 9.116 7.809 12.478 1.00 56.19 353 MET A O 1
ATOM 2825 N N . GLY A 1 354 ? 7.600 6.149 12.540 1.00 56.44 354 GLY A N 1
ATOM 2826 C CA . GLY A 1 354 ? 6.427 7.001 12.415 1.00 56.44 354 GLY A CA 1
ATOM 2827 C C . GLY A 1 354 ? 5.999 7.505 13.788 1.00 56.44 354 GLY A C 1
ATOM 2828 O O . GLY A 1 354 ? 5.750 6.719 14.706 1.00 56.44 354 GLY A O 1
ATOM 2829 N N . GLN A 1 355 ? 5.915 8.819 13.937 1.00 61.75 355 GLN A N 1
ATOM 2830 C CA . GLN A 1 355 ? 5.194 9.462 15.022 1.00 61.75 355 GLN A CA 1
ATOM 2831 C C . GLN A 1 355 ? 3.840 9.913 14.508 1.00 61.75 355 GLN A C 1
ATOM 2833 O O . GLN A 1 355 ? 3.713 10.421 13.396 1.00 61.75 355 GLN A O 1
ATOM 2838 N N . ILE A 1 356 ? 2.822 9.721 15.333 1.00 60.44 356 ILE A N 1
ATOM 2839 C CA . ILE A 1 356 ? 1.470 10.120 15.006 1.00 60.44 356 ILE A CA 1
ATOM 2840 C C . ILE A 1 356 ? 0.895 10.999 16.099 1.00 60.44 356 ILE A C 1
ATOM 2842 O O . ILE A 1 356 ? 1.002 10.703 17.294 1.00 60.44 356 ILE A O 1
ATOM 2846 N N . GLN A 1 357 ? 0.249 12.084 15.685 1.00 59.19 357 GLN A N 1
ATOM 2847 C CA . GLN A 1 357 ? -0.594 12.847 16.585 1.00 59.19 357 GLN A CA 1
ATOM 2848 C C . GLN A 1 357 ? -1.965 12.174 16.660 1.00 59.19 357 GLN A C 1
ATOM 2850 O O . GLN A 1 357 ? -2.772 12.248 15.736 1.00 59.19 357 GLN A O 1
ATOM 2855 N N . GLN A 1 358 ? -2.221 11.485 17.769 1.00 57.09 358 GLN A N 1
ATOM 2856 C CA . GLN A 1 358 ? -3.513 10.849 18.008 1.00 57.09 358 GLN A CA 1
ATOM 2857 C C . GLN A 1 358 ? -4.572 11.916 18.307 1.00 57.09 358 GLN A C 1
ATOM 2859 O O . GLN A 1 358 ? -4.267 12.898 18.991 1.00 57.09 358 GLN A O 1
ATOM 2864 N N . PRO A 1 359 ? -5.826 11.738 17.854 1.00 50.50 359 PRO A N 1
ATOM 2865 C CA . PRO A 1 359 ? -6.862 12.763 17.983 1.00 50.50 359 PRO A CA 1
ATOM 2866 C C . PRO A 1 359 ? -7.314 13.018 19.432 1.00 50.50 359 PRO A C 1
ATOM 2868 O O . PRO A 1 359 ? -8.006 13.998 19.686 1.00 50.50 359 PRO A O 1
ATOM 2871 N N . TYR A 1 360 ? -6.922 12.157 20.377 1.00 46.78 360 TYR A N 1
ATOM 2872 C CA . TYR A 1 360 ? -7.367 12.186 21.775 1.00 46.78 360 TYR A CA 1
ATOM 2873 C C . TYR A 1 360 ? -6.322 12.745 22.754 1.00 46.78 360 TYR A C 1
ATOM 2875 O O . TYR A 1 360 ? -6.553 12.780 23.960 1.00 46.78 360 TYR A O 1
ATOM 2883 N N . LYS A 1 361 ? -5.165 13.209 22.265 1.00 50.12 361 LYS A N 1
ATOM 2884 C CA . LYS A 1 361 ? -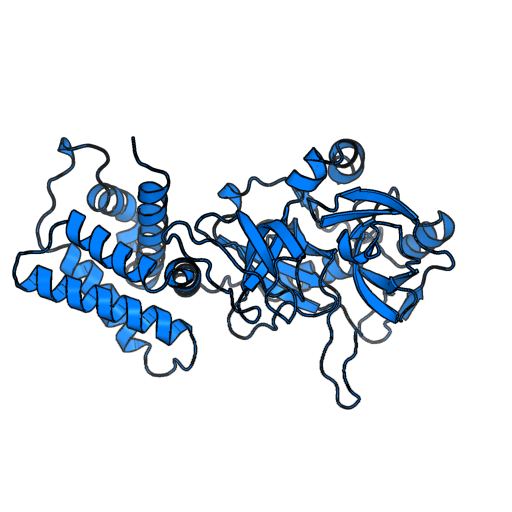4.116 13.815 23.098 1.00 50.12 361 LYS A CA 1
ATOM 2885 C C . LYS A 1 361 ? -3.449 14.960 22.346 1.00 50.12 361 LYS A C 1
ATOM 2887 O O . LYS A 1 361 ? -3.357 14.906 21.133 1.00 50.12 361 LYS A O 1
ATOM 2892 N N . ASN A 1 362 ? -2.887 15.933 23.064 1.00 53.88 362 ASN A N 1
ATOM 2893 C CA . ASN A 1 362 ? -1.956 16.929 22.500 1.00 53.88 362 ASN A CA 1
ATOM 2894 C C . ASN A 1 362 ? -0.499 16.418 22.476 1.00 53.88 362 ASN A C 1
ATOM 2896 O O . ASN A 1 362 ? 0.439 17.210 22.441 1.00 53.88 362 ASN A O 1
ATOM 2900 N N . ARG A 1 363 ? -0.279 15.102 22.615 1.00 55.03 363 ARG A N 1
ATOM 2901 C CA . ARG A 1 363 ? 1.061 14.492 22.617 1.00 55.03 363 ARG A CA 1
ATOM 2902 C C . ARG A 1 363 ? 1.185 13.499 21.474 1.00 55.03 363 ARG A C 1
ATOM 2904 O O . ARG A 1 363 ? 0.262 12.715 21.264 1.00 55.03 363 ARG A O 1
ATOM 2911 N N . LYS A 1 364 ? 2.323 13.535 20.788 1.00 63.56 364 LYS A N 1
ATOM 2912 C CA . LYS A 1 364 ? 2.688 12.599 19.726 1.00 63.56 364 LYS A CA 1
ATOM 2913 C C . LYS A 1 364 ? 2.977 11.226 20.330 1.00 63.56 364 LYS A C 1
ATOM 2915 O O . LYS A 1 364 ? 3.645 11.132 21.361 1.00 63.56 364 LYS A O 1
ATOM 2920 N N . GLU A 1 365 ? 2.461 10.174 19.709 1.00 66.25 365 GLU A N 1
ATOM 2921 C CA . GLU A 1 365 ? 2.750 8.781 20.054 1.00 66.25 365 GLU A CA 1
ATOM 2922 C C . GLU A 1 365 ? 3.669 8.184 18.987 1.00 66.25 365 GLU A C 1
ATOM 2924 O O . GLU A 1 365 ? 3.533 8.471 17.798 1.00 66.25 365 GLU A O 1
ATOM 2929 N N . ARG A 1 366 ? 4.624 7.352 19.407 1.00 65.50 366 ARG A N 1
ATOM 2930 C CA . ARG A 1 366 ? 5.419 6.542 18.479 1.00 65.50 366 ARG A CA 1
ATOM 2931 C C . ARG A 1 366 ? 4.633 5.280 18.163 1.00 65.50 366 ARG A C 1
ATOM 2933 O O . ARG A 1 366 ? 4.342 4.518 19.081 1.00 65.50 366 ARG A O 1
ATOM 2940 N N . LEU A 1 367 ? 4.330 5.051 16.889 1.00 65.38 367 LEU A N 1
ATOM 2941 C CA . LEU A 1 367 ? 3.752 3.779 16.474 1.00 65.38 367 LEU A CA 1
ATOM 2942 C C . LEU A 1 367 ? 4.869 2.730 16.388 1.00 65.38 367 LEU A C 1
ATOM 2944 O O . LEU A 1 367 ? 5.891 2.982 15.739 1.00 65.38 367 LEU A O 1
ATOM 2948 N N . PRO A 1 368 ? 4.719 1.564 17.034 1.00 64.31 368 PRO A N 1
ATOM 2949 C CA . PRO A 1 368 ? 5.689 0.492 16.894 1.00 64.31 368 PRO A CA 1
ATOM 2950 C C . PRO A 1 368 ? 5.655 -0.034 15.456 1.00 64.31 368 PRO A C 1
ATOM 2952 O O . PRO A 1 368 ? 4.678 -0.629 15.018 1.00 64.31 368 PRO A O 1
ATOM 2955 N N . LEU A 1 369 ? 6.757 0.143 14.725 1.00 62.59 369 LEU A N 1
ATOM 2956 C CA . LEU A 1 369 ? 6.906 -0.324 13.337 1.00 62.59 369 LEU A CA 1
ATOM 2957 C C . LEU A 1 369 ? 6.725 -1.837 13.151 1.00 62.59 369 LEU A C 1
ATOM 2959 O O . LEU A 1 369 ? 6.571 -2.305 12.031 1.00 62.59 369 LEU A O 1
ATOM 2963 N N . ALA A 1 370 ? 6.788 -2.611 14.233 1.00 63.75 370 ALA A N 1
ATOM 2964 C CA . ALA A 1 370 ? 6.496 -4.037 14.190 1.00 63.75 370 ALA A CA 1
ATOM 2965 C C . ALA A 1 370 ? 5.001 -4.330 13.969 1.00 63.75 370 ALA A C 1
ATOM 2967 O O . ALA A 1 370 ? 4.673 -5.388 13.454 1.00 63.75 370 ALA A O 1
ATOM 2968 N N . GLU A 1 371 ? 4.116 -3.402 14.342 1.00 71.62 371 GLU A N 1
ATOM 2969 C CA . GLU A 1 371 ? 2.660 -3.600 14.355 1.00 71.62 371 GLU A CA 1
ATOM 2970 C C . GLU A 1 371 ? 1.942 -2.744 13.304 1.00 71.62 371 GLU A C 1
ATOM 2972 O O . GLU A 1 371 ? 0.759 -2.952 13.043 1.00 71.62 371 GLU A O 1
ATOM 2977 N N . TYR A 1 372 ? 2.634 -1.766 12.712 1.00 82.56 372 TYR A N 1
ATOM 2978 C CA . TYR A 1 372 ? 2.031 -0.790 11.811 1.00 82.56 372 TYR A CA 1
ATOM 2979 C C . TYR A 1 372 ? 2.766 -0.686 10.479 1.00 82.56 372 TYR A C 1
ATOM 2981 O O . TYR A 1 372 ? 3.994 -0.715 10.410 1.00 82.56 372 TYR A O 1
ATOM 2989 N N . GLY A 1 373 ? 1.975 -0.494 9.429 1.00 88.19 373 GLY A N 1
ATOM 2990 C CA . GLY A 1 373 ? 2.402 -0.155 8.081 1.00 88.19 373 GLY A CA 1
ATOM 2991 C C . GLY A 1 373 ? 1.752 1.137 7.599 1.00 88.19 373 GLY A C 1
ATOM 2992 O O . GLY A 1 373 ? 0.750 1.588 8.159 1.00 88.19 373 GLY A O 1
ATOM 2993 N N . PHE A 1 374 ? 2.301 1.720 6.535 1.00 91.75 374 PHE A N 1
ATOM 2994 C CA . PHE A 1 374 ? 1.782 2.953 5.949 1.00 91.75 374 PHE A CA 1
ATOM 2995 C C . PHE A 1 374 ? 1.616 2.818 4.436 1.00 91.75 374 PHE A C 1
ATOM 2997 O O . PHE A 1 374 ? 2.411 2.151 3.771 1.00 91.75 374 PHE A O 1
ATOM 3004 N N . GLY A 1 375 ? 0.585 3.461 3.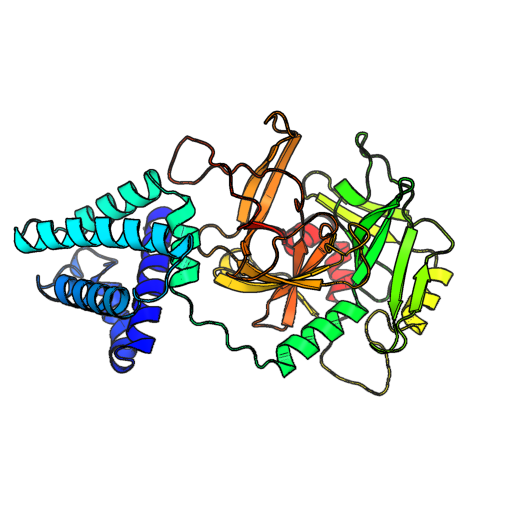892 1.00 94.50 375 GLY A N 1
ATOM 3005 C CA . GLY A 1 375 ? 0.308 3.492 2.460 1.00 94.50 375 GLY A CA 1
ATOM 3006 C C . GLY A 1 375 ? -0.034 4.887 1.941 1.00 94.50 375 GLY A C 1
ATOM 3007 O O . GLY A 1 375 ? -0.529 5.726 2.688 1.00 94.50 375 GLY A O 1
ATOM 3008 N N . VAL A 1 376 ? 0.206 5.110 0.654 1.00 95.50 376 VAL A N 1
ATOM 3009 C CA . VAL A 1 376 ? -0.271 6.259 -0.130 1.00 95.50 376 VAL A CA 1
ATOM 3010 C C . VAL A 1 376 ? -1.433 5.769 -0.987 1.00 95.50 376 VAL A C 1
ATOM 3012 O O . VAL A 1 376 ? -1.260 4.801 -1.731 1.00 95.50 376 VAL A O 1
ATOM 3015 N N . LEU A 1 377 ? -2.614 6.382 -0.874 1.00 96.31 377 LEU A N 1
ATOM 3016 C CA . LEU A 1 377 ? -3.785 5.960 -1.648 1.00 96.31 377 LEU A CA 1
ATOM 3017 C C . LEU A 1 377 ? -3.585 6.250 -3.139 1.00 96.31 377 LEU A C 1
ATOM 3019 O O . LEU A 1 377 ? -2.984 7.255 -3.516 1.00 96.31 377 LEU A O 1
ATOM 3023 N N . LEU A 1 378 ? -4.147 5.409 -4.011 1.00 96.12 378 LEU A N 1
ATOM 3024 C CA . LEU A 1 378 ? -4.132 5.698 -5.448 1.00 96.12 378 LEU A CA 1
ATOM 3025 C C . LEU A 1 378 ? -4.952 6.948 -5.803 1.00 96.12 378 LEU A C 1
ATOM 3027 O O . LEU A 1 378 ? -4.648 7.598 -6.800 1.00 96.12 378 LEU A O 1
ATOM 3031 N N . SER A 1 379 ? -5.945 7.321 -4.985 1.00 94.12 379 SER A N 1
ATOM 3032 C CA . SER A 1 379 ? -6.680 8.586 -5.129 1.00 94.12 379 SER A CA 1
ATOM 3033 C C . SER A 1 379 ? -5.764 9.802 -4.977 1.00 94.12 379 SER A C 1
ATOM 3035 O O . SER A 1 379 ? -5.806 10.691 -5.821 1.00 94.12 379 SER A O 1
ATOM 3037 N N . ASP A 1 380 ? -4.855 9.800 -3.995 1.00 92.94 380 ASP A N 1
ATOM 3038 C CA . ASP A 1 380 ? -3.866 10.874 -3.815 1.00 92.94 380 ASP A CA 1
ATOM 3039 C C . ASP A 1 380 ? -2.938 11.019 -5.034 1.00 92.94 380 ASP A C 1
ATOM 3041 O O . ASP A 1 380 ? -2.507 12.121 -5.396 1.00 92.94 380 ASP A O 1
ATOM 3045 N N . ILE A 1 381 ? -2.614 9.890 -5.671 1.00 92.88 381 ILE A N 1
ATOM 3046 C CA . ILE A 1 381 ? -1.786 9.848 -6.878 1.00 92.88 381 ILE A CA 1
ATOM 3047 C C . ILE A 1 381 ? -2.573 10.378 -8.075 1.00 92.88 381 ILE A C 1
ATOM 3049 O O . ILE A 1 381 ? -2.035 11.188 -8.826 1.00 92.88 381 ILE A O 1
ATOM 3053 N N . ALA A 1 382 ? -3.834 9.972 -8.241 1.00 93.06 382 ALA A N 1
ATOM 3054 C CA . ALA A 1 382 ? -4.706 10.445 -9.316 1.00 93.06 382 ALA A CA 1
ATOM 3055 C C . ALA A 1 382 ? -4.924 11.964 -9.256 1.00 93.06 382 ALA A C 1
ATOM 3057 O O . ALA A 1 382 ? -4.832 12.643 -10.278 1.00 93.06 382 ALA A O 1
ATOM 3058 N N . GLU A 1 383 ? -5.117 12.511 -8.053 1.00 91.06 383 GLU A N 1
ATOM 3059 C CA . GLU A 1 383 ? -5.210 13.957 -7.826 1.00 91.06 383 GLU A CA 1
ATOM 3060 C C . GLU A 1 383 ? -3.921 14.690 -8.224 1.00 91.06 383 GLU A C 1
ATOM 3062 O O . GLU A 1 383 ? -3.963 15.765 -8.823 1.00 91.06 383 GLU A O 1
ATOM 3067 N N . SER A 1 384 ? -2.764 14.097 -7.917 1.00 90.19 384 SER A N 1
ATOM 3068 C CA . SER A 1 384 ? -1.449 14.683 -8.203 1.00 90.19 384 SER A CA 1
ATOM 3069 C C . SER A 1 384 ? -0.995 14.476 -9.655 1.00 90.19 384 SER A C 1
ATOM 3071 O O . SER A 1 384 ? -0.151 15.221 -10.156 1.00 90.19 384 SER A O 1
ATOM 3073 N N . TRP A 1 385 ? -1.531 13.466 -10.340 1.00 92.31 385 TRP A N 1
ATOM 3074 C CA . TRP A 1 385 ? -1.219 13.121 -11.722 1.00 92.31 385 TRP A CA 1
ATOM 3075 C C . TRP A 1 385 ? -2.497 12.706 -12.474 1.00 92.31 385 TRP A C 1
ATOM 3077 O O . TRP A 1 385 ? -2.773 11.517 -12.623 1.00 92.31 385 TRP A O 1
ATOM 3087 N N . PRO A 1 386 ? -3.258 13.668 -13.031 1.00 86.44 386 PRO A N 1
ATOM 3088 C CA . PRO A 1 386 ? -4.540 13.389 -13.691 1.00 86.44 386 PRO A CA 1
ATOM 3089 C C . PRO A 1 386 ? -4.465 12.469 -14.922 1.00 86.44 386 PRO A C 1
ATOM 3091 O O . PRO A 1 386 ? -5.481 11.936 -15.368 1.00 86.44 386 PRO A O 1
ATOM 3094 N N . GLU A 1 387 ? -3.279 12.269 -15.516 1.00 87.06 387 GLU A N 1
ATOM 3095 C CA . GLU A 1 387 ? -3.115 11.279 -16.593 1.00 87.06 387 GLU A CA 1
ATOM 3096 C C . GLU A 1 387 ? -3.244 9.841 -16.069 1.00 87.06 387 GLU A C 1
ATOM 3098 O O . GLU A 1 387 ? -3.511 8.939 -16.859 1.00 87.06 387 GLU A O 1
ATOM 3103 N N . PHE A 1 388 ? -3.109 9.618 -14.756 1.00 88.31 388 PHE A N 1
ATOM 3104 C CA . PHE A 1 388 ? -3.296 8.314 -14.125 1.00 88.31 388 PHE A CA 1
ATOM 3105 C C . PHE A 1 388 ? -4.665 7.713 -14.454 1.00 88.31 388 PHE A C 1
ATOM 3107 O O . PHE A 1 388 ? -4.745 6.558 -14.865 1.00 88.31 388 PHE A O 1
ATOM 3114 N N . GLU A 1 389 ? -5.739 8.499 -14.362 1.00 86.19 389 GLU A N 1
ATOM 3115 C CA . GLU A 1 389 ? -7.087 8.014 -14.675 1.00 86.19 389 GLU A CA 1
ATOM 3116 C C . GLU A 1 389 ? -7.228 7.662 -16.160 1.00 86.19 389 GLU A C 1
ATOM 3118 O O . GLU A 1 389 ? -7.720 6.593 -16.524 1.00 86.19 389 GLU A O 1
ATOM 3123 N N . LYS A 1 390 ? -6.725 8.542 -17.032 1.00 83.56 390 LYS A N 1
ATOM 3124 C CA . LYS A 1 390 ? -6.836 8.396 -18.490 1.00 83.56 390 LYS A CA 1
ATOM 3125 C C . LYS A 1 390 ? -5.995 7.249 -19.040 1.00 83.56 390 LYS A C 1
ATOM 3127 O O . LYS A 1 390 ? -6.376 6.641 -20.035 1.00 83.56 390 LYS A O 1
ATOM 3132 N N . CYS A 1 391 ? -4.843 6.985 -18.432 1.00 83.00 391 CYS A N 1
ATOM 3133 C CA . CYS A 1 391 ? -3.879 6.014 -18.934 1.00 83.00 391 CYS A CA 1
ATOM 3134 C C . CYS A 1 391 ? -3.938 4.693 -18.168 1.00 83.00 391 CYS A C 1
ATOM 3136 O O . CYS A 1 391 ? -3.895 3.642 -18.791 1.00 83.00 391 CYS A O 1
ATOM 3138 N N . CYS A 1 392 ? -4.026 4.723 -16.839 1.00 85.06 392 CYS A N 1
ATOM 3139 C CA . CYS A 1 392 ? -3.876 3.527 -16.008 1.00 85.06 392 CYS A CA 1
ATOM 3140 C C . CYS A 1 392 ? -5.211 2.925 -15.564 1.00 85.06 392 CYS A C 1
ATOM 3142 O O . CYS A 1 392 ? -5.318 1.705 -15.471 1.00 85.06 392 CYS A O 1
ATOM 3144 N N . LEU A 1 393 ? -6.234 3.745 -15.304 1.00 84.25 393 LEU A N 1
ATOM 3145 C CA . LEU A 1 393 ? -7.562 3.230 -14.940 1.00 84.25 393 LEU A CA 1
ATOM 3146 C C . LEU A 1 393 ? -8.386 2.831 -16.167 1.00 84.25 393 LEU A C 1
ATOM 3148 O O . LEU A 1 393 ? -9.047 1.801 -16.145 1.00 84.25 393 LEU A O 1
ATOM 3152 N N . ALA A 1 394 ? -8.301 3.594 -17.260 1.00 75.62 394 ALA A N 1
ATOM 3153 C CA . ALA A 1 394 ? -9.069 3.328 -18.481 1.00 75.62 394 ALA A CA 1
ATOM 3154 C C . ALA A 1 394 ? -8.653 2.054 -19.254 1.00 75.62 394 ALA A C 1
ATOM 3156 O O . ALA A 1 394 ? -9.357 1.656 -20.177 1.00 75.62 394 ALA A O 1
ATOM 3157 N N . GLN A 1 395 ? -7.508 1.445 -18.924 1.00 67.06 395 GLN A N 1
ATOM 3158 C CA . GLN A 1 395 ? -6.954 0.260 -19.605 1.00 67.06 395 GLN A CA 1
ATOM 3159 C C . GLN A 1 395 ? -7.270 -1.069 -18.900 1.00 67.06 395 GLN A C 1
ATOM 3161 O O . GLN A 1 395 ? -6.709 -2.098 -19.276 1.00 67.06 395 GLN A O 1
ATOM 3166 N N . GLN A 1 396 ? -8.097 -1.046 -17.852 1.00 68.62 396 GLN A N 1
ATOM 3167 C CA . GLN A 1 396 ? -8.364 -2.210 -17.000 1.00 68.62 396 GLN A CA 1
ATOM 3168 C C . GLN A 1 396 ? -9.508 -3.094 -17.474 1.00 68.62 396 GLN A C 1
ATOM 3170 O O . GLN A 1 396 ? -10.495 -2.553 -18.020 1.00 68.62 396 GLN A O 1
#

Nearest PDB structures (foldseek):
  8se8-assembly2_E  TM=7.641E-01  e=1.729E-09  Homo sapiens
  4ic5-assembly4_C  TM=7.034E-01  e=4.097E-09  Arabidopsis thaliana
  8se7-assembly2_E  TM=7.879E-01  e=1.665E-08  Homo sapiens
  7vge-assembly2_E  TM=7.024E-01  e=5.455E-08  Homo sapiens
  2lfu-assembly1_A  TM=2.266E-01  e=1.051E+00  Neisseria meningitidis

Foldseek 3Di:
DDDLVLVLVLVLVLLLLCLLCVVPPVVCNVVSVVVSCQLPPPDPVSPDDDLPPLVVSLVSVVVVVVVPPPDDDDPLVVLVVLVVVLSVVLVVCSVVVNRDSVVNVVSVLVSCLVPVCSLQSSLQVSDDDPPPPPVLVVVLLVLLLLFKKWKQFPVRFIAIWGDQFLQQKIKFFQPSQADPVSHGTFIKIKRWADDPVDIDIDIAPGGWDFPDHDNQLGMTITGGDPVSSVVSVVRQRQNPPVVDPDDRAAADADDLQRQQFFKKWQKWFAFDQDPVGTDRDGIDIWIWTQHNRCQWFWWFFADPVGDGPHIHIWRKTFTHPPGFFLARHSGNTFMAGSVPSYGFWGWDDRPTFIWGDRPSDPDIDTDDSRTITTTRTVNNVCVRPVVCCVGRNVRD

Radius of gyration: 23.44 Å; Cα contacts (8 Å, |Δi|>4): 708; chains: 1; bounding box: 61×41×68 Å

Mean predicted aligned error: 12.85 Å

Secondary structure (DSSP, 8-state):
---HHHHHHHHHHHHHHHHHHHHH-GGGGGGHHHHHHHHS-SSGGG----TTHHHHHHHHHHHHHHHTTTS--STHHH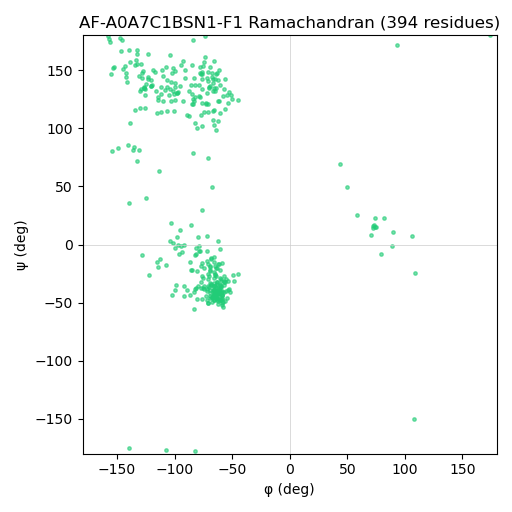HHHHHHHHHHHHHHHHHTT---HHHHHHHHHHHHHH-TTHHHHHHHHTS------HHHHHHHHHHHHTTEEEEE-TT--EEEEEE-STT-EEEE-HHHHB-TTSPBP-BEEEEEES-TTS-EEEE-SSPBEEEEEETTTTEEEEE--HHHHHHHHHTTTT---TT----PPEE----GGGGTT-EEEEEE---EEETTEEE--S-EEEEEEE-SSSSEEEEEEE-TTS-EEEEEEEEEEEEPTTSPP--TT-TT-EEEETTTTEEEEEEE-TTSEEEEE-TT-SSEEE--TTTEEEEEEHHHHHHH-THHIIIIITT-

pLDDT: mean 72.9, std 20.04, range [27.38, 98.0]

Solvent-accessible surface area (backbone atoms only — not comparable to full-atom values): 21662 Å² total; per-residue (Å²): 135,81,52,79,66,57,53,46,54,52,51,54,54,46,46,39,51,48,45,49,30,62,75,78,40,51,79,52,52,82,46,37,70,58,53,49,42,58,77,56,50,92,49,85,87,57,74,78,79,71,92,60,60,62,58,52,55,52,48,53,51,50,56,55,54,64,74,54,62,88,74,71,93,52,72,65,46,56,42,47,50,53,49,49,51,49,48,49,55,49,51,55,32,45,78,71,71,68,62,44,75,72,51,57,53,49,49,51,49,48,49,36,51,76,35,61,66,41,61,55,52,47,60,56,73,38,46,73,79,79,82,64,53,68,68,59,53,52,49,55,51,55,54,47,50,26,32,45,31,42,32,31,39,87,86,67,51,57,27,13,21,25,57,60,40,94,87,43,42,26,38,27,20,17,78,75,46,26,47,99,84,70,43,78,46,66,28,33,46,31,42,62,36,69,54,94,92,61,63,45,77,48,67,44,89,58,59,42,41,77,77,46,73,35,76,69,70,40,30,24,33,32,36,58,54,73,66,48,44,52,52,45,42,75,59,33,44,76,55,73,56,86,90,54,92,62,90,69,75,39,74,39,76,63,58,60,77,80,41,42,58,37,46,31,38,38,38,24,28,32,65,39,86,49,100,92,44,73,43,68,83,60,69,44,81,30,50,28,28,30,26,62,67,70,23,54,41,61,34,35,30,22,50,99,87,65,50,75,77,46,67,32,72,25,38,35,28,37,46,43,90,94,50,68,49,58,34,56,17,26,31,10,6,48,25,28,33,69,85,76,53,25,33,38,26,31,27,34,67,35,80,43,54,38,32,31,68,46,96,70,48,101,55,73,41,76,55,58,56,70,46,39,42,37,22,35,47,42,42,63,46,33,75,75,36,65,61,43,50,70,54,38,49,69,70,110